Protein 1WAA (pdb70)

B-factor: mean 29.38, std 6.08, range [0.66, 71.95]

Nearest PDB structures (foldseek):
  1waa-assembly1_B  TM=1.011E+00  e=1.386E-19  Homo sapiens
  1waa-assembly1_F  TM=1.004E+00  e=1.021E-18  Homo sapiens
  1waa-assembly1_E  TM=1.006E+00  e=5.388E-18  Homo sapiens
  5jdj-assembly3_M  TM=9.518E-01  e=4.404E-11  Homo sapiens
  2yz8-assembly1_A  TM=9.497E-01  e=3.068E-10  Homo sapiens

Organism: Homo sapiens (NCBI:txid9606)

InterPro domains:
  IPR000719 Protein kinase domain [PF00069] (32179-32432)
  IPR000719 Protein kinase domain [PS50011] (32178-32432)
  IPR003598 Immunoglobulin subtype 2 [SM00408] (18-87)
  IPR003598 Immunoglobulin subtype 2 [SM00408] (116-183)
  IPR003598 Immunoglobulin subtype 2 [SM00408] (955-1022)
  IPR003598 Immunoglobulin subtype 2 [SM00408] (1094-1163)
  IPR003598 Immunoglobulin subtype 2 [SM00408] (1303-1371)
  IPR003598 Immunoglobulin subtype 2 [SM00408] (1469-1537)
  IPR003598 Immunoglobulin subtype 2 [SM00408] (1568-1637)
  IPR003598 Immunoglobulin subtype 2 [SM00408] (1853-1919)
  IPR003598 Immunoglobulin subtype 2 [SM00408] (2187-2253)
  IPR003598 Immunoglobulin subtype 2 [SM00408] (2279-2345)
  IPR003598 Immunoglobulin subtype 2 [SM00408] (2457-2523)
  IPR003598 Immunoglobulin subtype 2 [SM00408] (2632-2698)
  IPR003598 Immunoglobulin subtype 2 [SM00408] (3070-3136)
  IPR003598 Immunoglobulin subtype 2 [SM00408] (3251-3318)
  IPR003598 Immunoglobulin subtype 2 [SM00408] (3357-3423)
  IPR003598 Immunoglobulin subtype 2 [SM00408] (3515-3582)
  IPR003598 Immunoglobulin subtype 2 [SM00408] (3633-3701)
  IPR003598 Immunoglobulin subtype 2 [SM00408] (4301-4367)

Secondary structure (DSSP, 8-state):
--PPP-EEE----EEEETTS-EEEEEEESSSS---EEEETTEEPPPBTTEEEEEETTEEEEEE-S--GGG-EEEEEEETTEEEEEEEEEE--/---EEE----EEEETTS-EEEEEEESSSS--EEEEETTEEPPPBTTEEEEEETTEEEEEE-S--GGG-EEEEEEETTEEEEEEEEEE--/---PPP-EEEPPPPEEEETTS-EEEEEEESSTT---EEEETTEEPPPBTTEEEEEETTEEEEEE-S--GGG-EEEEEEETTEEEEEEEEEE--/---PPP-EEE----EEEETTS-EEEEEEESSSS---EEEETTEE---BTTEEEEEETTEEEEEE-S--GGG-EEEEEEETTEEEEEEEEEE--/---PPP-EEE----EEEETTS-EEEEEEESSSS---EEEETTEEPPP-SSEEEEEETTEEEEEE-S--GGG-EEEEEEETTEEEEEEEEEE-/---PPP-EEE----EEEETTS-EEEEEEESSSS---EEEETTEEPP--TTEEEEEETTEEEEEE-S--GGG-EEEEEEETTEEEEEEEEEE--

Radius of gyration: 24.32 Å; Cα contacts (8 Å, |Δi|>4): 1489; chains: 6; bounding box: 48×74×71 Å

CATH classification: 2.60.40.10

Sequence (552 aa):
AMALIEVEKPLYGVEVFVGETAHFEIELSEPDVHGQWKLKGQPLAASPDCEIIEDGKKHILILHNCQLGMTGEVSFQAANTKSAANLKVKELLIEVEKPLYGVEVFVGETAHFEIELSEPDVHGQWKLKGQPLAASPDCEIIEDGKKHILILHNCQLGMTGEVSFQAANTKSAANLKVKELGAMALIEVEKPLYGVEVFVGETAHFEIELSEPDVHGQWKLKGQPLAASPDCEIIEDGKKHILILHNCQLGMTGEVSFQAANTKSAANLKVKELGAMALIEVEKPLYGVEVFVGETAHFEIELSEPDVHGQWKLKGQPLAASPDCEIIEDGKKHILILHNCQLGMTGEVSFQAANTKSAANLKVKELGAMALIEVEKPLYGVEVFVGETAHFEIELSEPDVHGQWKLKGQPLAASPDCEIIEEGKKHILILHNCQLGMTGEVSFQAANTKSAANLKVKEGAMALIEVEKPLYGVEVFVGETAHFEIELSEPDVHGQWKLKGQPLAASPDCEIIEDGKKHILILHNCQLGMTGEVSFQAAQTKSAANLKVKEL

Structure (mmCIF, N/CA/C/O backbone):
data_1WAA
#
_entry.id   1WAA
#
_cell.length_a   62.240
_cell.length_b   75.990
_cell.length_c   134.220
_cell.angle_alpha   90.00
_cell.angle_beta   90.00
_cell.angle_gamma   90.00
#
_symmetry.space_group_name_H-M   'P 21 21 21'
#
loop_
_entity.id
_entity.type
_entity.pdbx_description
1 polymer TITIN
2 polymer TITIN
3 polymer TITIN
4 non-polymer 'ZINC ION'
5 water water
#
loop_
_atom_site.group_PDB
_atom_site.id
_atom_site.type_symbol
_atom_site.label_atom_id
_atom_site.label_alt_id
_atom_site.label_comp_id
_atom_site.label_asym_id
_atom_site.label_entity_id
_atom_site.label_seq_id
_atom_site.pdbx_PDB_ins_code
_atom_site.Cartn_x
_atom_site.Cartn_y
_atom_site.Cartn_z
_atom_site.occupancy
_atom_site.B_iso_or_equiv
_atom_site.auth_seq_id
_atom_site.auth_comp_id
_atom_site.auth_asym_id
_atom_site.auth_atom_id
_atom_site.pdbx_PDB_model_num
ATOM 1 N N . ALA A 1 2 ? 70.476 57.613 78.202 1.00 34.79 -2 ALA A N 1
ATOM 2 C CA . ALA A 1 2 ? 70.930 56.401 78.948 1.00 34.43 -2 ALA A CA 1
ATOM 3 C C . ALA A 1 2 ? 70.247 56.358 80.297 1.00 33.65 -2 ALA A C 1
ATOM 4 O O . ALA A 1 2 ? 70.606 57.084 81.214 1.00 32.94 -2 ALA A O 1
ATOM 6 N N . MET A 1 3 ? 69.250 55.502 80.400 1.00 33.58 -1 MET A N 1
ATOM 7 C CA . MET A 1 3 ? 68.486 55.389 81.628 1.00 36.42 -1 MET A CA 1
ATOM 8 C C . MET A 1 3 ? 68.560 54.007 82.255 1.00 34.20 -1 MET A C 1
ATOM 9 O O . MET A 1 3 ? 68.698 52.997 81.553 1.00 33.31 -1 MET A O 1
ATOM 14 N N . ALA A 1 4 ? 68.475 53.966 83.582 1.00 33.18 0 ALA A N 1
ATOM 15 C CA . ALA A 1 4 ? 68.590 52.702 84.314 1.00 32.67 0 ALA A CA 1
ATOM 16 C C . ALA A 1 4 ? 67.444 51.781 83.941 1.00 31.54 0 ALA A C 1
ATOM 17 O O . ALA A 1 4 ? 66.301 52.236 83.783 1.00 32.45 0 ALA A O 1
ATOM 19 N N . LEU A 1 5 ? 67.732 50.492 83.798 1.00 30.09 1 LEU A N 1
ATOM 20 C CA . LEU A 1 5 ? 66.649 49.497 83.732 1.00 27.53 1 LEU A CA 1
ATOM 21 C C . LEU A 1 5 ? 65.888 49.442 85.056 1.00 28.60 1 LEU A C 1
ATOM 22 O O . LEU A 1 5 ? 66.431 49.797 86.102 1.00 29.64 1 LEU A O 1
ATOM 27 N N . ILE A 1 6 ? 64.627 49.010 85.007 1.00 25.23 2 ILE A N 1
ATOM 28 C CA . ILE A 1 6 ? 63.829 48.843 86.201 1.00 25.13 2 ILE A CA 1
ATOM 29 C C . ILE A 1 6 ? 64.325 47.607 86.919 1.00 25.95 2 ILE A C 1
ATOM 30 O O . ILE A 1 6 ? 64.665 46.592 86.279 1.00 25.15 2 ILE A O 1
ATOM 35 N N . GLU A 1 7 ? 64.346 47.690 88.252 1.00 25.05 3 GLU A N 1
ATOM 36 C CA . GLU A 1 7 ? 64.841 46.595 89.107 1.00 24.94 3 GLU A CA 1
ATOM 37 C C . GLU A 1 7 ? 63.811 46.245 90.176 1.00 23.73 3 GLU A C 1
ATOM 38 O O . GLU A 1 7 ? 62.933 47.038 90.480 1.00 24.03 3 GLU A O 1
ATOM 44 N N . VAL A 1 8 ? 63.908 45.034 90.720 1.00 24.01 4 VAL A N 1
ATOM 45 C CA . VAL A 1 8 ? 63.077 44.561 91.836 1.00 25.57 4 VAL A CA 1
ATOM 46 C C . VAL A 1 8 ? 63.798 44.963 93.115 1.00 24.84 4 VAL A C 1
ATOM 47 O O . VAL A 1 8 ? 64.919 44.524 93.363 1.00 25.54 4 VAL A O 1
ATOM 51 N N . GLU A 1 9 ? 63.163 45.807 93.926 1.00 25.33 5 GLU A N 1
ATOM 52 C CA . GLU A 1 9 ? 63.729 46.209 95.215 1.00 24.77 5 GLU A CA 1
ATOM 53 C C . GLU A 1 9 ? 63.303 45.238 96.344 1.00 25.47 5 GLU A C 1
ATOM 54 O O . GLU A 1 9 ? 64.097 44.913 97.236 1.00 26.64 5 GLU A O 1
ATOM 60 N N . LYS A 1 10 ? 62.048 44.822 96.320 1.00 26.02 6 LYS A N 1
ATOM 61 C CA . LYS A 1 10 ? 61.563 43.838 97.270 1.00 28.74 6 LYS A CA 1
ATOM 62 C C . LYS A 1 10 ? 60.857 42.790 96.456 1.00 27.92 6 LYS A C 1
ATOM 63 O O . LYS A 1 10 ? 59.823 43.092 95.858 1.00 28.33 6 LYS A O 1
ATOM 69 N N . PRO A 1 11 ? 61.398 41.565 96.429 1.00 26.66 7 PRO A N 1
ATOM 70 C CA . PRO A 1 11 ? 60.787 40.530 95.611 1.00 25.72 7 PRO A CA 1
ATOM 71 C C . PRO A 1 11 ? 59.521 39.976 96.234 1.00 26.57 7 PRO A C 1
ATOM 72 O O . PRO A 1 11 ? 59.213 40.274 97.384 1.00 27.04 7 PRO A O 1
ATOM 76 N N . LEU A 1 12 ? 58.787 39.198 95.452 1.00 25.42 8 LEU A N 1
ATOM 77 C CA . LEU A 1 12 ? 57.672 38.407 95.946 1.00 24.92 8 LEU A CA 1
ATOM 78 C C . LEU A 1 12 ? 58.062 37.402 97.018 1.00 24.96 8 LEU A C 1
ATOM 79 O O . LEU A 1 12 ? 59.071 36.746 96.890 1.00 25.20 8 LEU A O 1
ATOM 84 N N . TYR A 1 13 ? 57.235 37.258 98.047 1.00 25.17 9 TYR A N 1
ATOM 85 C CA . TYR A 1 13 ? 57.438 36.255 99.078 1.00 24.85 9 TYR A CA 1
ATOM 86 C C . TYR A 1 13 ? 56.367 35.188 98.818 1.00 25.57 9 TYR A C 1
ATOM 87 O O . TYR A 1 13 ? 55.308 35.506 98.278 1.00 29.00 9 TYR A O 1
ATOM 96 N N . GLY A 1 14 ? 56.630 33.948 99.212 1.00 26.37 10 GLY A N 1
ATOM 97 C CA . GLY A 1 14 ? 55.687 32.839 99.097 1.00 26.85 10 GLY A CA 1
ATOM 98 C C . GLY A 1 14 ? 54.476 33.059 99.988 1.00 29.58 10 GLY A C 1
ATOM 99 O O . GLY A 1 14 ? 54.580 33.708 101.042 1.00 30.17 10 GLY A O 1
ATOM 100 N N . VAL A 1 15 ? 53.314 32.554 99.567 1.00 29.62 11 VAL A N 1
ATOM 101 C CA . VAL A 1 15 ? 52.079 32.678 100.364 1.00 29.67 11 VAL A CA 1
ATOM 102 C C . VAL A 1 15 ? 51.472 31.291 100.572 1.00 29.89 11 VAL A C 1
ATOM 103 O O . VAL A 1 15 ? 51.488 30.447 99.663 1.00 28.62 11 VAL A O 1
ATOM 107 N N . GLU A 1 16 ? 50.962 31.066 101.775 1.00 29.62 12 GLU A N 1
ATOM 108 C CA . GLU A 1 16 ? 50.148 29.890 102.103 1.00 30.78 12 GLU A CA 1
ATOM 109 C C . GLU A 1 16 ? 48.715 30.382 102.407 1.00 29.22 12 GLU A C 1
ATOM 110 O O . GLU A 1 16 ? 48.540 31.453 102.984 1.00 30.56 12 GLU A O 1
ATOM 116 N N . VAL A 1 17 ? 47.694 29.623 102.034 1.00 27.42 13 VAL A N 1
ATOM 117 C CA . VAL A 1 17 ? 46.300 30.076 102.167 1.00 27.43 13 VAL A CA 1
ATOM 118 C C . VAL A 1 17 ? 45.428 28.823 102.228 1.00 26.29 13 VAL A C 1
ATOM 119 O O . VAL A 1 17 ? 45.708 27.854 101.528 1.00 26.30 13 VAL A O 1
ATOM 123 N N . PHE A 1 18 ? 44.416 28.808 103.089 1.00 24.37 14 PHE A N 1
ATOM 124 C CA . PHE A 1 18 ? 43.448 27.710 103.061 1.00 23.92 14 PHE A CA 1
ATOM 125 C C . PHE A 1 18 ? 42.400 27.946 101.987 1.00 22.98 14 PHE A C 1
ATOM 126 O O . PHE A 1 18 ? 42.084 29.079 101.662 1.00 25.44 14 PHE A O 1
ATOM 134 N N . VAL A 1 19 ? 41.830 26.865 101.465 1.00 23.67 15 VAL A N 1
ATOM 135 C CA . VAL A 1 19 ? 40.742 26.967 100.492 1.00 22.35 15 VAL A CA 1
ATOM 136 C C . VAL A 1 19 ? 39.695 28.025 100.896 1.00 23.16 15 VAL A C 1
ATOM 137 O O . VAL A 1 19 ? 39.292 28.087 102.061 1.00 24.13 15 VAL A O 1
ATOM 141 N N . GLY A 1 20 ? 39.277 28.848 99.939 1.00 22.58 16 GLY A N 1
ATOM 142 C CA . GLY A 1 20 ? 38.232 29.823 100.180 1.00 21.44 16 GLY A CA 1
ATOM 143 C C . GLY A 1 20 ? 38.741 31.104 100.807 1.00 24.79 16 GLY A C 1
ATOM 144 O O . GLY A 1 20 ? 38.024 32.103 100.853 1.00 26.04 16 GLY A O 1
ATOM 145 N N . GLU A 1 21 ? 39.980 31.090 101.297 1.00 23.73 17 GLU A N 1
ATOM 146 C CA . GLU A 1 21 ? 40.539 32.314 101.875 1.00 25.44 17 GLU A CA 1
ATOM 147 C C . GLU A 1 21 ? 41.270 33.137 100.801 1.00 25.50 17 GLU A C 1
ATOM 148 O O . GLU A 1 21 ? 41.337 32.750 99.621 1.00 26.49 17 GLU A O 1
ATOM 154 N N . THR A 1 22 ? 41.779 34.293 101.195 1.00 26.75 18 THR A N 1
ATOM 155 C CA . THR A 1 22 ? 42.481 35.139 100.240 1.00 27.26 18 THR A CA 1
ATOM 156 C C . THR A 1 22 ? 43.999 35.218 100.433 1.00 27.63 18 THR A C 1
ATOM 157 O O . THR A 1 22 ? 44.509 35.241 101.563 1.00 27.00 18 THR A O 1
ATOM 161 N N . ALA A 1 23 ? 44.695 35.217 99.296 1.00 27.94 19 ALA A N 1
ATOM 162 C CA . ALA A 1 23 ? 46.138 35.366 99.213 1.00 27.75 19 ALA A CA 1
ATOM 163 C C . ALA A 1 23 ? 46.504 36.764 98.694 1.00 29.11 19 ALA A C 1
ATOM 164 O O . ALA A 1 23 ? 45.876 37.257 97.753 1.00 28.81 19 ALA A O 1
ATOM 166 N N . HIS A 1 24 ? 47.521 37.394 99.293 1.00 30.19 20 HIS A N 1
ATOM 167 C CA . HIS A 1 24 ? 48.000 38.698 98.809 1.00 30.18 20 HIS A CA 1
ATOM 168 C C . HIS A 1 24 ? 49.494 38.603 98.499 1.00 30.12 20 HIS A C 1
ATOM 169 O O . HIS A 1 24 ? 50.251 38.062 99.303 1.00 28.63 20 HIS A O 1
ATOM 176 N N . PHE A 1 25 ? 49.890 39.118 97.337 1.00 28.41 21 PHE A N 1
ATOM 177 C CA . PHE A 1 25 ? 51.288 39.205 96.929 1.00 28.86 21 PHE A CA 1
ATOM 178 C C . PHE A 1 25 ? 51.640 40.642 96.699 1.00 29.27 21 PHE A C 1
ATOM 179 O O . PHE A 1 25 ? 50.774 41.420 96.275 1.00 28.82 21 PHE A O 1
ATOM 187 N N . GLU A 1 26 ? 52.920 40.974 96.926 1.00 28.95 22 GLU A N 1
ATOM 188 C CA . GLU A 1 26 ? 53.407 42.327 96.763 1.00 29.32 22 GLU A CA 1
ATOM 189 C C . GLU A 1 26 ? 54.849 42.326 96.298 1.00 27.26 22 GLU A C 1
ATOM 190 O O . GLU A 1 26 ? 55.675 41.504 96.703 1.00 26.21 22 GLU A O 1
ATOM 196 N N . ILE A 1 27 ? 55.151 43.291 95.465 1.00 28.40 23 ILE A N 1
ATOM 197 C CA . ILE A 1 27 ? 56.499 43.472 94.975 1.00 26.46 23 ILE A CA 1
ATOM 198 C C . ILE A 1 27 ? 56.726 44.988 94.936 1.00 27.53 23 ILE A C 1
ATOM 199 O O . ILE A 1 27 ? 55.785 45.754 94.736 1.00 26.35 23 ILE A O 1
ATOM 204 N N . GLU A 1 28 ? 57.965 45.411 95.142 1.00 25.60 24 GLU A N 1
ATOM 205 C CA . GLU A 1 28 ? 58.305 46.794 95.036 1.00 27.67 24 GLU A CA 1
ATOM 206 C C . GLU A 1 28 ? 59.377 46.895 93.986 1.00 26.23 24 GLU A C 1
ATOM 207 O O . GLU A 1 28 ? 60.351 46.176 94.047 1.00 26.13 24 GLU A O 1
ATOM 213 N N . LEU A 1 29 ? 59.161 47.795 93.030 1.00 27.27 25 LEU A N 1
ATOM 214 C CA . LEU A 1 29 ? 60.113 48.125 91.963 1.00 25.12 25 LEU A CA 1
ATOM 215 C C . LEU A 1 29 ? 60.973 49.335 92.317 1.00 25.28 25 LEU A C 1
ATOM 216 O O . LEU A 1 29 ? 60.711 50.051 93.295 1.00 23.92 25 LEU A O 1
ATOM 221 N N . SER A 1 30 ? 62.005 49.545 91.516 1.00 23.40 26 SER A N 1
ATOM 222 C CA . SER A 1 30 ? 62.909 50.661 91.673 1.00 22.38 26 SER A CA 1
ATOM 223 C C . SER A 1 30 ? 62.357 52.008 91.264 1.00 21.99 26 SER A C 1
ATOM 224 O O . SER A 1 30 ? 62.953 53.022 91.591 1.00 22.33 26 SER A O 1
ATOM 227 N N . GLU A 1 31 ? 61.222 51.995 90.529 1.00 23.12 27 GLU A N 1
ATOM 228 C CA . GLU A 1 31 ? 60.681 53.310 90.172 1.00 23.17 27 GLU A CA 1
ATOM 229 C C . GLU A 1 31 ? 59.157 53.200 89.976 1.00 23.85 27 GLU A C 1
ATOM 230 O O . GLU A 1 31 ? 58.581 52.097 89.992 1.00 23.01 27 GLU A O 1
ATOM 236 N N . PRO A 1 32 ? 58.403 54.326 90.324 1.00 25.28 28 PRO A N 1
ATOM 237 C CA . PRO A 1 32 ? 56.927 54.337 90.369 1.00 22.46 28 PRO A CA 1
ATOM 238 C C . PRO A 1 32 ? 56.313 54.340 88.971 1.00 24.02 28 PRO A C 1
ATOM 239 O O . PRO A 1 32 ? 56.966 54.741 87.996 1.00 22.50 28 PRO A O 1
ATOM 243 N N . ASP A 1 33 ? 55.064 53.899 88.879 1.00 24.05 29 ASP A N 1
ATOM 244 C CA . ASP A 1 33 ? 54.263 54.029 87.655 1.00 25.84 29 ASP A CA 1
ATOM 245 C C . ASP A 1 33 ? 54.728 53.143 86.503 1.00 26.36 29 ASP A C 1
ATOM 246 O O . ASP A 1 33 ? 54.509 53.490 85.347 1.00 24.97 29 ASP A O 1
ATOM 251 N N . VAL A 1 34 ? 55.351 52.013 86.833 1.00 25.37 30 VAL A N 1
ATOM 252 C CA . VAL A 1 34 ? 55.865 51.112 85.812 1.00 27.17 30 VAL A CA 1
ATOM 253 C C . VAL A 1 34 ? 54.790 50.085 85.502 1.00 26.64 30 VAL A C 1
ATOM 254 O O . VAL A 1 34 ? 54.197 49.538 86.414 1.00 28.28 30 VAL A O 1
ATOM 258 N N . HIS A 1 35 ? 54.542 49.801 84.230 1.00 24.49 31 HIS A N 1
ATOM 259 C CA . HIS A 1 35 ? 53.502 48.813 83.890 1.00 26.61 31 HIS A CA 1
ATOM 260 C C . HIS A 1 35 ? 54.041 47.399 83.866 1.00 26.85 31 HIS A C 1
ATOM 261 O O . HIS A 1 35 ? 55.134 47.145 83.353 1.00 27.68 31 HIS A O 1
ATOM 268 N N . GLY A 1 36 ? 53.266 46.483 84.416 1.00 28.60 32 GLY A N 1
ATOM 269 C CA . GLY A 1 36 ? 53.695 45.108 84.553 1.00 28.70 32 GLY A CA 1
ATOM 270 C C . GLY A 1 36 ? 52.534 44.153 84.379 1.00 27.92 32 GLY A C 1
ATOM 271 O O . GLY A 1 36 ? 51.422 44.580 84.070 1.00 27.70 32 GLY A O 1
ATOM 272 N N . GLN A 1 37 ? 52.788 42.862 84.545 1.00 25.71 33 GLN A N 1
ATOM 273 C CA . GLN A 1 37 ? 51.759 41.828 84.316 1.00 25.27 33 GLN A CA 1
ATOM 274 C C . GLN A 1 37 ? 52.030 40.678 85.258 1.00 26.26 33 GLN A C 1
ATOM 275 O O . GLN A 1 37 ? 53.184 40.294 85.469 1.00 26.68 33 GLN A O 1
ATOM 281 N N . TRP A 1 38 ? 50.967 40.166 85.835 1.00 24.57 34 TRP A N 1
ATOM 282 C CA . TRP A 1 38 ? 51.022 39.082 86.798 1.00 24.18 34 TRP A CA 1
ATOM 283 C C . TRP A 1 38 ? 50.607 37.783 86.093 1.00 23.46 34 TRP A C 1
ATOM 284 O O . TRP A 1 38 ? 49.736 37.817 85.229 1.00 25.53 34 TRP A O 1
ATOM 295 N N . LYS A 1 39 ? 51.230 36.667 86.464 1.00 22.61 35 LYS A N 1
ATOM 296 C CA . LYS A 1 39 ? 50.875 35.337 85.984 1.00 24.62 35 LYS A CA 1
ATOM 297 C C . LYS A 1 39 ? 50.710 34.370 87.164 1.00 25.78 35 LYS A C 1
ATOM 298 O O . LYS A 1 39 ? 51.291 34.574 88.230 1.00 25.79 35 LYS A O 1
ATOM 304 N N . LEU A 1 40 ? 49.886 33.335 86.954 1.00 29.07 36 LEU A N 1
ATOM 305 C CA . LEU A 1 40 ? 49.656 32.245 87.922 1.00 29.17 36 LEU A CA 1
ATOM 306 C C . LEU A 1 40 ? 49.886 30.983 87.136 1.00 29.04 36 LEU A C 1
ATOM 307 O O . LEU A 1 40 ? 49.223 30.757 86.123 1.00 27.06 36 LEU A O 1
ATOM 312 N N . LYS A 1 41 ? 50.823 30.169 87.609 1.00 29.31 37 LYS A N 1
ATOM 313 C CA . LYS A 1 41 ? 51.216 28.952 86.921 1.00 30.27 37 LYS A CA 1
ATOM 314 C C . LYS A 1 41 ? 51.532 29.277 85.466 1.00 30.46 37 LYS A C 1
ATOM 315 O O . LYS A 1 41 ? 51.079 28.582 84.548 1.00 30.94 37 LYS A O 1
ATOM 321 N N . GLY A 1 42 ? 52.270 30.365 85.270 1.00 32.13 38 GLY A N 1
ATOM 322 C CA . GLY A 1 42 ? 52.667 30.850 83.935 1.00 33.71 38 GLY A CA 1
ATOM 323 C C . GLY A 1 42 ? 51.589 31.392 82.989 1.00 34.74 38 GLY A C 1
ATOM 324 O O . GLY A 1 42 ? 51.898 31.733 81.849 1.00 35.24 38 GLY A O 1
ATOM 325 N N . GLN A 1 43 ? 50.334 31.462 83.442 1.00 34.78 39 GLN A N 1
ATOM 326 C CA . GLN A 1 43 ? 49.244 32.013 82.624 1.00 33.77 39 GLN A CA 1
ATOM 327 C C . GLN A 1 43 ? 48.880 33.412 83.118 1.00 32.72 39 GLN A C 1
ATOM 328 O O . GLN A 1 43 ? 48.743 33.617 84.318 1.00 30.72 39 GLN A O 1
ATOM 334 N N . PRO A 1 44 ? 48.767 34.381 82.199 1.00 33.06 40 PRO A N 1
ATOM 335 C CA . PRO A 1 44 ? 48.439 35.767 82.589 1.00 33.30 40 PRO A CA 1
ATOM 336 C C . PRO A 1 44 ? 47.070 35.824 83.269 1.00 33.58 40 PRO A C 1
ATOM 337 O O . PRO A 1 44 ? 46.159 35.100 82.880 1.00 33.12 40 PRO A O 1
ATOM 341 N N . LEU A 1 45 ? 46.943 36.658 84.299 1.00 33.97 41 LEU A N 1
ATOM 342 C CA . LEU A 1 45 ? 45.731 36.688 85.132 1.00 33.66 41 LEU A CA 1
ATOM 343 C C . LEU A 1 45 ? 44.718 37.694 84.588 1.00 35.32 41 LEU A C 1
ATOM 344 O O . LEU A 1 45 ? 45.077 38.859 84.330 1.00 36.43 41 LEU A O 1
ATOM 349 N N . ALA A 1 46 ? 43.476 37.256 84.401 1.00 33.79 42 ALA A N 1
ATOM 350 C CA . ALA A 1 46 ? 42.397 38.193 84.095 1.00 35.48 42 ALA A CA 1
ATOM 351 C C . ALA A 1 46 ? 41.865 38.794 85.398 1.00 36.33 42 ALA A C 1
ATOM 352 O O . ALA A 1 46 ? 41.543 38.047 86.336 1.00 36.32 42 ALA A O 1
ATOM 354 N N . ALA A 1 47 ? 41.805 40.128 85.460 1.00 35.02 43 ALA A N 1
ATOM 355 C CA . ALA A 1 47 ? 41.258 40.846 86.617 1.00 34.63 43 ALA A CA 1
ATOM 356 C C . ALA A 1 47 ? 39.777 40.557 86.801 1.00 35.02 43 ALA A C 1
ATOM 357 O O . ALA A 1 47 ? 39.008 40.565 85.840 1.00 33.84 43 ALA A O 1
ATOM 359 N N . SER A 1 48 ? 39.378 40.299 88.046 1.00 35.10 44 SER A N 1
ATOM 360 C CA . SER A 1 48 ? 37.989 39.894 88.353 1.00 34.28 44 SER A CA 1
ATOM 361 C C . SER A 1 48 ? 37.666 40.286 89.787 1.00 33.20 44 SER A C 1
ATOM 362 O O . SER A 1 48 ? 38.551 40.719 90.500 1.00 35.38 44 SER A O 1
ATOM 365 N N . PRO A 1 49 ? 36.405 40.133 90.213 1.00 33.71 45 PRO A N 1
ATOM 366 C CA . PRO A 1 49 ? 36.135 40.378 91.630 1.00 33.90 45 PRO A CA 1
ATOM 367 C C . PRO A 1 49 ? 37.067 39.526 92.517 1.00 33.19 45 PRO A C 1
ATOM 368 O O . PRO A 1 49 ? 37.497 39.989 93.590 1.00 32.15 45 PRO A O 1
ATOM 372 N N . ASP A 1 50 ? 37.424 38.333 92.037 1.00 31.48 46 ASP A N 1
ATOM 373 C CA . ASP A 1 50 ? 38.284 37.448 92.806 1.00 31.91 46 ASP A CA 1
ATOM 374 C C . ASP A 1 50 ? 39.787 37.517 92.508 1.00 30.96 46 ASP A C 1
ATOM 375 O O . ASP A 1 50 ? 40.595 36.797 93.129 1.00 30.43 46 ASP A O 1
ATOM 380 N N . CYS A 1 51 ? 40.164 38.385 91.579 1.00 30.05 47 CYS A N 1
ATOM 381 C CA . CYS A 1 51 ? 41.574 38.507 91.180 1.00 28.88 47 CYS A CA 1
ATOM 382 C C . CYS A 1 51 ? 41.863 39.977 90.921 1.00 28.40 47 CYS A C 1
ATOM 383 O O . CYS A 1 51 ? 41.510 40.518 89.856 1.00 28.99 47 CYS A O 1
ATOM 386 N N . GLU A 1 52 ? 42.459 40.654 91.900 1.00 26.51 48 GLU A N 1
ATOM 387 C CA . GLU A 1 52 ? 42.539 42.118 91.835 1.00 26.92 48 GLU A CA 1
ATOM 388 C C . GLU A 1 52 ? 43.984 42.550 91.684 1.00 25.56 48 GLU A C 1
ATOM 389 O O . GLU A 1 52 ? 44.841 42.134 92.438 1.00 27.28 48 GLU A O 1
ATOM 395 N N . ILE A 1 53 ? 44.238 43.376 90.686 1.00 25.69 49 ILE A N 1
ATOM 396 C CA . ILE A 1 53 ? 45.576 43.777 90.325 1.00 25.99 49 ILE A CA 1
ATOM 397 C C . ILE A 1 53 ? 45.634 45.240 90.687 1.00 25.70 49 ILE A C 1
ATOM 398 O O . ILE A 1 53 ? 44.803 45.999 90.227 1.00 23.52 49 ILE A O 1
ATOM 403 N N . ILE A 1 54 ? 46.607 45.604 91.521 1.00 26.71 50 ILE A N 1
ATOM 404 C CA . ILE A 1 54 ? 46.705 46.923 92.171 1.00 26.46 50 ILE A CA 1
ATOM 405 C C . ILE A 1 54 ? 48.084 47.516 91.912 1.00 27.07 50 ILE A C 1
ATOM 406 O O . ILE A 1 54 ? 49.098 46.788 91.942 1.00 27.12 50 ILE A O 1
ATOM 411 N N . GLU A 1 55 ? 48.130 48.811 91.622 1.00 25.17 51 GLU A N 1
ATOM 412 C CA . GLU A 1 55 ? 49.405 49.515 91.535 1.00 25.85 51 GLU A CA 1
ATOM 413 C C . GLU A 1 55 ? 49.333 50.775 92.387 1.00 25.12 51 GLU A C 1
ATOM 414 O O . GLU A 1 55 ? 48.323 51.480 92.357 1.00 22.50 51 GLU A O 1
ATOM 420 N N . ASP A 1 56 ? 50.424 51.091 93.103 1.00 23.52 52 ASP A N 1
ATOM 421 C CA . ASP A 1 56 ? 50.507 52.334 93.877 1.00 23.35 52 ASP A CA 1
ATOM 422 C C . ASP A 1 56 ? 51.978 52.709 93.985 1.00 24.36 52 ASP A C 1
ATOM 423 O O . ASP A 1 56 ? 52.706 52.065 94.751 1.00 24.77 52 ASP A O 1
ATOM 428 N N . GLY A 1 57 ? 52.406 53.697 93.179 1.00 22.71 53 GLY A N 1
ATOM 429 C CA . GLY A 1 57 ? 53.811 54.126 93.115 1.00 22.29 53 GLY A CA 1
ATOM 430 C C . GLY A 1 57 ? 54.706 52.973 92.706 1.00 22.34 53 GLY A C 1
ATOM 431 O O . GLY A 1 57 ? 54.466 52.323 91.698 1.00 24.11 53 GLY A O 1
ATOM 432 N N . LYS A 1 58 ? 55.696 52.658 93.533 1.00 23.72 54 LYS A N 1
ATOM 433 C CA . LYS A 1 58 ? 56.633 51.559 93.285 1.00 24.59 54 LYS A CA 1
ATOM 434 C C . LYS A 1 58 ? 56.067 50.190 93.606 1.00 26.10 54 LYS A C 1
ATOM 435 O O . LYS A 1 58 ? 56.725 49.183 93.309 1.00 25.66 54 LYS A O 1
ATOM 441 N N . LYS A 1 59 ? 54.892 50.145 94.247 1.00 26.44 55 LYS A N 1
ATOM 442 C CA . LYS A 1 59 ? 54.273 48.883 94.680 1.00 26.65 55 LYS A CA 1
ATOM 443 C C . LYS A 1 59 ? 53.289 48.280 93.686 1.00 27.95 55 LYS A C 1
ATOM 444 O O . LYS A 1 59 ? 52.456 48.973 93.120 1.00 27.30 55 LYS A O 1
ATOM 450 N N . HIS A 1 60 ? 53.394 46.971 93.512 1.00 26.08 56 HIS A N 1
ATOM 451 C CA . HIS A 1 60 ? 52.412 46.226 92.741 1.00 25.40 56 HIS A CA 1
ATOM 452 C C . HIS A 1 60 ? 51.811 45.161 93.666 1.00 25.23 56 HIS A C 1
ATOM 453 O O . HIS A 1 60 ? 52.542 44.448 94.358 1.00 25.42 56 HIS A O 1
ATOM 460 N N . ILE A 1 61 ? 50.491 45.063 93.700 1.00 25.54 57 ILE A N 1
ATOM 461 C CA . ILE A 1 61 ? 49.849 44.102 94.562 1.00 26.40 57 ILE A CA 1
ATOM 462 C C . ILE A 1 61 ? 48.877 43.217 93.775 1.00 26.67 57 ILE A C 1
ATOM 463 O O . ILE A 1 61 ? 48.174 43.700 92.899 1.00 26.41 57 ILE A O 1
ATOM 468 N N . LEU A 1 62 ? 48.845 41.936 94.125 1.00 27.04 58 LEU A N 1
ATOM 469 C CA . LEU A 1 62 ? 47.877 40.977 93.597 1.00 26.95 58 LEU A CA 1
ATOM 470 C C . LEU A 1 62 ? 47.104 40.327 94.760 1.00 28.28 58 LEU A C 1
ATOM 471 O O . LEU A 1 62 ? 47.701 39.829 95.719 1.00 27.70 58 LEU A O 1
ATOM 476 N N . ILE A 1 63 ? 45.770 40.368 94.667 1.00 26.94 59 ILE A N 1
ATOM 477 C CA . ILE A 1 63 ? 44.874 39.865 95.688 1.00 26.89 59 ILE A CA 1
ATOM 478 C C . ILE A 1 63 ? 44.042 38.768 95.028 1.00 25.83 59 ILE A C 1
ATOM 479 O O . ILE A 1 63 ? 43.361 39.033 94.044 1.00 24.23 59 ILE A O 1
ATOM 484 N N . LEU A 1 64 ? 44.144 37.547 95.566 1.00 25.89 60 LEU A N 1
ATOM 485 C CA . LEU A 1 64 ? 43.422 36.398 95.054 1.00 24.95 60 LEU A CA 1
ATOM 486 C C . LEU A 1 64 ? 42.424 35.917 96.105 1.00 26.27 60 LEU A C 1
ATOM 487 O O . LEU A 1 64 ? 42.819 35.341 97.130 1.00 26.76 60 LEU A O 1
ATOM 492 N N . HIS A 1 65 ? 41.135 36.162 95.865 1.00 25.10 61 HIS A N 1
ATOM 493 C CA . HIS A 1 65 ? 40.072 35.762 96.769 1.00 24.47 61 HIS A CA 1
ATOM 494 C C . HIS A 1 65 ? 39.589 34.360 96.446 1.00 26.20 61 HIS A C 1
ATOM 495 O O . HIS A 1 65 ? 39.776 33.886 95.323 1.00 25.37 61 HIS A O 1
ATOM 502 N N . ASN A 1 66 ? 38.971 33.713 97.438 1.00 24.94 62 ASN A N 1
ATOM 503 C CA . ASN A 1 66 ? 38.394 32.369 97.298 1.00 26.01 62 ASN A CA 1
ATOM 504 C C . ASN A 1 66 ? 39.349 31.359 96.658 1.00 24.71 62 ASN A C 1
ATOM 505 O O . ASN A 1 66 ? 38.994 30.665 95.705 1.00 24.91 62 ASN A O 1
ATOM 510 N N . CYS A 1 67 ? 40.569 31.286 97.176 1.00 23.86 63 CYS A N 1
ATOM 511 C CA . CYS A 1 67 ? 41.593 30.442 96.571 1.00 25.39 63 CYS A CA 1
ATOM 512 C C . CYS A 1 67 ? 41.163 28.996 96.534 1.00 25.59 63 CYS A C 1
ATOM 513 O O . CYS A 1 67 ? 40.537 28.520 97.461 1.00 25.63 63 CYS A O 1
ATOM 516 N N . GLN A 1 68 ? 41.511 28.302 95.450 1.00 26.20 64 GLN A N 1
ATOM 517 C CA . GLN A 1 68 ? 41.144 26.901 95.289 1.00 25.45 64 GLN A CA 1
ATOM 518 C C . GLN A 1 68 ? 42.382 26.031 95.085 1.00 25.89 64 GLN A C 1
ATOM 519 O O . GLN A 1 68 ? 43.429 26.500 94.650 1.00 23.42 64 GLN A O 1
ATOM 525 N N . LEU A 1 69 ? 42.267 24.752 95.414 1.00 26.99 65 LEU A N 1
ATOM 526 C CA . LEU A 1 69 ? 43.394 23.812 95.328 1.00 28.58 65 LEU A CA 1
ATOM 527 C C . LEU A 1 69 ? 44.157 23.821 93.984 1.00 29.22 65 LEU A C 1
ATOM 528 O O . LEU A 1 69 ? 45.383 23.688 93.933 1.00 30.14 65 LEU A O 1
ATOM 533 N N . GLY A 1 70 ? 43.408 23.947 92.899 1.00 27.84 66 GLY A N 1
ATOM 534 C CA . GLY A 1 70 ? 43.981 23.986 91.565 1.00 28.11 66 GLY A CA 1
ATOM 535 C C . GLY A 1 70 ? 44.868 25.188 91.356 1.00 27.89 66 GLY A C 1
ATOM 536 O O . GLY A 1 70 ? 45.586 25.235 90.378 1.00 27.70 66 GLY A O 1
ATOM 537 N N . MET A 1 71 ? 44.824 26.151 92.276 1.00 27.19 67 MET A N 1
ATOM 538 C CA . MET A 1 71 ? 45.620 27.370 92.141 1.00 27.66 67 MET A CA 1
ATOM 539 C C . MET A 1 71 ? 47.057 27.239 92.620 1.00 27.45 67 MET A C 1
ATOM 540 O O . MET A 1 71 ? 47.874 28.164 92.405 1.00 27.79 67 MET A O 1
ATOM 545 N N . THR A 1 72 ? 47.385 26.107 93.247 1.00 25.75 68 THR A N 1
ATOM 546 C CA . THR A 1 72 ? 48.737 25.924 93.837 1.00 26.17 68 THR A CA 1
ATOM 547 C C . THR A 1 72 ? 49.807 25.972 92.736 1.00 27.25 68 THR A C 1
ATOM 548 O O . THR A 1 72 ? 49.718 25.251 91.743 1.00 27.16 68 THR A O 1
ATOM 552 N N . GLY A 1 73 ? 50.808 26.829 92.901 1.00 27.09 69 GLY A N 1
ATOM 553 C CA . GLY A 1 73 ? 51.861 26.951 91.904 1.00 27.24 69 GLY A CA 1
ATOM 554 C C . GLY A 1 73 ? 52.499 28.323 91.936 1.00 26.04 69 GLY A C 1
ATOM 555 O O . GLY A 1 73 ? 52.329 29.047 92.915 1.00 26.36 69 GLY A O 1
ATOM 556 N N . GLU A 1 74 ? 53.217 28.684 90.870 1.00 24.43 70 GLU A N 1
ATOM 557 C CA . GLU A 1 74 ? 54.029 29.881 90.870 1.00 25.25 70 GLU A CA 1
ATOM 558 C C . GLU A 1 74 ? 53.239 31.120 90.491 1.00 25.92 70 GLU A C 1
ATOM 559 O O . GLU A 1 74 ? 52.569 31.137 89.452 1.00 25.86 70 GLU A O 1
ATOM 565 N N . VAL A 1 75 ? 53.344 32.151 91.327 1.00 25.29 71 VAL A N 1
ATOM 566 C CA . VAL A 1 75 ? 52.863 33.486 90.994 1.00 25.76 71 VAL A CA 1
ATOM 567 C C . VAL A 1 75 ? 54.095 34.271 90.570 1.00 26.99 71 VAL A C 1
ATOM 568 O O . VAL A 1 75 ? 55.143 34.217 91.231 1.00 27.07 71 VAL A O 1
ATOM 572 N N . SER A 1 76 ? 53.988 34.952 89.438 1.00 26.91 72 SER A N 1
ATOM 573 C CA . SER A 1 76 ? 55.104 35.738 88.920 1.00 26.76 72 SER A CA 1
ATOM 574 C C . SER A 1 76 ? 54.636 37.097 88.481 1.00 27.32 72 SER A C 1
ATOM 575 O O . SER A 1 76 ? 53.453 37.302 88.204 1.00 26.46 72 SER A O 1
ATOM 578 N N . PHE A 1 77 ? 55.586 38.014 88.423 1.00 27.04 73 PHE A N 1
ATOM 579 C CA . PHE A 1 77 ? 55.342 39.385 87.979 1.00 26.48 73 PHE A CA 1
ATOM 580 C C . PHE A 1 77 ? 56.477 39.803 87.072 1.00 26.87 73 PHE A C 1
ATOM 581 O O . PHE A 1 77 ? 57.635 39.419 87.304 1.00 27.07 73 PHE A O 1
ATOM 589 N N . GLN A 1 78 ? 56.165 40.565 86.030 1.00 24.94 74 GLN A N 1
ATOM 590 C CA . GLN A 1 78 ? 57.193 41.079 85.142 1.00 27.53 74 GLN A CA 1
ATOM 591 C C . GLN A 1 78 ? 56.821 42.493 84.752 1.00 28.77 74 GLN A C 1
ATOM 592 O O . GLN A 1 78 ? 55.677 42.743 84.416 1.00 28.81 74 GLN A O 1
ATOM 598 N N . ALA A 1 79 ? 57.781 43.409 84.820 1.00 29.18 75 ALA A N 1
ATOM 599 C CA . ALA A 1 79 ? 57.596 44.759 84.337 1.00 31.40 75 ALA A CA 1
ATOM 600 C C . ALA A 1 79 ? 58.885 45.094 83.644 1.00 35.32 75 ALA A C 1
ATOM 601 O O . ALA A 1 79 ? 59.889 45.425 84.293 1.00 36.44 75 ALA A O 1
ATOM 603 N N . ALA A 1 80 ? 58.865 44.946 82.323 1.00 37.30 76 ALA A N 1
ATOM 604 C CA . ALA A 1 80 ? 60.023 45.156 81.469 1.00 38.64 76 ALA A CA 1
ATOM 605 C C . ALA A 1 80 ? 61.141 44.181 81.817 1.00 39.17 76 ALA A C 1
ATOM 606 O O . ALA A 1 80 ? 60.947 42.962 81.735 1.00 40.30 76 ALA A O 1
ATOM 608 N N . ASN A 1 81 ? 62.289 44.709 82.233 1.00 38.99 77 ASN A N 1
ATOM 609 C CA . ASN A 1 81 ? 63.472 43.949 82.687 1.00 38.89 77 ASN A CA 1
ATOM 610 C C . ASN A 1 81 ? 63.207 43.195 84.008 1.00 37.87 77 ASN A C 1
ATOM 611 O O . ASN A 1 81 ? 63.689 42.076 84.205 1.00 40.45 77 ASN A O 1
ATOM 616 N N . THR A 1 82 ? 62.410 43.768 84.905 1.00 34.73 78 THR A N 1
ATOM 617 C CA . THR A 1 82 ? 62.209 43.320 86.275 1.00 33.08 78 THR A CA 1
ATOM 618 C C . THR A 1 82 ? 61.314 42.070 86.355 1.00 32.11 78 THR A C 1
ATOM 619 O O . THR A 1 82 ? 60.241 42.051 85.764 1.00 30.60 78 THR A O 1
ATOM 623 N N . LYS A 1 83 ? 61.728 41.048 87.095 1.00 30.10 79 LYS A N 1
ATOM 624 C CA . LYS A 1 83 ? 60.947 39.825 87.135 1.00 29.97 79 LYS A CA 1
ATOM 625 C C . LYS A 1 83 ? 61.072 39.191 88.508 1.00 29.25 79 LYS A C 1
ATOM 626 O O . LYS A 1 83 ? 62.169 39.150 89.086 1.00 29.10 79 LYS A O 1
ATOM 632 N N . SER A 1 84 ? 59.962 38.705 89.040 1.00 25.96 80 SER A N 1
ATOM 633 C CA . SER A 1 84 ? 59.993 38.041 90.340 1.00 26.84 80 SER A CA 1
ATOM 634 C C . SER A 1 84 ? 58.988 36.912 90.353 1.00 26.74 80 SER A C 1
ATOM 635 O O . SER A 1 84 ? 57.970 36.981 89.673 1.00 26.96 80 SER A O 1
ATOM 638 N N . ALA A 1 85 ? 59.247 35.903 91.175 1.00 25.36 81 ALA A N 1
ATOM 639 C CA . ALA A 1 85 ? 58.342 34.775 91.240 1.00 24.51 81 ALA A CA 1
ATOM 640 C C . ALA A 1 85 ? 58.308 34.161 92.646 1.00 26.05 81 ALA A C 1
ATOM 641 O O . ALA A 1 85 ? 59.349 34.089 93.313 1.00 26.91 81 ALA A O 1
ATOM 643 N N . ALA A 1 86 ? 57.137 33.689 93.085 1.00 26.55 82 ALA A N 1
ATOM 644 C CA . ALA A 1 86 ? 57.051 32.964 94.354 1.00 25.72 82 ALA A CA 1
ATOM 645 C C . ALA A 1 86 ? 55.918 31.951 94.368 1.00 27.03 82 ALA A C 1
ATOM 646 O O . ALA A 1 86 ? 55.025 32.011 93.521 1.00 28.98 82 ALA A O 1
ATOM 648 N N . ASN A 1 87 ? 55.969 31.024 95.326 1.00 25.53 83 ASN A N 1
ATOM 649 C CA . ASN A 1 87 ? 55.004 29.916 95.396 1.00 25.89 83 ASN A CA 1
ATOM 650 C C . ASN A 1 87 ? 53.695 30.354 96.088 1.00 25.60 83 ASN A C 1
ATOM 651 O O . ASN A 1 87 ? 53.706 31.146 97.043 1.00 24.88 83 ASN A O 1
ATOM 656 N N . LEU A 1 88 ? 52.574 29.869 95.565 1.00 24.73 84 LEU A N 1
ATOM 657 C CA . LEU A 1 88 ? 51.266 29.967 96.241 1.00 24.09 84 LEU A CA 1
ATOM 658 C C . LEU A 1 88 ? 50.899 28.525 96.604 1.00 23.84 84 LEU A C 1
ATOM 659 O O . LEU A 1 88 ? 50.857 27.669 95.721 1.00 21.86 84 LEU A O 1
ATOM 664 N N . LYS A 1 89 ? 50.756 28.253 97.900 1.00 24.69 85 LYS A N 1
ATOM 665 C CA . LYS A 1 89 ? 50.300 26.963 98.394 1.00 24.83 85 LYS A CA 1
ATOM 666 C C . LYS A 1 89 ? 48.902 27.109 98.994 1.00 25.73 85 LYS A C 1
ATOM 667 O O . LYS A 1 89 ? 48.711 27.860 99.966 1.00 24.17 85 LYS A O 1
ATOM 673 N N . VAL A 1 90 ? 47.952 26.402 98.382 1.00 25.31 86 VAL A N 1
ATOM 674 C CA . VAL A 1 90 ? 46.570 26.311 98.873 1.00 24.28 86 VAL A CA 1
ATOM 675 C C . VAL A 1 90 ? 46.430 25.023 99.673 1.00 26.11 86 VAL A C 1
ATOM 676 O O . VAL A 1 90 ? 46.744 23.928 99.177 1.00 26.80 86 VAL A O 1
ATOM 680 N N . LYS A 1 91 ? 45.979 25.163 100.919 1.00 25.63 87 LYS A N 1
ATOM 681 C CA . LYS A 1 91 ? 45.845 24.043 101.858 1.00 26.11 87 LYS A CA 1
ATOM 682 C C . LYS A 1 91 ? 44.374 23.750 102.094 1.00 27.64 87 LYS A C 1
ATOM 683 O O . LYS A 1 91 ? 43.552 24.646 102.032 1.00 27.29 87 LYS A O 1
ATOM 689 N N . GLU A 1 92 ? 44.030 22.508 102.372 1.00 30.66 88 GLU A N 1
ATOM 690 C CA . GLU A 1 92 ? 42.703 22.287 102.927 1.00 35.02 88 GLU A CA 1
ATOM 691 C C . GLU A 1 92 ? 42.776 21.937 104.383 1.00 37.32 88 GLU A C 1
ATOM 692 O O . GLU A 1 92 ? 43.567 21.084 104.790 1.00 36.28 88 GLU A O 1
ATOM 698 N N . LEU A 1 93 ? 41.908 22.613 105.141 1.00 40.98 89 LEU A N 1
ATOM 699 C CA . LEU A 1 93 ? 41.928 22.657 106.607 1.00 43.94 89 LEU A CA 1
ATOM 700 C C . LEU A 1 93 ? 43.247 22.214 107.275 1.00 46.28 89 LEU A C 1
ATOM 701 O O . LEU A 1 93 ? 43.269 21.363 108.181 1.00 49.51 89 LEU A O 1
ATOM 706 N N . LEU B 1 5 ? 67.414 68.393 86.173 1.00 37.57 1 LEU B N 1
ATOM 707 C CA . LEU B 1 5 ? 66.886 68.620 84.823 1.00 37.50 1 LEU B CA 1
ATOM 708 C C . LEU B 1 5 ? 66.078 67.425 84.318 1.00 37.04 1 LEU B C 1
ATOM 709 O O . LEU B 1 5 ? 66.626 66.330 84.110 1.00 39.84 1 LEU B O 1
ATOM 714 N N . ILE B 1 6 ? 64.780 67.661 84.139 1.00 34.57 2 ILE B N 1
ATOM 715 C CA . ILE B 1 6 ? 63.891 66.645 83.563 1.00 32.98 2 ILE B CA 1
ATOM 716 C C . ILE B 1 6 ? 64.251 66.640 82.074 1.00 31.66 2 ILE B C 1
ATOM 717 O O . ILE B 1 6 ? 64.349 67.702 81.441 1.00 32.73 2 ILE B O 1
ATOM 722 N N . GLU B 1 7 ? 64.459 65.466 81.523 1.00 28.62 3 GLU B N 1
ATOM 723 C CA . GLU B 1 7 ? 64.850 65.342 80.104 1.00 26.12 3 GLU B CA 1
ATOM 724 C C . GLU B 1 7 ? 63.768 64.646 79.291 1.00 26.48 3 GLU B C 1
ATOM 725 O O . GLU B 1 7 ? 62.887 63.984 79.841 1.00 26.08 3 GLU B O 1
ATOM 731 N N . VAL B 1 8 ? 63.906 64.887 77.970 1.00 25.35 4 VAL B N 1
ATOM 732 C CA . VAL B 1 8 ? 63.067 64.178 77.028 1.00 24.58 4 VAL B CA 1
ATOM 733 C C . VAL B 1 8 ? 63.839 62.899 76.708 1.00 25.99 4 VAL B C 1
ATOM 734 O O . VAL B 1 8 ? 65.018 62.945 76.301 1.00 23.74 4 VAL B O 1
ATOM 738 N N . GLU B 1 9 ? 63.174 61.758 76.898 1.00 24.18 5 GLU B N 1
ATOM 739 C CA . GLU B 1 9 ? 63.769 60.492 76.519 1.00 25.74 5 GLU B CA 1
ATOM 740 C C . GLU B 1 9 ? 63.429 60.048 75.094 1.00 24.63 5 GLU B C 1
ATOM 741 O O . GLU B 1 9 ? 64.304 59.560 74.374 1.00 23.90 5 GLU B O 1
ATOM 747 N N . LYS B 1 10 ? 62.168 60.159 74.713 1.00 24.29 6 LYS B N 1
ATOM 748 C CA . LYS B 1 10 ? 61.724 59.867 73.345 1.00 26.13 6 LYS B CA 1
ATOM 749 C C . LYS B 1 10 ? 60.922 61.069 72.864 1.00 25.29 6 LYS B C 1
ATOM 750 O O . LYS B 1 10 ? 59.868 61.378 73.426 1.00 26.05 6 LYS B O 1
ATOM 756 N N . PRO B 1 11 ? 61.498 61.825 71.919 1.00 26.09 7 PRO B N 1
ATOM 757 C CA . PRO B 1 11 ? 60.911 63.099 71.464 1.00 25.66 7 PRO B CA 1
ATOM 758 C C . PRO B 1 11 ? 59.628 62.935 70.655 1.00 26.30 7 PRO B C 1
ATOM 759 O O . PRO B 1 11 ? 59.315 61.853 70.183 1.00 26.28 7 PRO B O 1
ATOM 763 N N . LEU B 1 12 ? 58.882 64.017 70.525 1.00 27.17 8 LEU B N 1
ATOM 764 C CA . LEU B 1 12 ? 57.773 64.081 69.607 1.00 28.19 8 LEU B CA 1
ATOM 765 C C . LEU B 1 12 ? 58.279 63.727 68.222 1.00 29.77 8 LEU B C 1
ATOM 766 O O . LEU B 1 12 ? 59.414 64.108 67.832 1.00 28.93 8 LEU B O 1
ATOM 771 N N . TYR B 1 13 ? 57.453 62.992 67.470 1.00 29.36 9 TYR B N 1
ATOM 772 C CA . TYR B 1 13 ? 57.769 62.741 66.067 1.00 31.23 9 TYR B CA 1
ATOM 773 C C . TYR B 1 13 ? 56.628 63.288 65.184 1.00 28.79 9 TYR B C 1
ATOM 774 O O . TYR B 1 13 ? 55.482 63.329 65.614 1.00 28.74 9 TYR B O 1
ATOM 783 N N . GLY B 1 14 ? 56.964 63.715 63.971 1.00 29.44 10 GLY B N 1
ATOM 784 C CA . GLY B 1 14 ? 55.993 64.287 63.025 1.00 27.05 10 GLY B CA 1
ATOM 785 C C . GLY B 1 14 ? 54.934 63.282 62.592 1.00 27.16 10 GLY B C 1
ATOM 786 O O . GLY B 1 14 ? 55.159 62.078 62.566 1.00 27.59 10 GLY B O 1
ATOM 787 N N . VAL B 1 15 ? 53.749 63.778 62.278 1.00 28.87 11 VAL B N 1
ATOM 788 C CA . VAL B 1 15 ? 52.656 62.917 61.798 1.00 30.05 11 VAL B CA 1
ATOM 789 C C . VAL B 1 15 ? 51.890 63.514 60.625 1.00 29.10 11 VAL B C 1
ATOM 790 O O . VAL B 1 15 ? 51.638 64.732 60.561 1.00 28.51 11 VAL B O 1
ATOM 794 N N . GLU B 1 16 ? 51.541 62.655 59.675 1.00 29.67 12 GLU B N 1
ATOM 795 C CA . GLU B 1 16 ? 50.670 62.987 58.527 1.00 28.68 12 GLU B CA 1
ATOM 796 C C . GLU B 1 16 ? 49.314 62.341 58.679 1.00 30.35 12 GLU B C 1
ATOM 797 O O . GLU B 1 16 ? 49.227 61.137 58.916 1.00 31.70 12 GLU B O 1
ATOM 803 N N . VAL B 1 17 ? 48.272 63.112 58.454 1.00 29.61 13 VAL B N 1
ATOM 804 C CA . VAL B 1 17 ? 46.903 62.565 58.482 1.00 29.67 13 VAL B CA 1
ATOM 805 C C . VAL B 1 17 ? 46.039 63.153 57.389 1.00 26.72 13 VAL B C 1
ATOM 806 O O . VAL B 1 17 ? 46.269 64.279 56.941 1.00 26.21 13 VAL B O 1
ATOM 810 N N . PHE B 1 18 ? 45.046 62.373 56.990 1.00 25.96 14 PHE B N 1
ATOM 811 C CA . PHE B 1 18 ? 44.062 62.812 56.002 1.00 24.12 14 PHE B CA 1
ATOM 812 C C . PHE B 1 18 ? 42.985 63.559 56.737 1.00 23.53 14 PHE B C 1
ATOM 813 O O . PHE B 1 18 ? 42.783 63.336 57.934 1.00 24.41 14 PHE B O 1
ATOM 821 N N . VAL B 1 19 ? 42.309 64.436 56.026 1.00 22.74 15 VAL B N 1
ATOM 822 C CA . VAL B 1 19 ? 41.209 65.209 56.610 1.00 21.97 15 VAL B CA 1
ATOM 823 C C . VAL B 1 19 ? 40.147 64.255 57.150 1.00 22.32 15 VAL B C 1
ATOM 824 O O . VAL B 1 19 ? 39.759 63.302 56.465 1.00 21.54 15 VAL B O 1
ATOM 828 N N . GLY B 1 20 ? 39.701 64.491 58.376 1.00 22.36 16 GLY B N 1
ATOM 829 C CA . GLY B 1 20 ? 38.701 63.649 58.979 1.00 21.78 16 GLY B CA 1
ATOM 830 C C . GLY B 1 20 ? 39.288 62.560 59.852 1.00 24.06 16 GLY B C 1
ATOM 831 O O . GLY B 1 20 ? 38.572 61.963 60.632 1.00 25.43 16 GLY B O 1
ATOM 832 N N . GLU B 1 21 ? 40.575 62.286 59.713 1.00 22.64 17 GLU B N 1
ATOM 833 C CA . GLU B 1 21 ? 41.177 61.187 60.465 1.00 24.23 17 GLU B CA 1
ATOM 834 C C . GLU B 1 21 ? 41.717 61.714 61.792 1.00 23.90 17 GLU B C 1
ATOM 835 O O . GLU B 1 21 ? 41.709 62.924 62.040 1.00 25.45 17 GLU B O 1
ATOM 841 N N . THR B 1 22 ? 42.227 60.830 62.625 1.00 25.11 18 THR B N 1
ATOM 842 C CA . THR B 1 22 ? 42.874 61.253 63.856 1.00 25.99 18 THR B CA 1
ATOM 843 C C . THR B 1 22 ? 44.393 61.067 63.864 1.00 27.34 18 THR B C 1
ATOM 844 O O . THR B 1 22 ? 44.928 60.117 63.264 1.00 26.04 18 THR B O 1
ATOM 848 N N . ALA B 1 23 ? 45.053 62.012 64.538 1.00 26.12 19 ALA B N 1
ATOM 849 C CA . ALA B 1 23 ? 46.488 62.100 64.671 1.00 28.04 19 ALA B CA 1
ATOM 850 C C . ALA B 1 23 ? 46.788 61.949 66.152 1.00 27.71 19 ALA B C 1
ATOM 851 O O . ALA B 1 23 ? 46.007 62.378 66.987 1.00 28.40 19 ALA B O 1
ATOM 853 N N . HIS B 1 24 ? 47.901 61.305 66.457 1.00 29.59 20 HIS B N 1
ATOM 854 C CA . HIS B 1 24 ? 48.343 61.122 67.818 1.00 29.70 20 HIS B CA 1
ATOM 855 C C . HIS B 1 24 ? 49.835 61.439 67.914 1.00 27.94 20 HIS B C 1
ATOM 856 O O . HIS B 1 24 ? 50.642 61.040 67.066 1.00 26.26 20 HIS B O 1
ATOM 863 N N . PHE B 1 25 ? 50.174 62.210 68.948 1.00 26.99 21 PHE B N 1
ATOM 864 C CA . PHE B 1 25 ? 51.548 62.556 69.281 1.00 27.52 21 PHE B CA 1
ATOM 865 C C . PHE B 1 25 ? 51.877 61.983 70.625 1.00 28.24 21 PHE B C 1
ATOM 866 O O . PHE B 1 25 ? 50.992 61.835 71.478 1.00 28.23 21 PHE B O 1
ATOM 874 N N . GLU B 1 26 ? 53.153 61.675 70.830 1.00 27.86 22 GLU B N 1
ATOM 875 C CA . GLU B 1 26 ? 53.578 61.121 72.099 1.00 28.23 22 GLU B CA 1
ATOM 876 C C . GLU B 1 26 ? 55.015 61.471 72.404 1.00 27.36 22 GLU B C 1
ATOM 877 O O . GLU B 1 26 ? 55.850 61.536 71.502 1.00 26.66 22 GLU B O 1
ATOM 883 N N . ILE B 1 27 ? 55.275 61.677 73.692 1.00 26.62 23 ILE B N 1
ATOM 884 C CA . ILE B 1 27 ? 56.591 62.002 74.172 1.00 28.09 23 ILE B CA 1
ATOM 885 C C . ILE B 1 27 ? 56.823 61.270 75.519 1.00 28.46 23 ILE B C 1
ATOM 886 O O . ILE B 1 27 ? 55.882 61.096 76.325 1.00 28.57 23 ILE B O 1
ATOM 891 N N . GLU B 1 28 ? 58.048 60.795 75.723 1.00 26.69 24 GLU B N 1
ATOM 892 C CA . GLU B 1 28 ? 58.403 60.132 76.963 1.00 26.89 24 GLU B CA 1
ATOM 893 C C . GLU B 1 28 ? 59.439 60.974 77.701 1.00 26.49 24 GLU B C 1
ATOM 894 O O . GLU B 1 28 ? 60.480 61.350 77.132 1.00 26.60 24 GLU B O 1
ATOM 900 N N . LEU B 1 29 ? 59.142 61.303 78.944 1.00 25.80 25 LEU B N 1
ATOM 901 C CA . LEU B 1 29 ? 60.067 62.099 79.758 1.00 26.22 25 LEU B CA 1
ATOM 902 C C . LEU B 1 29 ? 60.922 61.187 80.621 1.00 25.70 25 LEU B C 1
ATOM 903 O O . LEU B 1 29 ? 60.690 59.978 80.660 1.00 27.74 25 LEU B O 1
ATOM 908 N N . SER B 1 30 ? 61.929 61.758 81.288 1.00 23.29 26 SER B N 1
ATOM 909 C CA . SER B 1 30 ? 62.791 61.009 82.177 1.00 24.08 26 SER B CA 1
ATOM 910 C C . SER B 1 30 ? 62.167 60.711 83.524 1.00 23.30 26 SER B C 1
ATOM 911 O O . SER B 1 30 ? 62.717 59.911 84.260 1.00 23.04 26 SER B O 1
ATOM 914 N N . GLU B 1 31 ? 61.065 61.392 83.864 1.00 23.97 27 GLU B N 1
ATOM 915 C CA . GLU B 1 31 ? 60.418 61.238 85.157 1.00 25.13 27 GLU B CA 1
ATOM 916 C C . GLU B 1 31 ? 58.896 61.186 84.999 1.00 24.01 27 GLU B C 1
ATOM 917 O O . GLU B 1 31 ? 58.348 61.835 84.118 1.00 23.41 27 GLU B O 1
ATOM 923 N N . PRO B 1 32 ? 58.213 60.392 85.838 1.00 24.30 28 PRO B N 1
ATOM 924 C CA . PRO B 1 32 ? 56.766 60.326 85.753 1.00 24.59 28 PRO B CA 1
ATOM 925 C C . PRO B 1 32 ? 56.114 61.462 86.527 1.00 24.68 28 PRO B C 1
ATOM 926 O O . PRO B 1 32 ? 56.748 62.059 87.385 1.00 23.56 28 PRO B O 1
ATOM 930 N N . ASP B 1 33 ? 54.839 61.705 86.243 1.00 24.67 29 ASP B N 1
ATOM 931 C CA . ASP B 1 33 ? 53.998 62.631 87.042 1.00 26.52 29 ASP B CA 1
ATOM 932 C C . ASP B 1 33 ? 54.446 64.079 86.935 1.00 26.75 29 ASP B C 1
ATOM 933 O O . ASP B 1 33 ? 54.308 64.850 87.896 1.00 26.39 29 ASP B O 1
ATOM 938 N N . VAL B 1 34 ? 54.999 64.436 85.782 1.00 23.26 30 VAL B N 1
ATOM 939 C CA . VAL B 1 34 ? 55.436 65.800 85.577 1.00 25.24 30 VAL B CA 1
ATOM 940 C C . VAL B 1 34 ? 54.322 66.449 84.796 1.00 25.73 30 VAL B C 1
ATOM 941 O O . VAL B 1 34 ? 53.830 65.846 83.818 1.00 26.25 30 VAL B O 1
ATOM 945 N N . HIS B 1 35 ? 53.900 67.645 85.234 1.00 24.56 31 HIS B N 1
ATOM 946 C CA . HIS B 1 35 ? 52.794 68.334 84.556 1.00 26.79 31 HIS B CA 1
ATOM 947 C C . HIS B 1 35 ? 53.218 68.809 83.165 1.00 28.01 31 HIS B C 1
ATOM 948 O O . HIS B 1 35 ? 54.201 69.543 83.031 1.00 28.44 31 HIS B O 1
ATOM 955 N N . GLY B 1 36 ? 52.451 68.409 82.155 1.00 28.04 32 GLY B N 1
ATOM 956 C CA . GLY B 1 36 ? 52.766 68.761 80.776 1.00 28.97 32 GLY B CA 1
ATOM 957 C C . GLY B 1 36 ? 51.774 69.708 80.147 1.00 29.10 32 GLY B C 1
ATOM 958 O O . GLY B 1 36 ? 50.582 69.673 80.466 1.00 29.41 32 GLY B O 1
ATOM 959 N N . GLN B 1 37 ? 52.262 70.515 79.207 1.00 28.75 33 GLN B N 1
ATOM 960 C CA . GLN B 1 37 ? 51.375 71.392 78.430 1.00 29.90 33 GLN B CA 1
ATOM 961 C C . GLN B 1 37 ? 51.674 71.268 76.934 1.00 29.02 33 GLN B C 1
ATOM 962 O O . GLN B 1 37 ? 52.837 71.207 76.519 1.00 29.00 33 GLN B O 1
ATOM 968 N N . TRP B 1 38 ? 50.613 71.284 76.125 1.00 27.95 34 TRP B N 1
ATOM 969 C CA . TRP B 1 38 ? 50.746 71.084 74.675 1.00 26.82 34 TRP B CA 1
ATOM 970 C C . TRP B 1 38 ? 50.314 72.337 73.976 1.00 24.68 34 TRP B C 1
ATOM 971 O O . TRP B 1 38 ? 49.436 73.034 74.467 1.00 25.03 34 TRP B O 1
ATOM 982 N N . LYS B 1 39 ? 50.918 72.609 72.819 1.00 25.05 35 LYS B N 1
ATOM 983 C CA . LYS B 1 39 ? 50.487 73.688 71.913 1.00 25.78 35 LYS B CA 1
ATOM 984 C C . LYS B 1 39 ? 50.401 73.192 70.474 1.00 26.32 35 LYS B C 1
ATOM 985 O O . LYS B 1 39 ? 51.117 72.269 70.093 1.00 28.56 35 LYS B O 1
ATOM 991 N N . LEU B 1 40 ? 49.542 73.827 69.684 1.00 28.79 36 LEU B N 1
ATOM 992 C CA . LEU B 1 40 ? 49.444 73.620 68.247 1.00 29.67 36 LEU B CA 1
ATOM 993 C C . LEU B 1 40 ? 49.590 75.013 67.635 1.00 30.68 36 LEU B C 1
ATOM 994 O O . LEU B 1 40 ? 48.872 75.936 68.004 1.00 29.60 36 LEU B O 1
ATOM 999 N N . LYS B 1 41 ? 50.528 75.155 66.700 1.00 31.91 37 LYS B N 1
ATOM 1000 C CA . LYS B 1 41 ? 50.834 76.444 66.077 1.00 33.59 37 LYS B CA 1
ATOM 1001 C C . LYS B 1 41 ? 51.023 77.535 67.131 1.00 34.14 37 LYS B C 1
ATOM 1002 O O . LYS B 1 41 ? 50.673 78.690 66.910 1.00 35.38 37 LYS B O 1
ATOM 1008 N N . GLY B 1 42 ? 51.576 77.168 68.281 1.00 32.85 38 GLY B N 1
ATOM 1009 C CA . GLY B 1 42 ? 51.863 78.147 69.328 1.00 33.76 38 GLY B CA 1
ATOM 1010 C C . GLY B 1 42 ? 50.704 78.515 70.252 1.00 33.58 38 GLY B C 1
ATOM 1011 O O . GLY B 1 42 ? 50.874 79.348 71.162 1.00 32.11 38 GLY B O 1
ATOM 1012 N N . GLN B 1 43 ? 49.543 77.879 70.034 1.00 32.96 39 GLN B N 1
ATOM 1013 C CA . GLN B 1 43 ? 48.327 78.128 70.826 1.00 32.93 39 GLN B CA 1
ATOM 1014 C C . GLN B 1 43 ? 48.083 77.043 71.864 1.00 31.18 39 GLN B C 1
ATOM 1015 O O . GLN B 1 43 ? 48.074 75.851 71.538 1.00 28.82 39 GLN B O 1
ATOM 1021 N N . PRO B 1 44 ? 47.909 77.446 73.130 1.00 31.23 40 PRO B N 1
ATOM 1022 C CA . PRO B 1 44 ? 47.715 76.427 74.172 1.00 31.69 40 PRO B CA 1
ATOM 1023 C C . PRO B 1 44 ? 46.470 75.567 73.899 1.00 31.67 40 PRO B C 1
ATOM 1024 O O . PRO B 1 44 ? 45.460 76.091 73.412 1.00 32.61 40 PRO B O 1
ATOM 1028 N N . LEU B 1 45 ? 46.556 74.265 74.180 1.00 31.43 41 LEU B N 1
ATOM 1029 C CA . LEU B 1 45 ? 45.431 73.353 73.927 1.00 31.41 41 LEU B CA 1
ATOM 1030 C C . LEU B 1 45 ? 44.620 73.010 75.179 1.00 33.15 41 LEU B C 1
ATOM 1031 O O . LEU B 1 45 ? 45.172 72.600 76.203 1.00 34.54 41 LEU B O 1
ATOM 1036 N N . ALA B 1 46 ? 43.308 73.206 75.087 1.00 33.92 42 ALA B N 1
ATOM 1037 C CA . ALA B 1 46 ? 42.377 72.761 76.133 1.00 33.97 42 ALA B CA 1
ATOM 1038 C C . ALA B 1 46 ? 41.848 71.371 75.751 1.00 32.74 42 ALA B C 1
ATOM 1039 O O . ALA B 1 46 ? 41.603 71.110 74.572 1.00 33.06 42 ALA B O 1
ATOM 1041 N N . ALA B 1 47 ? 41.646 70.508 76.740 1.00 31.46 43 ALA B N 1
ATOM 1042 C CA . ALA B 1 47 ? 41.008 69.225 76.510 1.00 30.62 43 ALA B CA 1
ATOM 1043 C C . ALA B 1 47 ? 39.584 69.424 76.000 1.00 29.59 43 ALA B C 1
ATOM 1044 O O . ALA B 1 47 ? 38.854 70.280 76.490 1.00 29.45 43 ALA B O 1
ATOM 1046 N N . SER B 1 48 ? 39.211 68.634 75.000 1.00 28.83 44 SER B N 1
ATOM 1047 C CA . SER B 1 48 ? 37.836 68.581 74.485 1.00 29.01 44 SER B CA 1
ATOM 1048 C C . SER B 1 48 ? 37.639 67.196 73.829 1.00 29.70 44 SER B C 1
ATOM 1049 O O . SER B 1 48 ? 38.603 66.423 73.758 1.00 29.65 44 SER B O 1
ATOM 1052 N N . PRO B 1 49 ? 36.400 66.845 73.411 1.00 30.36 45 PRO B N 1
ATOM 1053 C CA . PRO B 1 49 ? 36.184 65.562 72.707 1.00 30.94 45 PRO B CA 1
ATOM 1054 C C . PRO B 1 49 ? 37.112 65.280 71.509 1.00 31.43 45 PRO B C 1
ATOM 1055 O O . PRO B 1 49 ? 37.499 64.122 71.316 1.00 32.15 45 PRO B O 1
ATOM 1059 N N . ASP B 1 50 ? 37.479 66.308 70.745 1.00 30.68 46 ASP B N 1
ATOM 1060 C CA . ASP B 1 50 ? 38.369 66.157 69.598 1.00 29.93 46 ASP B CA 1
ATOM 1061 C C . ASP B 1 50 ? 39.839 66.422 69.911 1.00 29.75 46 ASP B C 1
ATOM 1062 O O . ASP B 1 50 ? 40.705 66.258 69.064 1.00 28.96 46 ASP B O 1
ATOM 1067 N N . CYS B 1 51 ? 40.117 66.830 71.137 1.00 30.63 47 CYS B N 1
ATOM 1068 C CA . CYS B 1 51 ? 41.464 67.170 71.564 1.00 30.00 47 CYS B CA 1
ATOM 1069 C C . CYS B 1 51 ? 41.722 66.565 72.950 1.00 28.79 47 CYS B C 1
ATOM 1070 O O . CYS B 1 51 ? 41.366 67.141 73.950 1.00 27.82 47 CYS B O 1
ATOM 1073 N N . GLU B 1 52 ? 42.336 65.390 72.984 1.00 26.75 48 GLU B N 1
ATOM 1074 C CA . GLU B 1 52 ? 42.452 64.643 74.217 1.00 25.28 48 GLU B CA 1
ATOM 1075 C C . GLU B 1 52 ? 43.908 64.676 74.674 1.00 26.77 48 GLU B C 1
ATOM 1076 O O . GLU B 1 52 ? 44.809 64.358 73.883 1.00 25.46 48 GLU B O 1
ATOM 1082 N N . ILE B 1 53 ? 44.115 65.112 75.928 1.00 25.83 49 ILE B N 1
ATOM 1083 C CA . ILE B 1 53 ? 45.450 65.363 76.482 1.00 26.17 49 ILE B CA 1
ATOM 1084 C C . ILE B 1 53 ? 45.631 64.364 77.635 1.00 26.45 49 ILE B C 1
ATOM 1085 O O . ILE B 1 53 ? 44.947 64.442 78.643 1.00 26.51 49 ILE B O 1
ATOM 1090 N N . ILE B 1 54 ? 46.581 63.457 77.456 1.00 26.46 50 ILE B N 1
ATOM 1091 C CA . ILE B 1 54 ? 46.740 62.253 78.249 1.00 26.04 50 ILE B CA 1
ATOM 1092 C C . ILE B 1 54 ? 48.106 62.253 78.956 1.00 25.68 50 ILE B C 1
ATOM 1093 O O . ILE B 1 54 ? 49.114 62.596 78.359 1.00 26.17 50 ILE B O 1
ATOM 1098 N N . GLU B 1 55 ? 48.117 61.887 80.231 1.00 24.78 51 GLU B N 1
ATOM 1099 C CA . GLU B 1 55 ? 49.370 61.635 80.984 1.00 27.06 51 GLU B CA 1
ATOM 1100 C C . GLU B 1 55 ? 49.283 60.246 81.635 1.00 27.07 51 GLU B C 1
ATOM 1101 O O . GLU B 1 55 ? 48.254 59.907 82.234 1.00 24.50 51 GLU B O 1
ATOM 1107 N N . ASP B 1 56 ? 50.359 59.462 81.553 1.00 24.42 52 ASP B N 1
ATOM 1108 C CA . ASP B 1 56 ? 50.436 58.205 82.292 1.00 23.52 52 ASP B CA 1
ATOM 1109 C C . ASP B 1 56 ? 51.908 57.900 82.580 1.00 24.37 52 ASP B C 1
ATOM 1110 O O . ASP B 1 56 ? 52.648 57.526 81.671 1.00 24.07 52 ASP B O 1
ATOM 1115 N N . GLY B 1 57 ? 52.330 58.078 83.834 1.00 24.71 53 GLY B N 1
ATOM 1116 C CA . GLY B 1 57 ? 53.736 57.935 84.185 1.00 25.06 53 GLY B CA 1
ATOM 1117 C C . GLY B 1 57 ? 54.596 58.924 83.392 1.00 24.62 53 GLY B C 1
ATOM 1118 O O . GLY B 1 57 ? 54.357 60.131 83.418 1.00 23.33 53 GLY B O 1
ATOM 1119 N N . LYS B 1 58 ? 55.591 58.393 82.689 1.00 24.79 54 LYS B N 1
ATOM 1120 C CA . LYS B 1 58 ? 56.574 59.181 81.915 1.00 24.80 54 LYS B CA 1
ATOM 1121 C C . LYS B 1 58 ? 56.039 59.600 80.543 1.00 26.45 54 LYS B C 1
ATOM 1122 O O . LYS B 1 58 ? 56.635 60.450 79.879 1.00 26.30 54 LYS B O 1
ATOM 1128 N N . LYS B 1 59 ? 54.903 59.009 80.145 1.00 27.19 55 LYS B N 1
ATOM 1129 C CA . LYS B 1 59 ? 54.316 59.206 78.823 1.00 27.86 55 LYS B CA 1
ATOM 1130 C C . LYS B 1 59 ? 53.292 60.325 78.802 1.00 27.60 55 LYS B C 1
ATOM 1131 O O . LYS B 1 59 ? 52.412 60.384 79.651 1.00 26.86 55 LYS B O 1
ATOM 1137 N N . HIS B 1 60 ? 53.425 61.207 77.827 1.00 26.49 56 HIS B N 1
ATOM 1138 C CA . HIS B 1 60 ? 52.430 62.241 77.531 1.00 25.63 56 HIS B CA 1
ATOM 1139 C C . HIS B 1 60 ? 51.895 62.032 76.107 1.00 27.21 56 HIS B C 1
ATOM 1140 O O . HIS B 1 60 ? 52.674 61.889 75.175 1.00 28.70 56 HIS B O 1
ATOM 1147 N N . ILE B 1 61 ? 50.572 62.059 75.950 1.00 27.79 57 ILE B N 1
ATOM 1148 C CA . ILE B 1 61 ? 49.934 61.806 74.662 1.00 26.47 57 ILE B CA 1
ATOM 1149 C C . ILE B 1 61 ? 48.918 62.887 74.314 1.00 25.73 57 ILE B C 1
ATOM 1150 O O . ILE B 1 61 ? 48.221 63.405 75.193 1.00 26.60 57 ILE B O 1
ATOM 1155 N N . LEU B 1 62 ? 48.915 63.275 73.047 1.00 26.07 58 LEU B N 1
ATOM 1156 C CA . LEU B 1 62 ? 47.905 64.152 72.483 1.00 26.67 58 LEU B CA 1
ATOM 1157 C C . LEU B 1 62 ? 47.196 63.442 71.329 1.00 27.11 58 LEU B C 1
ATOM 1158 O O . LEU B 1 62 ? 47.841 63.022 70.378 1.00 26.38 58 LEU B O 1
ATOM 1163 N N . ILE B 1 63 ? 45.874 63.339 71.420 1.00 25.90 59 ILE B N 1
ATOM 1164 C CA . ILE B 1 63 ? 45.063 62.725 70.381 1.00 26.13 59 ILE B CA 1
ATOM 1165 C C . ILE B 1 63 ? 44.212 63.840 69.784 1.00 27.47 59 ILE B C 1
ATOM 1166 O O . ILE B 1 63 ? 43.481 64.541 70.517 1.00 26.13 59 ILE B O 1
ATOM 1171 N N . LEU B 1 64 ? 44.333 64.023 68.467 1.00 26.61 60 LEU B N 1
ATOM 1172 C CA . LEU B 1 64 ? 43.523 65.019 67.711 1.00 27.09 60 LEU B CA 1
ATOM 1173 C C . LEU B 1 64 ? 42.536 64.314 66.788 1.00 27.56 60 LEU B C 1
ATOM 1174 O O . LEU B 1 64 ? 42.961 63.711 65.829 1.00 28.30 60 LEU B O 1
ATOM 1179 N N . HIS B 1 65 ? 41.241 64.361 67.082 1.00 26.75 61 HIS B N 1
ATOM 1180 C CA . HIS B 1 65 ? 40.256 63.698 66.228 1.00 26.90 61 HIS B CA 1
ATOM 1181 C C . HIS B 1 65 ? 39.748 64.667 65.170 1.00 27.05 61 HIS B C 1
ATOM 1182 O O . HIS B 1 65 ? 39.778 65.891 65.388 1.00 26.61 61 HIS B O 1
ATOM 1189 N N . ASN B 1 66 ? 39.273 64.113 64.041 1.00 26.83 62 ASN B N 1
ATOM 1190 C CA . ASN B 1 66 ? 38.604 64.882 62.971 1.00 26.64 62 ASN B CA 1
ATOM 1191 C C . ASN B 1 66 ? 39.467 66.015 62.483 1.00 25.28 62 ASN B C 1
ATOM 1192 O O . ASN B 1 66 ? 39.030 67.148 62.392 1.00 24.66 62 ASN B O 1
ATOM 1197 N N . CYS B 1 67 ? 40.713 65.690 62.175 1.00 25.69 63 CYS B N 1
ATOM 1198 C CA . CYS B 1 67 ? 41.684 66.683 61.735 1.00 26.20 63 CYS B CA 1
ATOM 1199 C C . CYS B 1 67 ? 41.288 67.436 60.469 1.00 23.99 63 CYS B C 1
ATOM 1200 O O . CYS B 1 67 ? 40.698 66.875 59.565 1.00 24.40 63 CYS B O 1
ATOM 1203 N N . GLN B 1 68 ? 41.623 68.718 60.427 1.00 24.16 64 GLN B N 1
ATOM 1204 C CA . GLN B 1 68 ? 41.209 69.595 59.324 1.00 24.27 64 GLN B CA 1
ATOM 1205 C C . GLN B 1 68 ? 42.429 70.297 58.750 1.00 23.91 64 GLN B C 1
ATOM 1206 O O . GLN B 1 68 ? 43.446 70.441 59.445 1.00 24.66 64 GLN B O 1
ATOM 1212 N N . LEU B 1 69 ? 42.342 70.703 57.482 1.00 24.41 65 LEU B N 1
ATOM 1213 C CA . LEU B 1 69 ? 43.457 71.383 56.817 1.00 26.48 65 LEU B CA 1
ATOM 1214 C C . LEU B 1 69 ? 44.157 72.504 57.614 1.00 27.44 65 LEU B C 1
ATOM 1215 O O . LEU B 1 69 ? 45.412 72.610 57.594 1.00 28.09 65 LEU B O 1
ATOM 1220 N N . GLY B 1 70 ? 43.363 73.327 58.300 1.00 26.61 66 GLY B N 1
ATOM 1221 C CA . GLY B 1 70 ? 43.895 74.475 59.035 1.00 27.51 66 GLY B CA 1
ATOM 1222 C C . GLY B 1 70 ? 44.749 74.1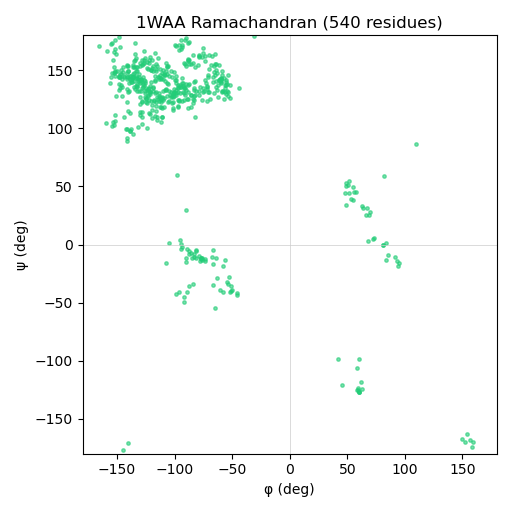17 60.238 1.00 29.24 66 GLY B C 1
ATOM 1223 O O . GLY B 1 70 ? 45.404 74.989 60.808 1.00 30.56 66 GLY B O 1
ATOM 1224 N N . MET B 1 71 ? 44.746 72.843 60.631 1.00 27.96 67 MET B N 1
ATOM 1225 C CA . MET B 1 71 ? 45.504 72.408 61.778 1.00 28.51 67 MET B CA 1
ATOM 1226 C C . MET B 1 71 ? 46.960 72.102 61.418 1.00 28.85 67 MET B C 1
ATOM 1227 O O . MET B 1 71 ? 47.781 71.930 62.318 1.00 30.64 67 MET B O 1
ATOM 1232 N N . THR B 1 72 ? 47.295 72.036 60.125 1.00 27.35 68 THR B N 1
ATOM 1233 C CA . THR B 1 72 ? 48.684 71.827 59.740 1.00 27.40 68 THR B CA 1
ATOM 1234 C C . THR B 1 72 ? 49.619 72.838 60.432 1.00 27.52 68 THR B C 1
ATOM 1235 O O . THR B 1 72 ? 49.402 74.059 60.363 1.00 26.09 68 THR B O 1
ATOM 1239 N N . GLY B 1 73 ? 50.650 72.327 61.112 1.00 25.78 69 GLY B N 1
ATOM 1240 C CA . GLY B 1 73 ? 51.596 73.209 61.795 1.00 24.42 69 GLY B CA 1
ATOM 1241 C C . GLY B 1 73 ? 52.353 72.476 62.873 1.00 24.78 69 GLY B C 1
ATOM 1242 O O . GLY B 1 73 ? 52.250 71.252 63.008 1.00 24.62 69 GLY B O 1
ATOM 1243 N N . GLU B 1 74 ? 53.083 73.233 63.679 1.00 25.12 70 GLU B N 1
ATOM 1244 C CA . GLU B 1 74 ? 53.944 72.661 64.705 1.00 25.23 70 GLU B CA 1
ATOM 1245 C C . GLU B 1 74 ? 53.193 72.327 66.002 1.00 26.33 70 GLU B C 1
ATOM 1246 O O . GLU B 1 74 ? 52.512 73.188 66.576 1.00 26.86 70 GLU B O 1
ATOM 1252 N N . VAL B 1 75 ? 53.284 71.062 66.423 1.00 25.47 71 VAL B N 1
ATOM 1253 C CA . VAL B 1 75 ? 52.787 70.619 67.717 1.00 24.76 71 VAL B CA 1
ATOM 1254 C C . VAL B 1 75 ? 53.982 70.653 68.699 1.00 27.02 71 VAL B C 1
ATOM 1255 O O . VAL B 1 75 ? 55.094 70.177 68.367 1.00 27.88 71 VAL B O 1
ATOM 1259 N N . SER B 1 76 ? 53.770 71.290 69.869 1.00 24.19 72 SER B N 1
ATOM 1260 C CA . SER B 1 76 ? 54.907 71.389 70.789 1.00 25.61 72 SER B CA 1
ATOM 1261 C C . SER B 1 76 ? 54.445 71.065 72.214 1.00 25.94 72 SER B C 1
ATOM 1262 O O . SER B 1 76 ? 53.265 71.214 72.574 1.00 26.86 72 SER B O 1
ATOM 1265 N N . PHE B 1 77 ? 55.399 70.620 72.989 1.00 26.57 73 PHE B N 1
ATOM 1266 C CA . PHE B 1 77 ? 55.156 70.191 74.354 1.00 25.02 73 PHE B CA 1
ATOM 1267 C C . PHE B 1 77 ? 56.227 70.728 75.283 1.00 25.85 73 PHE B C 1
ATOM 1268 O O . PHE B 1 77 ? 57.387 70.877 74.880 1.00 24.81 73 PHE B O 1
ATOM 1276 N N . GLN B 1 78 ? 55.798 71.018 76.512 1.00 25.74 74 GLN B N 1
ATOM 1277 C CA . GLN B 1 78 ? 56.714 71.469 77.586 1.00 27.74 74 GLN B CA 1
ATOM 1278 C C . GLN B 1 78 ? 56.221 70.919 78.944 1.00 29.04 74 GLN B C 1
ATOM 1279 O O . GLN B 1 78 ? 55.022 70.944 79.255 1.00 29.27 74 GLN B O 1
ATOM 1285 N N . ALA B 1 79 ? 57.185 70.425 79.693 1.00 28.56 75 ALA B N 1
ATOM 1286 C CA . ALA B 1 79 ? 56.996 69.882 81.056 1.00 28.72 75 ALA B CA 1
ATOM 1287 C C . ALA B 1 79 ? 58.205 70.338 81.824 1.00 30.96 75 ALA B C 1
ATOM 1288 O O . ALA B 1 79 ? 59.338 70.049 81.437 1.00 31.30 75 ALA B O 1
ATOM 1290 N N . ALA B 1 80 ? 57.966 71.044 82.898 1.00 31.69 76 ALA B N 1
ATOM 1291 C CA . ALA B 1 80 ? 59.065 71.632 83.657 1.00 33.10 76 ALA B CA 1
ATOM 1292 C C . ALA B 1 80 ? 60.013 72.280 82.605 1.00 33.41 76 ALA B C 1
ATOM 1293 O O . ALA B 1 80 ? 59.596 73.142 81.832 1.00 35.36 76 ALA B O 1
ATOM 1295 N N . ASN B 1 81 ? 61.268 71.845 82.564 1.00 34.40 77 ASN B N 1
ATOM 1296 C CA . ASN B 1 81 ? 62.299 72.435 81.646 1.00 34.09 77 ASN B CA 1
ATOM 1297 C C . ASN B 1 81 ? 62.379 71.760 80.263 1.00 33.57 77 ASN B C 1
ATOM 1298 O O . ASN B 1 81 ? 63.073 72.272 79.352 1.00 32.96 77 ASN B O 1
ATOM 1303 N N . THR B 1 82 ? 61.811 70.595 80.063 1.00 32.27 78 THR B N 1
ATOM 1304 C CA . THR B 1 82 ? 61.931 69.829 78.824 1.00 30.50 78 THR B CA 1
ATOM 1305 C C . THR B 1 82 ? 60.937 70.276 77.741 1.00 29.02 78 THR B C 1
ATOM 1306 O O . THR B 1 82 ? 59.748 70.486 78.025 1.00 29.78 78 THR B O 1
ATOM 1310 N N . LYS B 1 83 ? 61.448 70.413 76.516 1.00 27.53 79 LYS B N 1
ATOM 1311 C CA . LYS B 1 83 ? 60.678 70.895 75.354 1.00 28.12 79 LYS B CA 1
ATOM 1312 C C . LYS B 1 83 ? 60.858 69.968 74.149 1.00 27.41 79 LYS B C 1
ATOM 1313 O O . LYS B 1 83 ? 61.939 69.394 73.921 1.00 27.04 79 LYS B O 1
ATOM 1319 N N . SER B 1 84 ? 59.809 69.848 73.360 1.00 25.49 80 SER B N 1
ATOM 1320 C CA . SER B 1 84 ? 59.910 69.061 72.159 1.00 25.59 80 SER B CA 1
ATOM 1321 C C . SER B 1 84 ? 58.881 69.576 71.178 1.00 24.78 80 SER B C 1
ATOM 1322 O O . SER B 1 84 ? 57.812 70.063 71.577 1.00 24.75 80 SER B O 1
ATOM 1325 N N . ALA B 1 85 ? 59.207 69.496 69.903 1.00 23.13 81 ALA B N 1
ATOM 1326 C CA . ALA B 1 85 ? 58.250 69.892 68.865 1.00 23.66 81 ALA B CA 1
ATOM 1327 C C . ALA B 1 85 ? 58.310 68.952 67.651 1.00 24.42 81 ALA B C 1
ATOM 1328 O O . ALA B 1 85 ? 59.318 68.295 67.410 1.00 23.79 81 ALA B O 1
ATOM 1330 N N . ALA B 1 86 ? 57.208 68.870 66.919 1.00 23.83 82 ALA B N 1
ATOM 1331 C CA . ALA B 1 86 ? 57.173 68.110 65.680 1.00 25.55 82 ALA B CA 1
ATOM 1332 C C . ALA B 1 86 ? 56.014 68.615 64.831 1.00 27.28 82 ALA B C 1
ATOM 1333 O O . ALA B 1 86 ? 55.122 69.330 65.323 1.00 27.34 82 ALA B O 1
ATOM 1335 N N . ASN B 1 87 ? 56.004 68.219 63.569 1.00 26.53 83 ASN B N 1
ATOM 1336 C CA . ASN B 1 87 ? 54.968 68.689 62.672 1.00 28.54 83 ASN B CA 1
ATOM 1337 C C . ASN B 1 87 ? 53.752 67.812 62.462 1.00 27.20 83 ASN B C 1
ATOM 1338 O O . ASN B 1 87 ? 53.858 66.587 62.283 1.00 28.12 83 ASN B O 1
ATOM 1343 N N . LEU B 1 88 ? 52.593 68.463 62.485 1.00 27.15 84 LEU B N 1
ATOM 1344 C CA . LEU B 1 88 ? 51.331 67.867 62.051 1.00 27.04 84 LEU B CA 1
ATOM 1345 C C . LEU B 1 88 ? 51.111 68.289 60.616 1.00 27.93 84 LEU B C 1
ATOM 1346 O O . LEU B 1 88 ? 51.129 69.504 60.298 1.00 27.31 84 LEU B O 1
ATOM 1351 N N . LYS B 1 89 ? 50.939 67.269 59.697 1.00 27.16 85 LYS B N 1
ATOM 1352 C CA . LYS B 1 89 ? 50.547 67.623 58.316 1.00 27.11 85 LYS B CA 1
ATOM 1353 C C . LYS B 1 89 ? 49.196 66.978 57.975 1.00 26.38 85 LYS B C 1
ATOM 1354 O O . LYS B 1 89 ? 49.045 65.746 58.005 1.00 27.08 85 LYS B O 1
ATOM 1360 N N . VAL B 1 90 ? 48.194 67.804 57.739 1.00 25.01 86 VAL B N 1
ATOM 1361 C CA . VAL B 1 90 ? 46.888 67.300 57.340 1.00 24.95 86 VAL B CA 1
ATOM 1362 C C . VAL B 1 90 ? 46.736 67.455 55.833 1.00 25.11 86 VAL B C 1
ATOM 1363 O O . VAL B 1 90 ? 47.052 68.498 55.285 1.00 26.20 86 VAL B O 1
ATOM 1367 N N . LYS B 1 91 ? 46.268 66.416 55.151 1.00 24.36 87 LYS B N 1
ATOM 1368 C CA . LYS B 1 91 ? 46.177 66.468 53.709 1.00 25.64 87 LYS B CA 1
ATOM 1369 C C . LYS B 1 91 ? 44.849 65.927 53.196 1.00 27.10 87 LYS B C 1
ATOM 1370 O O . LYS B 1 91 ? 44.222 65.114 53.866 1.00 24.38 87 LYS B O 1
ATOM 1376 N N . GLU B 1 92 ? 44.397 66.408 52.004 1.00 28.41 88 GLU B N 1
ATOM 1377 C CA . GLU B 1 92 ? 43.146 65.875 51.432 1.00 30.95 88 GLU B CA 1
ATOM 1378 C C . GLU B 1 92 ? 43.446 64.572 50.667 1.00 31.38 88 GLU B C 1
ATOM 1379 O O . GLU B 1 92 ? 44.480 64.460 49.989 1.00 31.05 88 GLU B O 1
ATOM 1385 N N . LEU B 1 93 ? 42.537 63.601 50.827 1.00 32.78 89 LEU B N 1
ATOM 1386 C CA . LEU B 1 93 ? 42.725 62.207 50.322 1.00 34.28 89 LEU B CA 1
ATOM 1387 C C . LEU B 1 93 ? 42.490 62.019 48.822 1.00 35.90 89 LEU B C 1
ATOM 1388 O O . LEU B 1 93 ? 43.060 60.926 48.310 0.0000 20.00 89 LEU B O 1
ATOM 1390 N N . GLY C 1 1 ? 26.531 57.731 75.515 1.00 39.44 -3 GLY C N 1
ATOM 1391 C CA . GLY C 1 1 ? 26.511 56.408 76.179 1.00 37.82 -3 GLY C CA 1
ATOM 1392 C C . GLY C 1 1 ? 25.688 56.523 77.469 1.00 41.73 -3 GLY C C 1
ATOM 1393 O O . GLY C 1 1 ? 25.687 55.531 78.230 1.00 44.31 -3 GLY C O 1
ATOM 1394 N N . ALA C 1 2 ? 25.101 57.775 77.553 1.00 40.38 -2 ALA C N 1
ATOM 1395 C CA . ALA C 1 2 ? 24.149 58.435 78.586 1.00 38.90 -2 ALA C CA 1
ATOM 1396 C C . ALA C 1 2 ? 24.791 59.044 79.876 1.00 38.84 -2 ALA C C 1
ATOM 1397 O O . ALA C 1 2 ? 24.425 58.682 81.002 1.00 37.99 -2 ALA C O 1
ATOM 1399 N N . MET C 1 3 ? 25.699 60.000 79.678 1.00 37.12 -1 MET C N 1
ATOM 1400 C CA . MET C 1 3 ? 26.536 60.556 80.764 1.00 37.29 -1 MET C CA 1
ATOM 1401 C C . MET C 1 3 ? 26.252 62.015 81.150 1.00 34.92 -1 MET C C 1
ATOM 1402 O O . MET C 1 3 ? 25.987 62.864 80.285 1.00 34.43 -1 MET C O 1
ATOM 1407 N N . ALA C 1 4 ? 26.353 62.243 82.466 1.00 32.45 0 ALA C N 1
ATOM 1408 C CA . ALA C 1 4 ? 26.152 63.565 83.084 1.00 31.31 0 ALA C CA 1
ATOM 1409 C C . ALA C 1 4 ? 27.314 64.488 82.732 1.00 29.04 0 ALA C C 1
ATOM 1410 O O . ALA C 1 4 ? 28.470 64.047 82.644 1.00 29.21 0 ALA C O 1
ATOM 1412 N N . LEU C 1 5 ? 26.994 65.746 82.553 1.00 27.00 1 LEU C N 1
ATOM 1413 C CA . LEU C 1 5 ? 27.993 66.761 82.282 1.00 26.48 1 LEU C CA 1
ATOM 1414 C C . LEU C 1 5 ? 28.807 66.985 83.560 1.00 26.49 1 LEU C C 1
ATOM 1415 O O . LEU C 1 5 ? 28.297 66.763 84.665 1.00 25.27 1 LEU C O 1
ATOM 1420 N N . ILE C 1 6 ? 30.070 67.380 83.430 1.00 26.29 2 ILE C N 1
ATOM 1421 C CA . ILE C 1 6 ? 30.894 67.736 84.579 1.00 24.45 2 ILE C CA 1
ATOM 1422 C C . ILE C 1 6 ? 30.358 69.055 85.075 1.00 26.66 2 ILE C C 1
ATOM 1423 O O . ILE C 1 6 ? 30.064 69.951 84.263 1.00 27.51 2 ILE C O 1
ATOM 1428 N N . GLU C 1 7 ? 30.221 69.177 86.400 1.00 25.95 3 GLU C N 1
ATOM 1429 C CA . GLU C 1 7 ? 29.743 70.418 87.018 1.00 24.20 3 GLU C CA 1
ATOM 1430 C C . GLU C 1 7 ? 30.712 70.906 88.093 1.00 24.05 3 GLU C C 1
ATOM 1431 O O . GLU C 1 7 ? 31.536 70.151 88.604 1.00 24.58 3 GLU C O 1
ATOM 1437 N N . VAL C 1 8 ? 30.644 72.181 88.401 1.00 24.43 4 VAL C N 1
ATOM 1438 C CA . VAL C 1 8 ? 31.462 72.749 89.472 1.00 26.31 4 VAL C CA 1
ATOM 1439 C C . VAL C 1 8 ? 30.715 72.485 90.754 1.00 26.92 4 VAL C C 1
ATOM 1440 O O . VAL C 1 8 ? 29.537 72.837 90.864 1.00 26.93 4 VAL C O 1
ATOM 1444 N N . GLU C 1 9 ? 31.384 71.847 91.721 1.00 26.22 5 GLU C N 1
ATOM 1445 C CA . GLU C 1 9 ? 30.740 71.564 93.008 1.00 26.28 5 GLU C CA 1
ATOM 1446 C C . GLU C 1 9 ? 31.083 72.625 94.062 1.00 26.78 5 GLU C C 1
ATOM 1447 O O . GLU C 1 9 ? 30.228 73.024 94.868 1.00 23.01 5 GLU C O 1
ATOM 1453 N N . LYS C 1 10 ? 32.328 73.033 94.061 1.00 26.99 6 LYS C N 1
ATOM 1454 C CA . LYS C 1 10 ? 32.875 74.069 94.936 1.00 28.04 6 LYS C CA 1
ATOM 1455 C C . LYS C 1 10 ? 33.591 75.069 94.064 1.00 25.65 6 LYS C C 1
ATOM 1456 O O . LYS C 1 10 ? 34.654 74.758 93.528 1.00 26.89 6 LYS C O 1
ATOM 1462 N N . PRO C 1 11 ? 32.973 76.226 93.831 1.00 25.42 7 PRO C N 1
ATOM 1463 C CA . PRO C 1 11 ? 33.540 77.223 92.938 1.00 24.65 7 PRO C CA 1
ATOM 1464 C C . PRO C 1 11 ? 34.815 77.827 93.484 1.00 26.58 7 PRO C C 1
ATOM 1465 O O . PRO C 1 11 ? 35.111 77.712 94.660 1.00 26.93 7 PRO C O 1
ATOM 1469 N N . LEU C 1 12 ? 35.573 78.447 92.595 1.00 27.16 8 LEU C N 1
ATOM 1470 C CA . LEU C 1 12 ? 36.690 79.267 92.963 1.00 28.42 8 LEU C CA 1
ATOM 1471 C C . LEU C 1 12 ? 36.254 80.354 93.955 1.00 28.54 8 LEU C C 1
ATOM 1472 O O . LEU C 1 12 ? 35.164 80.918 93.836 1.00 28.92 8 LEU C O 1
ATOM 1477 N N . TYR C 1 13 ? 37.074 80.586 94.978 1.00 31.71 9 TYR C N 1
ATOM 1478 C CA . TYR C 1 13 ? 36.942 81.779 95.801 1.00 34.51 9 TYR C CA 1
ATOM 1479 C C . TYR C 1 13 ? 38.023 82.783 95.424 1.00 31.29 9 TYR C C 1
ATOM 1480 O O . TYR C 1 13 ? 39.126 82.404 95.025 1.00 30.91 9 TYR C O 1
ATOM 1489 N N . GLY C 1 14 ? 37.686 84.054 95.584 1.00 30.37 10 GLY C N 1
ATOM 1490 C CA . GLY C 1 14 ? 38.624 85.143 95.464 1.00 29.69 10 GLY C CA 1
ATOM 1491 C C . GLY C 1 14 ? 39.718 85.013 96.507 1.00 29.48 10 GLY C C 1
ATOM 1492 O O . GLY C 1 14 ? 39.551 84.363 97.553 1.00 29.14 10 GLY C O 1
ATOM 1493 N N . VAL C 1 15 ? 40.866 85.595 96.185 1.00 27.40 11 VAL C N 1
ATOM 1494 C CA . VAL C 1 15 ? 42.048 85.525 97.014 1.00 25.94 11 VAL C CA 1
ATOM 1495 C C . VAL C 1 15 ? 42.561 86.965 97.023 1.00 26.31 11 VAL C C 1
ATOM 1496 O O . VAL C 1 15 ? 42.575 87.596 95.967 1.00 26.49 11 VAL C O 1
ATOM 1500 N N . GLU C 1 16 ? 42.951 87.466 98.194 1.00 23.83 12 GLU C N 1
ATOM 1501 C CA . GLU C 1 16 ? 43.746 88.679 98.271 1.00 25.25 12 GLU C CA 1
ATOM 1502 C C . GLU C 1 16 ? 45.111 88.267 98.779 1.00 26.76 12 GLU C C 1
ATOM 1503 O O . GLU C 1 16 ? 45.218 87.377 99.631 1.00 26.28 12 GLU C O 1
ATOM 1509 N N . VAL C 1 17 ? 46.145 88.919 98.252 1.00 25.98 13 VAL C N 1
ATOM 1510 C CA . VAL C 1 17 ? 47.518 88.539 98.538 1.00 27.45 13 VAL C CA 1
ATOM 1511 C C . VAL C 1 17 ? 48.356 89.815 98.489 1.00 26.33 13 VAL C C 1
ATOM 1512 O O . VAL C 1 17 ? 48.060 90.682 97.694 1.00 25.51 13 VAL C O 1
ATOM 1516 N N . PHE C 1 18 ? 49.373 89.911 99.349 1.00 25.45 14 PHE C N 1
ATOM 1517 C CA . PHE C 1 18 ? 50.307 91.043 99.320 1.00 24.39 14 PHE C CA 1
ATOM 1518 C C . PHE C 1 18 ? 51.440 90.727 98.339 1.00 24.25 14 PHE C C 1
ATOM 1519 O O . PHE C 1 18 ? 51.721 89.557 98.041 1.00 23.40 14 PHE C O 1
ATOM 1527 N N . VAL C 1 19 ? 52.097 91.774 97.875 1.00 22.83 15 VAL C N 1
ATOM 1528 C CA . VAL C 1 19 ? 53.123 91.607 96.863 1.00 21.62 15 VAL C CA 1
ATOM 1529 C C . VAL C 1 19 ? 54.205 90.681 97.394 1.00 22.93 15 VAL C C 1
ATOM 1530 O O . VAL C 1 19 ? 54.691 90.847 98.518 1.00 24.20 15 VAL C O 1
ATOM 1534 N N . GLY C 1 20 ? 54.562 89.706 96.581 1.00 22.57 16 GLY C N 1
ATOM 1535 C CA . GLY C 1 20 ? 55.642 88.783 96.910 1.00 23.46 16 GLY C CA 1
ATOM 1536 C C . GLY C 1 20 ? 55.162 87.515 97.607 1.00 24.12 16 GLY C C 1
ATOM 1537 O O . GLY C 1 20 ? 55.912 86.546 97.729 1.00 26.87 16 GLY C O 1
ATOM 1538 N N . GLU C 1 21 ? 53.936 87.513 98.081 1.00 22.46 17 GLU C N 1
ATOM 1539 C CA . GLU C 1 21 ? 53.399 86.317 98.741 1.00 23.76 17 GLU C CA 1
ATOM 1540 C C . GLU C 1 21 ? 52.776 85.392 97.698 1.00 25.54 17 GLU C C 1
ATOM 1541 O O . GLU C 1 21 ? 52.686 85.728 96.509 1.00 25.63 17 GLU C O 1
ATOM 1547 N N . THR C 1 22 ? 52.350 84.203 98.124 1.00 26.48 18 THR C N 1
ATOM 1548 C CA . THR C 1 22 ? 51.740 83.281 97.158 1.00 27.56 18 THR C CA 1
ATOM 1549 C C . THR C 1 22 ? 50.219 83.160 97.372 1.00 27.45 18 THR C C 1
ATOM 1550 O O . THR C 1 22 ? 49.694 83.238 98.492 1.00 27.27 18 THR C O 1
ATOM 1554 N N . ALA C 1 23 ? 49.546 82.998 96.247 1.00 26.68 19 ALA C N 1
ATOM 1555 C CA . ALA C 1 23 ? 48.086 82.867 96.193 1.00 26.95 19 ALA C CA 1
ATOM 1556 C C . ALA C 1 23 ? 47.769 81.443 95.799 1.00 27.84 19 ALA C C 1
ATOM 1557 O O . ALA C 1 23 ? 48.478 80.853 94.974 1.00 27.35 19 ALA C O 1
ATOM 1559 N N . HIS C 1 24 ? 46.724 80.895 96.387 1.00 27.39 20 HIS C N 1
ATOM 1560 C CA . HIS C 1 24 ? 46.344 79.508 96.119 1.00 25.84 20 HIS C CA 1
ATOM 1561 C C . HIS C 1 24 ? 44.879 79.474 95.788 1.00 27.50 20 HIS C C 1
ATOM 1562 O O . HIS C 1 24 ? 44.056 79.879 96.603 1.00 28.61 20 HIS C O 1
ATOM 1569 N N . PHE C 1 25 ? 44.551 78.990 94.599 1.00 27.37 21 PHE C N 1
ATOM 1570 C CA . PHE C 1 25 ? 43.144 78.838 94.194 1.00 26.90 21 PHE C CA 1
ATOM 1571 C C . PHE C 1 25 ? 42.756 77.353 94.188 1.00 28.22 21 PHE C C 1
ATOM 1572 O O . PHE C 1 25 ? 43.593 76.468 93.942 1.00 28.09 21 PHE C O 1
ATOM 1580 N N . GLU C 1 26 ? 41.494 77.068 94.474 1.00 28.56 22 GLU C N 1
ATOM 1581 C CA . GLU C 1 26 ? 41.022 75.681 94.410 1.00 30.70 22 GLU C CA 1
ATOM 1582 C C . GLU C 1 26 ? 39.566 75.647 93.993 1.00 28.57 22 GLU C C 1
ATOM 1583 O O . GLU C 1 26 ? 38.780 76.536 94.326 1.00 26.46 22 GLU C O 1
ATOM 1589 N N . ILE C 1 27 ? 39.273 74.623 93.233 1.00 26.33 23 ILE C N 1
ATOM 1590 C CA . ILE C 1 27 ? 37.929 74.362 92.739 1.00 25.91 23 ILE C CA 1
ATOM 1591 C C . ILE C 1 27 ? 37.706 72.848 92.805 1.00 26.66 23 ILE C C 1
ATOM 1592 O O . ILE C 1 27 ? 38.643 72.047 92.591 1.00 24.94 23 ILE C O 1
ATOM 1597 N N . GLU C 1 28 ? 36.481 72.462 93.125 1.00 23.94 24 GLU C N 1
ATOM 1598 C CA . GLU C 1 28 ? 36.126 71.049 93.168 1.00 24.33 24 GLU C CA 1
ATOM 1599 C C . GLU C 1 28 ? 35.073 70.763 92.107 1.00 24.57 24 GLU C C 1
ATOM 1600 O O . GLU C 1 28 ? 34.075 71.473 91.992 1.00 24.15 24 GLU C O 1
ATOM 1606 N N . LEU C 1 29 ? 35.312 69.725 91.330 1.00 25.47 25 LEU C N 1
ATOM 1607 C CA . LEU C 1 29 ? 34.390 69.329 90.259 1.00 22.74 25 LEU C CA 1
ATOM 1608 C C . LEU C 1 29 ? 33.525 68.158 90.737 1.00 23.96 25 LEU C C 1
ATOM 1609 O O . LEU C 1 29 ? 33.769 67.588 91.808 1.00 23.26 25 LEU C O 1
ATOM 1614 N N . SER C 1 30 ? 32.529 67.804 89.934 1.00 22.20 26 SER C N 1
ATOM 1615 C CA . SER C 1 30 ? 31.622 66.707 90.275 1.00 22.21 26 SER C CA 1
ATOM 1616 C C . SER C 1 30 ? 32.259 65.324 90.029 1.00 22.97 26 SER C C 1
ATOM 1617 O O . SER C 1 30 ? 31.722 64.307 90.457 1.00 21.72 26 SER C O 1
ATOM 1620 N N . GLU C 1 31 ? 33.389 65.294 89.333 1.00 22.49 27 GLU C N 1
ATOM 1621 C CA . GLU C 1 31 ? 34.051 64.027 89.004 1.00 23.95 27 GLU C CA 1
ATOM 1622 C C . GLU C 1 31 ? 35.557 64.156 89.096 1.00 22.89 27 GLU C C 1
ATOM 1623 O O . GLU C 1 31 ? 36.111 65.226 88.802 1.00 22.58 27 GLU C O 1
ATOM 1629 N N . PRO C 1 32 ? 36.259 63.098 89.545 1.00 23.00 28 PRO C N 1
ATOM 1630 C CA . PRO C 1 32 ? 37.706 63.110 89.571 1.00 23.97 28 PRO C CA 1
ATOM 1631 C C . PRO C 1 32 ? 38.317 62.899 88.164 1.00 23.50 28 PRO C C 1
ATOM 1632 O O . PRO C 1 32 ? 37.650 62.387 87.243 1.00 22.74 28 PRO C O 1
ATOM 1636 N N . ASP C 1 33 ? 39.570 63.269 88.038 1.00 23.01 29 ASP C N 1
ATOM 1637 C CA . ASP C 1 33 ? 40.357 62.971 86.849 1.00 24.93 29 ASP C CA 1
ATOM 1638 C C . ASP C 1 33 ? 39.908 63.663 85.565 1.00 25.77 29 ASP C C 1
ATOM 1639 O O . ASP C 1 33 ? 40.158 63.148 84.477 1.00 27.01 29 ASP C O 1
ATOM 1644 N N . VAL C 1 34 ? 39.255 64.801 85.711 1.00 24.70 30 VAL C N 1
ATOM 1645 C CA . VAL C 1 34 ? 38.777 65.609 84.579 1.00 27.32 30 VAL C CA 1
ATOM 1646 C C . VAL C 1 34 ? 39.891 66.559 84.190 1.00 27.10 30 VAL C C 1
ATOM 1647 O O . VAL C 1 34 ? 40.536 67.142 85.063 1.00 26.66 30 VAL C O 1
ATOM 1651 N N . HIS C 1 35 ? 40.133 66.726 82.897 1.00 26.73 31 HIS C N 1
ATOM 1652 C CA . HIS C 1 35 ? 41.208 67.636 82.460 1.00 27.69 31 HIS C CA 1
ATOM 1653 C C . HIS C 1 35 ? 40.628 69.025 82.222 1.00 27.41 31 HIS C C 1
ATOM 1654 O O . HIS C 1 35 ? 39.562 69.173 81.623 1.00 28.77 31 HIS C O 1
ATOM 1661 N N . GLY C 1 36 ? 41.338 70.035 82.703 1.00 29.94 32 GLY C N 1
ATOM 1662 C CA . GLY C 1 36 ? 40.873 71.426 82.579 1.00 30.38 32 GLY C CA 1
ATOM 1663 C C . GLY C 1 36 ? 41.996 72.399 82.256 1.00 31.27 32 GLY C C 1
ATOM 1664 O O . GLY C 1 36 ? 43.126 72.014 81.950 1.00 31.40 32 GLY C O 1
ATOM 1665 N N . GLN C 1 37 ? 41.663 73.672 82.318 1.00 29.83 33 GLN C N 1
ATOM 1666 C CA . GLN C 1 37 ? 42.609 74.714 81.964 1.00 28.27 33 GLN C CA 1
ATOM 1667 C C . GLN C 1 37 ? 42.358 75.958 82.806 1.00 27.62 33 GLN C C 1
ATOM 1668 O O . GLN C 1 37 ? 41.214 76.400 82.969 1.00 25.93 33 GLN C O 1
ATOM 1674 N N . TRP C 1 38 ? 43.455 76.495 83.310 1.00 25.90 34 TRP C N 1
ATOM 1675 C CA . TRP C 1 38 ? 43.457 77.701 84.121 1.00 24.66 34 TRP C CA 1
ATOM 1676 C C . TRP C 1 38 ? 43.821 78.920 83.263 1.00 25.50 34 TRP C C 1
ATOM 1677 O O . TRP C 1 38 ? 44.655 78.829 82.352 1.00 25.65 34 TRP C O 1
ATOM 1688 N N . LYS C 1 39 ? 43.207 80.054 83.575 1.00 25.06 35 LYS C N 1
ATOM 1689 C CA . LYS C 1 39 ? 43.498 81.316 82.878 1.00 25.46 35 LYS C CA 1
ATOM 1690 C C . LYS C 1 39 ? 43.611 82.433 83.897 1.00 27.55 35 LYS C C 1
ATOM 1691 O O . LYS C 1 39 ? 43.025 82.350 84.981 1.00 26.53 35 LYS C O 1
ATOM 1697 N N . LEU C 1 40 ? 44.383 83.446 83.534 1.00 27.67 36 LEU C N 1
ATOM 1698 C CA . LEU C 1 40 ? 44.554 84.657 84.349 1.00 30.49 36 LEU C CA 1
ATOM 1699 C C . LEU C 1 40 ? 44.277 85.809 83.382 1.00 31.79 36 LEU C C 1
ATOM 1700 O O . LEU C 1 40 ? 44.911 85.913 82.311 1.00 32.74 36 LEU C O 1
ATOM 1705 N N . LYS C 1 41 ? 43.326 86.639 83.753 1.00 32.38 37 LYS C N 1
ATOM 1706 C CA . LYS C 1 41 ? 42.861 87.726 82.894 1.00 32.91 37 LYS C CA 1
ATOM 1707 C C . LYS C 1 41 ? 42.598 87.189 81.465 1.00 33.60 37 LYS C C 1
ATOM 1708 O O . LYS C 1 41 ? 42.975 87.799 80.465 1.00 34.56 37 LYS C O 1
ATOM 1714 N N . GLY C 1 42 ? 41.950 86.031 81.407 1.00 33.30 38 GLY C N 1
ATOM 1715 C CA . GLY C 1 42 ? 41.528 85.411 80.141 1.00 34.48 38 GLY C CA 1
ATOM 1716 C C . GLY C 1 42 ? 42.673 84.834 79.308 1.00 35.30 38 GLY C C 1
ATOM 1717 O O . GLY C 1 42 ? 42.444 84.357 78.188 1.00 36.49 38 GLY C O 1
ATOM 1718 N N . GLN C 1 43 ? 43.878 84.875 79.857 1.00 34.70 39 GLN C N 1
ATOM 1719 C CA . GLN C 1 43 ? 45.072 84.342 79.192 1.00 34.77 39 GLN C CA 1
ATOM 1720 C C . GLN C 1 43 ? 45.455 82.988 79.784 1.00 34.21 39 GLN C C 1
ATOM 1721 O O . GLN C 1 43 ? 45.627 82.874 80.999 1.00 33.62 39 GLN C O 1
ATOM 1727 N N . PRO C 1 44 ? 45.632 81.936 78.954 1.00 34.13 40 PRO C N 1
ATOM 1728 C CA . PRO C 1 44 ? 46.023 80.628 79.482 1.00 33.33 40 PRO C CA 1
ATOM 1729 C C . PRO C 1 44 ? 47.328 80.728 80.286 1.00 34.10 40 PRO C C 1
ATOM 1730 O O . PRO C 1 44 ? 48.276 81.414 79.829 1.00 32.33 40 PRO C O 1
ATOM 1734 N N . LEU C 1 45 ? 47.355 80.086 81.476 1.00 34.61 41 LEU C N 1
ATOM 1735 C CA . LEU C 1 45 ? 48.567 80.044 82.309 1.00 36.07 41 LEU C CA 1
ATOM 1736 C C . LEU C 1 45 ? 49.582 79.051 81.713 1.00 37.01 41 LEU C C 1
ATOM 1737 O O . LEU C 1 45 ? 49.217 77.935 81.328 1.00 36.20 41 LEU C O 1
ATOM 1742 N N . ALA C 1 46 ? 50.843 79.458 81.646 1.00 37.89 42 ALA C N 1
ATOM 1743 C CA . ALA C 1 46 ? 51.959 78.556 81.303 1.00 39.68 42 ALA C CA 1
ATOM 1744 C C . ALA C 1 46 ? 52.556 78.100 82.648 1.00 40.62 42 ALA C C 1
ATOM 1745 O O . ALA C 1 46 ? 52.930 78.944 83.485 1.00 41.99 42 ALA C O 1
ATOM 1747 N N . ALA C 1 47 ? 52.624 76.786 82.870 1.00 40.16 43 ALA C N 1
ATOM 1748 C CA . ALA C 1 47 ? 53.190 76.254 84.131 1.00 39.05 43 ALA C CA 1
ATOM 1749 C C . ALA C 1 47 ? 54.664 76.650 84.207 1.00 38.13 43 ALA C C 1
ATOM 1750 O O . ALA C 1 47 ? 55.401 76.515 83.236 1.00 38.89 43 ALA C O 1
ATOM 1752 N N . SER C 1 48 ? 55.069 77.156 85.358 1.00 36.55 44 SER C N 1
ATOM 1753 C CA . SER C 1 48 ? 56.450 77.627 85.573 1.00 35.15 44 SER C CA 1
ATOM 1754 C C . SER C 1 48 ? 56.779 77.475 87.045 1.00 33.73 44 SER C C 1
ATOM 1755 O O . SER C 1 48 ? 55.922 77.055 87.816 1.00 33.77 44 SER C O 1
ATOM 1758 N N . PRO C 1 49 ? 58.020 77.761 87.498 1.00 32.80 45 PRO C N 1
ATOM 1759 C CA . PRO C 1 49 ? 58.301 77.687 88.923 1.00 31.80 45 PRO C CA 1
ATOM 1760 C C . PRO C 1 49 ? 57.353 78.515 89.788 1.00 30.15 45 PRO C C 1
ATOM 1761 O O . PRO C 1 49 ? 57.009 78.085 90.916 1.00 30.12 45 PRO C O 1
ATOM 1765 N N . ASP C 1 50 ? 56.908 79.645 89.284 1.00 28.67 46 ASP C N 1
ATOM 1766 C CA . ASP C 1 50 ? 56.004 80.514 90.043 1.00 28.80 46 ASP C CA 1
ATOM 1767 C C . ASP C 1 50 ? 54.535 80.278 89.703 1.00 27.40 46 ASP C C 1
ATOM 1768 O O . ASP C 1 50 ? 53.651 80.977 90.206 1.00 25.78 46 ASP C O 1
ATOM 1773 N N . CYS C 1 51 ? 54.284 79.291 88.861 1.00 29.33 47 CYS C N 1
ATOM 1774 C CA . CYS C 1 51 ? 52.928 79.000 88.415 1.00 28.24 47 CYS C CA 1
ATOM 1775 C C . CYS C 1 51 ? 52.763 77.499 88.333 1.00 29.62 47 CYS C C 1
ATOM 1776 O O . CYS C 1 51 ? 53.199 76.860 87.366 1.00 29.64 47 CYS C O 1
ATOM 1779 N N . GLU C 1 52 ? 52.146 76.953 89.364 1.00 27.21 48 GLU C N 1
ATOM 1780 C CA . GLU C 1 52 ? 52.003 75.513 89.494 1.00 27.51 48 GLU C CA 1
ATOM 1781 C C . GLU C 1 52 ? 50.526 75.113 89.393 1.00 27.68 48 GLU C C 1
ATOM 1782 O O . GLU C 1 52 ? 49.660 75.685 90.051 1.00 27.43 48 GLU C O 1
ATOM 1788 N N . ILE C 1 53 ? 50.289 74.127 88.536 1.00 27.60 49 ILE C N 1
ATOM 1789 C CA . ILE C 1 53 ? 48.957 73.595 88.243 1.00 26.61 49 ILE C CA 1
ATOM 1790 C C . ILE C 1 53 ? 48.905 72.184 88.801 1.00 27.56 49 ILE C C 1
ATOM 1791 O O . ILE C 1 53 ? 49.731 71.328 88.433 1.00 26.56 49 ILE C O 1
ATOM 1796 N N . ILE C 1 54 ? 47.931 71.975 89.682 1.00 27.41 50 ILE C N 1
ATOM 1797 C CA . ILE C 1 54 ? 47.795 70.732 90.465 1.00 25.43 50 ILE C CA 1
ATOM 1798 C C . ILE C 1 54 ? 46.434 70.088 90.316 1.00 25.00 50 ILE C C 1
ATOM 1799 O O . ILE C 1 54 ? 45.433 70.782 90.310 1.00 24.07 50 ILE C O 1
ATOM 1804 N N . GLU C 1 55 ? 46.439 68.756 90.210 1.00 23.71 51 GLU C N 1
ATOM 1805 C CA . GLU C 1 55 ? 45.196 67.946 90.183 1.00 23.21 51 GLU C CA 1
ATOM 1806 C C . GLU C 1 55 ? 45.276 66.805 91.211 1.00 23.62 51 GLU C C 1
ATOM 1807 O O . GLU C 1 55 ? 46.340 66.174 91.395 1.00 21.90 51 GLU C O 1
ATOM 1813 N N . ASP C 1 56 ? 44.149 66.542 91.864 1.00 23.47 52 ASP C N 1
ATOM 1814 C CA . ASP C 1 56 ? 44.049 65.416 92.807 1.00 24.17 52 ASP C CA 1
ATOM 1815 C C . ASP C 1 56 ? 42.573 65.082 92.977 1.00 23.96 52 ASP C C 1
ATOM 1816 O O . ASP C 1 56 ? 41.849 65.813 93.650 1.00 23.35 52 ASP C O 1
ATOM 1821 N N . GLY C 1 57 ? 42.158 63.982 92.344 1.00 24.00 53 GLY C N 1
ATOM 1822 C CA . GLY C 1 57 ? 40.759 63.532 92.365 1.00 24.46 53 GLY C CA 1
ATOM 1823 C C . GLY C 1 57 ? 39.896 64.655 91.801 1.00 25.49 53 GLY C C 1
ATOM 1824 O O . GLY C 1 57 ? 40.163 65.171 90.706 1.00 26.71 53 GLY C O 1
ATOM 1825 N N . LYS C 1 58 ? 38.909 65.060 92.576 1.00 23.43 54 LYS C N 1
ATOM 1826 C CA . LYS C 1 58 ? 37.949 66.080 92.136 1.00 25.06 54 LYS C CA 1
ATOM 1827 C C . LYS C 1 58 ? 38.464 67.503 92.288 1.00 24.70 54 LYS C C 1
ATOM 1828 O O . LYS C 1 58 ? 37.805 68.459 91.852 1.00 23.84 54 LYS C O 1
ATOM 1834 N N . LYS C 1 59 ? 39.631 67.632 92.890 1.00 26.30 55 LYS C N 1
ATOM 1835 C CA . LYS C 1 59 ? 40.208 68.933 93.185 1.00 28.24 55 LYS C CA 1
ATOM 1836 C C . LYS C 1 59 ? 41.159 69.419 92.111 1.00 28.17 55 LYS C C 1
ATOM 1837 O O . LYS C 1 59 ? 41.950 68.648 91.567 1.00 26.49 55 LYS C O 1
ATOM 1843 N N . HIS C 1 60 ? 41.053 70.702 91.813 1.00 26.52 56 HIS C N 1
ATOM 1844 C CA . HIS C 1 60 ? 42.030 71.361 90.945 1.00 26.30 56 HIS C CA 1
ATOM 1845 C C . HIS C 1 60 ? 42.567 72.573 91.703 1.00 26.91 56 HIS C C 1
ATOM 1846 O O . HIS C 1 60 ? 41.794 73.353 92.268 1.00 23.97 56 HIS C O 1
ATOM 1853 N N . ILE C 1 61 ? 43.885 72.712 91.708 1.00 26.17 57 ILE C N 1
ATOM 1854 C CA . ILE C 1 61 ? 44.534 73.811 92.430 1.00 27.21 57 ILE C CA 1
ATOM 1855 C C . ILE C 1 61 ? 45.581 74.506 91.554 1.00 27.08 57 ILE C C 1
ATOM 1856 O O . ILE C 1 61 ? 46.266 73.866 90.741 1.00 25.49 57 ILE C O 1
ATOM 1861 N N . LEU C 1 62 ? 45.634 75.815 91.745 1.00 24.58 58 LEU C N 1
ATOM 1862 C CA . LEU C 1 62 ? 46.571 76.709 91.093 1.00 26.41 58 LEU C CA 1
ATOM 1863 C C . LEU C 1 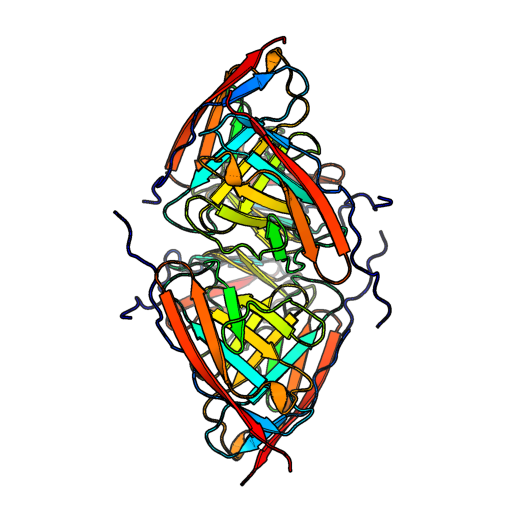62 ? 47.336 77.435 92.199 1.00 26.34 58 LEU C C 1
ATOM 1864 O O . LEU C 1 62 ? 46.723 77.989 93.121 1.00 26.79 58 LEU C O 1
ATOM 1869 N N . ILE C 1 63 ? 48.651 77.408 92.108 1.00 24.93 59 ILE C N 1
ATOM 1870 C CA . ILE C 1 63 ? 49.516 78.113 93.051 1.00 23.73 59 ILE C CA 1
ATOM 1871 C C . ILE C 1 63 ? 50.305 79.152 92.269 1.00 25.45 59 ILE C C 1
ATOM 1872 O O . ILE C 1 63 ? 51.007 78.823 91.295 1.00 23.56 59 ILE C O 1
ATOM 1877 N N . LEU C 1 64 ? 50.196 80.390 92.700 1.00 24.52 60 LEU C N 1
ATOM 1878 C CA . LEU C 1 64 ? 50.926 81.483 92.064 1.00 25.04 60 LEU C CA 1
ATOM 1879 C C . LEU C 1 64 ? 51.911 82.084 93.086 1.00 26.09 60 LEU C C 1
ATOM 1880 O O . LEU C 1 64 ? 51.520 82.726 94.059 1.00 25.64 60 LEU C O 1
ATOM 1885 N N . HIS C 1 65 ? 53.191 81.880 92.865 1.00 24.04 61 HIS C N 1
ATOM 1886 C CA . HIS C 1 65 ? 54.199 82.400 93.785 1.00 23.94 61 HIS C CA 1
ATOM 1887 C C . HIS C 1 65 ? 54.603 83.789 93.394 1.00 25.31 61 HIS C C 1
ATOM 1888 O O . HIS C 1 65 ? 54.418 84.173 92.250 1.00 26.42 61 HIS C O 1
ATOM 1895 N N . ASN C 1 66 ? 55.160 84.507 94.368 1.00 25.60 62 ASN C N 1
ATOM 1896 C CA . ASN C 1 66 ? 55.752 85.821 94.152 1.00 25.60 62 ASN C CA 1
ATOM 1897 C C . ASN C 1 66 ? 54.796 86.751 93.397 1.00 24.40 62 ASN C C 1
ATOM 1898 O O . ASN C 1 66 ? 55.151 87.348 92.384 1.00 25.73 62 ASN C O 1
ATOM 1903 N N . CYS C 1 67 ? 53.578 86.848 93.906 1.00 25.21 63 CYS C N 1
ATOM 1904 C CA . CYS C 1 67 ? 52.527 87.667 93.281 1.00 25.50 63 CYS C CA 1
ATOM 1905 C C . CYS C 1 67 ? 52.914 89.134 93.193 1.00 25.34 63 CYS C C 1
ATOM 1906 O O . CYS C 1 67 ? 53.526 89.689 94.109 1.00 26.14 63 CYS C O 1
ATOM 1909 N N . GLN C 1 68 ? 52.543 89.733 92.060 1.00 26.35 64 GLN C N 1
ATOM 1910 C CA . GLN C 1 68 ? 52.861 91.137 91.754 1.00 24.68 64 GLN C CA 1
ATOM 1911 C C . GLN C 1 68 ? 51.558 91.906 91.446 1.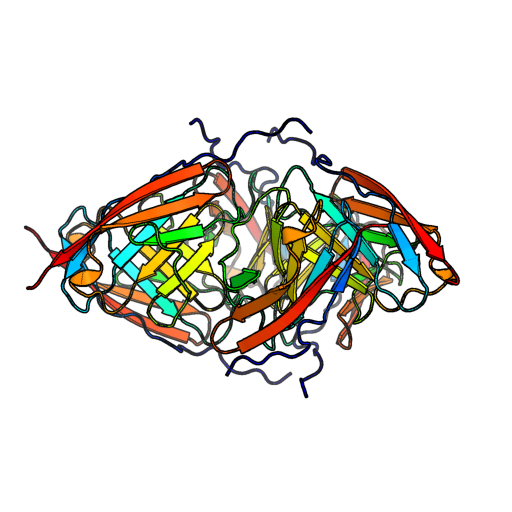00 24.63 64 GLN C C 1
ATOM 1912 O O . GLN C 1 68 ? 50.533 91.317 91.097 1.00 23.83 64 GLN C O 1
ATOM 1918 N N . LEU C 1 69 ? 51.623 93.213 91.613 1.00 24.60 65 LEU C N 1
ATOM 1919 C CA . LEU C 1 69 ? 50.472 94.105 91.431 1.00 25.17 65 LEU C CA 1
ATOM 1920 C C . LEU C 1 69 ? 49.755 93.931 90.080 1.00 26.01 65 LEU C C 1
ATOM 1921 O O . LEU C 1 69 ? 48.517 93.965 90.008 1.00 28.29 65 LEU C O 1
ATOM 1926 N N . GLY C 1 70 ? 50.531 93.758 89.024 1.00 25.24 66 GLY C N 1
ATOM 1927 C CA . GLY C 1 70 ? 49.979 93.631 87.671 1.00 24.99 66 GLY C CA 1
ATOM 1928 C C . GLY C 1 70 ? 49.161 92.351 87.486 1.00 24.78 66 GLY C C 1
ATOM 1929 O O . GLY C 1 70 ? 48.376 92.229 86.547 1.00 26.66 66 GLY C O 1
ATOM 1930 N N . MET C 1 71 ? 49.328 91.393 88.379 1.00 25.78 67 MET C N 1
ATOM 1931 C CA . MET C 1 71 ? 48.580 90.124 88.288 1.00 27.40 67 MET C CA 1
ATOM 1932 C C . MET C 1 71 ? 47.107 90.225 88.749 1.00 26.98 67 MET C C 1
ATOM 1933 O O . MET C 1 71 ? 46.324 89.299 88.524 1.00 28.33 67 MET C O 1
ATOM 1938 N N . THR C 1 72 ? 46.738 91.332 89.391 1.00 26.68 68 THR C N 1
ATOM 1939 C CA . THR C 1 72 ? 45.350 91.543 89.860 1.00 27.53 68 THR C CA 1
ATOM 1940 C C . THR C 1 72 ? 44.356 91.383 88.677 1.00 28.57 68 THR C C 1
ATOM 1941 O O . THR C 1 72 ? 44.562 91.938 87.587 1.00 27.80 68 THR C O 1
ATOM 1945 N N . GLY C 1 73 ? 43.300 90.597 88.914 1.00 27.94 69 GLY C N 1
ATOM 1946 C CA . GLY C 1 73 ? 42.247 90.362 87.914 1.00 26.80 69 GLY C CA 1
ATOM 1947 C C . GLY C 1 73 ? 41.623 88.970 88.059 1.00 27.28 69 GLY C C 1
ATOM 1948 O O . GLY C 1 73 ? 41.836 88.245 89.035 1.00 26.46 69 GLY C O 1
ATOM 1949 N N . GLU C 1 74 ? 40.872 88.584 87.057 1.00 27.09 70 GLU C N 1
ATOM 1950 C CA . GLU C 1 74 ? 40.148 87.331 87.100 1.00 26.78 70 GLU C CA 1
ATOM 1951 C C . GLU C 1 74 ? 41.001 86.090 86.813 1.00 27.41 70 GLU C C 1
ATOM 1952 O O . GLU C 1 74 ? 41.760 86.037 85.838 1.00 28.59 70 GLU C O 1
ATOM 1958 N N . VAL C 1 75 ? 40.828 85.107 87.684 1.00 26.38 71 VAL C N 1
ATOM 1959 C CA . VAL C 1 75 ? 41.430 83.783 87.535 1.00 24.78 71 VAL C CA 1
ATOM 1960 C C . VAL C 1 75 ? 40.248 82.926 87.176 1.00 27.56 71 VAL C C 1
ATOM 1961 O O . VAL C 1 75 ? 39.184 83.044 87.799 1.00 29.01 71 VAL C O 1
ATOM 1965 N N . SER C 1 76 ? 40.395 82.094 86.163 1.00 26.52 72 SER C N 1
ATOM 1966 C CA . SER C 1 76 ? 39.303 81.193 85.797 1.00 25.84 72 SER C CA 1
ATOM 1967 C C . SER C 1 76 ? 39.827 79.779 85.528 1.00 26.75 72 SER C C 1
ATOM 1968 O O . SER C 1 76 ? 41.014 79.572 85.244 1.00 24.76 72 SER C O 1
ATOM 1971 N N . PHE C 1 77 ? 38.925 78.859 85.654 1.00 25.83 73 PHE C N 1
ATOM 1972 C CA . PHE C 1 77 ? 39.131 77.443 85.374 1.00 24.67 73 PHE C CA 1
ATOM 1973 C C . PHE C 1 77 ? 37.977 76.930 84.535 1.00 25.12 73 PHE C C 1
ATOM 1974 O O . PHE C 1 77 ? 36.823 77.279 84.780 1.00 24.78 73 PHE C O 1
ATOM 1982 N N . GLN C 1 78 ? 38.294 76.141 83.518 1.00 24.01 74 GLN C N 1
ATOM 1983 C CA . GLN C 1 78 ? 37.241 75.475 82.735 1.00 26.59 74 GLN C CA 1
ATOM 1984 C C . GLN C 1 78 ? 37.671 74.036 82.415 1.00 28.17 74 GLN C C 1
ATOM 1985 O O . GLN C 1 78 ? 38.836 73.768 82.098 1.00 27.48 74 GLN C O 1
ATOM 1991 N N . ALA C 1 79 ? 36.696 73.179 82.536 1.00 29.23 75 ALA C N 1
ATOM 1992 C CA . ALA C 1 79 ? 36.795 71.750 82.243 1.00 30.30 75 ALA C CA 1
ATOM 1993 C C . ALA C 1 79 ? 35.584 71.476 81.390 1.00 33.61 75 ALA C C 1
ATOM 1994 O O . ALA C 1 79 ? 34.469 71.366 81.915 1.00 35.72 75 ALA C O 1
ATOM 1996 N N . ALA C 1 80 ? 35.864 71.401 80.106 1.00 35.19 76 ALA C N 1
ATOM 1997 C CA . ALA C 1 80 ? 34.848 71.218 79.064 1.00 35.56 76 ALA C CA 1
ATOM 1998 C C . ALA C 1 80 ? 33.633 72.092 79.371 1.00 36.26 76 ALA C C 1
ATOM 1999 O O . ALA C 1 80 ? 33.618 73.287 79.081 1.00 36.30 76 ALA C O 1
ATOM 2001 N N . ASN C 1 81 ? 32.700 71.431 79.947 1.00 36.42 77 ASN C N 1
ATOM 2002 C CA . ASN C 1 81 ? 31.400 71.946 80.343 1.00 37.02 77 ASN C CA 1
ATOM 2003 C C . ASN C 1 81 ? 31.482 73.033 81.446 1.00 36.64 77 ASN C C 1
ATOM 2004 O O . ASN C 1 81 ? 30.958 74.151 81.284 1.00 37.34 77 ASN C O 1
ATOM 2009 N N . THR C 1 82 ? 32.141 72.629 82.501 1.00 35.37 78 THR C N 1
ATOM 2010 C CA . THR C 1 82 ? 32.309 73.389 83.758 1.00 33.11 78 THR C CA 1
ATOM 2011 C C . THR C 1 82 ? 33.250 74.588 83.670 1.00 30.58 78 THR C C 1
ATOM 2012 O O . THR C 1 82 ? 34.391 74.485 83.232 1.00 30.21 78 THR C O 1
ATOM 2016 N N . LYS C 1 83 ? 32.777 75.675 84.266 1.00 27.66 79 LYS C N 1
ATOM 2017 C CA . LYS C 1 83 ? 33.569 76.890 84.325 1.00 27.45 79 LYS C CA 1
ATOM 2018 C C . LYS C 1 83 ? 33.295 77.629 85.651 1.00 26.81 79 LYS C C 1
ATOM 2019 O O . LYS C 1 83 ? 32.169 77.653 86.164 1.00 27.04 79 LYS C O 1
ATOM 2025 N N . SER C 1 84 ? 34.351 78.209 86.185 1.00 25.92 80 SER C N 1
ATOM 2026 C CA . SER C 1 84 ? 34.281 78.991 87.428 1.00 25.44 80 SER C CA 1
ATOM 2027 C C . SER C 1 84 ? 35.292 80.134 87.355 1.00 24.20 80 SER C C 1
ATOM 2028 O O . SER C 1 84 ? 36.351 80.007 86.728 1.00 26.58 80 SER C O 1
ATOM 2031 N N . ALA C 1 85 ? 34.964 81.257 87.952 1.00 23.55 81 ALA C N 1
ATOM 2032 C CA . ALA C 1 85 ? 35.884 82.402 87.968 1.00 23.30 81 ALA C CA 1
ATOM 2033 C C . ALA C 1 85 ? 35.857 83.114 89.314 1.00 23.22 81 ALA C C 1
ATOM 2034 O O . ALA C 1 85 ? 34.839 83.143 90.002 1.00 23.90 81 ALA C O 1
ATOM 2036 N N . ALA C 1 86 ? 36.986 83.693 89.682 1.00 25.86 82 ALA C N 1
ATOM 2037 C CA . ALA C 1 86 ? 37.075 84.472 90.925 1.00 26.92 82 ALA C CA 1
ATOM 2038 C C . ALA C 1 86 ? 38.156 85.546 90.758 1.00 28.69 82 ALA C C 1
ATOM 2039 O O . ALA C 1 86 ? 38.947 85.513 89.816 1.00 28.45 82 ALA C O 1
ATOM 2041 N N . ASN C 1 87 ? 38.190 86.481 91.681 1.00 28.90 83 ASN C N 1
ATOM 2042 C CA . ASN C 1 87 ? 39.125 87.593 91.608 1.00 30.23 83 ASN C CA 1
ATOM 2043 C C . ASN C 1 87 ? 40.429 87.310 92.355 1.00 29.28 83 ASN C C 1
ATOM 2044 O O . ASN C 1 87 ? 40.415 86.730 93.433 1.00 28.15 83 ASN C O 1
ATOM 2049 N N . LEU C 1 88 ? 41.540 87.720 91.740 1.00 28.31 84 LEU C N 1
ATOM 2050 C CA . LEU C 1 88 ? 42.861 87.741 92.400 1.00 29.04 84 LEU C CA 1
ATOM 2051 C C . LEU C 1 88 ? 43.129 89.202 92.706 1.00 27.09 84 LEU C C 1
ATOM 2052 O O . LEU C 1 88 ? 43.112 90.039 91.806 1.00 28.61 84 LEU C O 1
ATOM 2057 N N . LYS C 1 89 ? 43.362 89.514 93.953 1.00 26.91 85 LYS C N 1
ATOM 2058 C CA . LYS C 1 89 ? 43.625 90.897 94.337 1.00 25.73 85 LYS C CA 1
ATOM 2059 C C . LYS C 1 89 ? 44.993 90.968 95.004 1.00 25.86 85 LYS C C 1
ATOM 2060 O O . LYS C 1 89 ? 45.189 90.415 96.081 1.00 26.26 85 LYS C O 1
ATOM 2066 N N . VAL C 1 90 ? 45.940 91.630 94.341 1.00 25.37 86 VAL C N 1
ATOM 2067 C CA . VAL C 1 90 ? 47.298 91.792 94.883 1.00 24.85 86 VAL C CA 1
ATOM 2068 C C . VAL C 1 90 ? 47.416 93.210 95.415 1.00 25.97 86 VAL C C 1
ATOM 2069 O O . VAL C 1 90 ? 47.049 94.169 94.743 1.00 26.09 86 VAL C O 1
ATOM 2073 N N . LYS C 1 91 ? 47.913 93.331 96.643 1.00 25.90 87 LYS C N 1
ATOM 2074 C CA . LYS C 1 91 ? 48.026 94.652 97.266 1.00 26.51 87 LYS C CA 1
ATOM 2075 C C . LYS C 1 91 ? 49.392 94.835 97.942 1.00 25.11 87 LYS C C 1
ATOM 2076 O O . LYS C 1 91 ? 50.116 93.863 98.186 1.00 22.54 87 LYS C O 1
ATOM 2082 N N . GLU C 1 92 ? 49.729 96.093 98.247 1.00 26.40 88 GLU C N 1
ATOM 2083 C CA . GLU C 1 92 ? 50.984 96.426 98.960 1.00 28.53 88 GLU C CA 1
ATOM 2084 C C . GLU C 1 92 ? 50.739 96.592 100.457 1.00 28.69 88 GLU C C 1
ATOM 2085 O O . GLU C 1 92 ? 49.780 97.238 100.874 1.00 28.57 88 GLU C O 1
ATOM 2091 N N . LEU C 1 93 ? 51.623 95.995 101.249 1.00 30.02 89 LEU C N 1
ATOM 2092 C CA . LEU C 1 93 ? 51.589 96.132 102.710 1.00 30.88 89 LEU C CA 1
ATOM 2093 C C . LEU C 1 93 ? 52.411 97.359 103.160 1.00 30.51 89 LEU C C 1
ATOM 2094 O O . LEU C 1 93 ? 53.321 97.813 102.522 0.0000 20.00 89 LEU C O 1
ATOM 2099 N N . GLY D 1 1 ? 25.944 50.633 99.065 1.00 33.90 -3 GLY D N 1
ATOM 2100 C CA . GLY D 1 1 ? 26.148 49.393 98.298 1.00 35.15 -3 GLY D CA 1
ATOM 2101 C C . GLY D 1 1 ? 25.556 49.399 96.836 1.00 37.02 -3 GLY D C 1
ATOM 2102 O O . GLY D 1 1 ? 25.920 48.557 96.026 1.00 38.91 -3 GLY D O 1
ATOM 2103 N N . ALA D 1 2 ? 24.617 50.313 96.426 1.00 36.43 -2 ALA D N 1
ATOM 2104 C CA . ALA D 1 2 ? 24.098 50.290 94.964 1.00 35.26 -2 ALA D CA 1
ATOM 2105 C C . ALA D 1 2 ? 25.036 51.022 93.979 1.00 34.77 -2 ALA D C 1
ATOM 2106 O O . ALA D 1 2 ? 25.133 52.259 93.992 1.00 34.61 -2 ALA D O 1
ATOM 2108 N N . MET D 1 3 ? 25.685 50.230 93.124 1.00 33.22 -1 MET D N 1
ATOM 2109 C CA . MET D 1 3 ? 26.710 50.729 92.190 1.00 33.68 -1 MET D CA 1
ATOM 2110 C C . MET D 1 3 ? 26.480 50.315 90.730 1.00 34.06 -1 MET D C 1
ATOM 2111 O O . MET D 1 3 ? 26.197 49.151 90.425 1.00 34.09 -1 MET D O 1
ATOM 2116 N N . ALA D 1 4 ? 26.639 51.290 89.854 1.00 33.75 0 ALA D N 1
ATOM 2117 C CA . ALA D 1 4 ? 26.483 51.092 88.424 1.00 31.95 0 ALA D CA 1
ATOM 2118 C C . ALA D 1 4 ? 27.580 50.178 87.898 1.00 30.92 0 ALA D C 1
ATOM 2119 O O . ALA D 1 4 ? 28.733 50.279 88.325 1.00 29.85 0 ALA D O 1
ATOM 2121 N N . LEU D 1 5 ? 27.190 49.289 87.000 1.00 29.64 1 LEU D N 1
ATOM 2122 C CA . LEU D 1 5 ? 28.138 48.483 86.245 1.00 28.68 1 LEU D CA 1
ATOM 2123 C C . LEU D 1 5 ? 29.031 49.475 85.483 1.00 27.10 1 LEU D C 1
ATOM 2124 O O . LEU D 1 5 ? 28.572 50.579 85.114 1.00 24.60 1 LEU D O 1
ATOM 2129 N N . ILE D 1 6 ? 30.265 49.154 85.237 1.00 26.22 2 ILE D N 1
ATOM 2130 C CA . ILE D 1 6 ? 31.127 49.905 84.319 1.00 26.79 2 ILE D CA 1
ATOM 2131 C C . ILE D 1 6 ? 30.607 49.655 82.910 1.00 26.82 2 ILE D C 1
ATOM 2132 O O . ILE D 1 6 ? 30.333 48.510 82.507 1.00 27.05 2 ILE D O 1
ATOM 2137 N N . GLU D 1 7 ? 30.444 50.730 82.158 1.00 26.28 3 GLU D N 1
ATOM 2138 C CA . GLU D 1 7 ? 29.952 50.597 80.793 1.00 24.98 3 GLU D CA 1
ATOM 2139 C C . GLU D 1 7 ? 30.959 51.206 79.857 1.00 25.34 3 GLU D C 1
ATOM 2140 O O . GLU D 1 7 ? 31.809 52.003 80.262 1.00 22.14 3 GLU D O 1
ATOM 2146 N N . VAL D 1 8 ? 30.879 50.795 78.601 1.00 26.20 4 VAL D N 1
ATOM 2147 C CA . VAL D 1 8 ? 31.696 51.406 77.565 1.00 26.53 4 VAL D CA 1
ATOM 2148 C C . VAL D 1 8 ? 30.901 52.620 77.097 1.00 25.69 4 VAL D C 1
ATOM 2149 O O . VAL D 1 8 ? 29.714 52.520 76.785 1.00 26.73 4 VAL D O 1
ATOM 2153 N N . GLU D 1 9 ? 31.572 53.768 77.072 1.00 26.70 5 GLU D N 1
ATOM 2154 C CA . GLU D 1 9 ? 30.948 55.018 76.632 1.00 26.48 5 GLU D CA 1
ATOM 2155 C C . GLU D 1 9 ? 31.326 55.313 75.184 1.00 26.59 5 GLU D C 1
ATOM 2156 O O . GLU D 1 9 ? 30.501 55.758 74.401 1.00 25.10 5 GLU D O 1
ATOM 2162 N N . LYS D 1 10 ? 32.557 55.111 74.838 1.00 27.31 6 LYS D N 1
ATOM 2163 C CA . LYS D 1 10 ? 33.054 55.190 73.460 1.00 29.31 6 LYS D CA 1
ATOM 2164 C C . LYS D 1 10 ? 33.865 53.931 73.156 1.00 27.27 6 LYS D C 1
ATOM 2165 O O . LYS D 1 10 ? 34.915 53.709 73.749 1.00 27.14 6 LYS D O 1
ATOM 2171 N N . PRO D 1 11 ? 33.365 53.082 72.280 1.00 28.18 7 PRO D N 1
ATOM 2172 C CA . PRO D 1 11 ? 33.958 51.772 72.043 1.00 27.31 7 PRO D CA 1
ATOM 2173 C C . PRO D 1 11 ? 35.240 51.800 71.226 1.00 28.76 7 PRO D C 1
ATOM 2174 O O . PRO D 1 11 ? 35.556 52.809 70.585 1.00 28.63 7 PRO D O 1
ATOM 2178 N N . LEU D 1 12 ? 35.968 50.681 71.253 1.00 27.42 8 LEU D N 1
ATOM 2179 C CA . LEU D 1 12 ? 37.074 50.476 70.338 1.00 27.23 8 LEU D CA 1
ATOM 2180 C C . LEU D 1 12 ? 36.568 50.690 68.908 1.00 27.54 8 LEU D C 1
ATOM 2181 O O . LEU D 1 12 ? 35.393 50.397 68.608 1.00 25.89 8 LEU D O 1
ATOM 2186 N N . TYR D 1 13 ? 37.422 51.221 68.048 1.00 27.31 9 TYR D N 1
ATOM 2187 C CA . TYR D 1 13 ? 37.113 51.287 66.613 1.00 29.20 9 TYR D CA 1
ATOM 2188 C C . TYR D 1 13 ? 38.266 50.695 65.817 1.00 29.02 9 TYR D C 1
ATOM 2189 O O . TYR D 1 13 ? 39.408 50.676 66.273 1.00 28.94 9 TYR D O 1
ATOM 2198 N N . GLY D 1 14 ? 37.938 50.206 64.622 1.00 29.41 10 GLY D N 1
ATOM 2199 C CA . GLY D 1 14 ? 38.900 49.527 63.752 1.00 29.95 10 GLY D CA 1
ATOM 2200 C C . GLY D 1 14 ? 40.003 50.462 63.290 1.00 29.31 10 GLY D C 1
ATOM 2201 O O . GLY D 1 14 ? 39.767 51.647 63.116 1.00 28.73 10 GLY D O 1
ATOM 2202 N N . VAL D 1 15 ? 41.212 49.944 63.128 1.00 27.93 11 VAL D N 1
ATOM 2203 C CA . VAL D 1 15 ? 42.254 50.729 62.478 1.00 28.89 11 VAL D CA 1
ATOM 2204 C C . VAL D 1 15 ? 42.982 49.975 61.367 1.00 27.95 11 VAL D C 1
ATOM 2205 O O . VAL D 1 15 ? 43.179 48.757 61.448 1.00 27.75 11 VAL D O 1
ATOM 2209 N N . GLU D 1 16 ? 43.335 50.733 60.325 1.00 26.06 12 GLU D N 1
ATOM 2210 C CA . GLU D 1 16 ? 44.146 50.256 59.209 1.00 27.27 12 GLU D CA 1
ATOM 2211 C C . GLU D 1 16 ? 45.508 50.934 59.264 1.00 27.73 12 GLU D C 1
ATOM 2212 O O . GLU D 1 16 ? 45.577 52.158 59.310 1.00 30.32 12 GLU D O 1
ATOM 2218 N N . VAL D 1 17 ? 46.561 50.134 59.241 1.00 25.64 13 VAL D N 1
ATOM 2219 C CA . VAL D 1 17 ? 47.922 50.648 59.362 1.00 25.22 13 VAL D CA 1
ATOM 2220 C C . VAL D 1 17 ? 48.819 49.947 58.334 1.00 23.58 13 VAL D C 1
ATOM 2221 O O . VAL D 1 17 ? 48.647 48.771 58.034 1.00 23.94 13 VAL D O 1
ATOM 2225 N N . PHE D 1 18 ? 49.765 50.685 57.778 1.00 23.86 14 PHE D N 1
ATOM 2226 C CA . PHE D 1 18 ? 50.739 50.084 56.850 1.00 23.96 14 PHE D CA 1
ATOM 2227 C C . PHE D 1 18 ? 51.860 49.465 57.708 1.00 24.72 14 PHE D C 1
ATOM 2228 O O . PHE D 1 18 ? 52.082 49.867 58.857 1.00 24.04 14 PHE D O 1
ATOM 2236 N N . VAL D 1 19 ? 52.558 48.482 57.163 1.00 23.76 15 VAL D N 1
ATOM 2237 C CA . VAL D 1 19 ? 53.647 47.828 57.911 1.00 24.07 15 VAL D CA 1
ATOM 2238 C C . VAL D 1 19 ? 54.698 48.862 58.275 1.00 22.91 15 VAL D C 1
ATOM 2239 O O . VAL D 1 19 ? 55.023 49.749 57.473 1.00 20.50 15 VAL D O 1
ATOM 2243 N N . GLY D 1 20 ? 55.203 48.720 59.483 1.00 23.78 16 GLY D N 1
ATOM 2244 C CA . GLY D 1 20 ? 56.221 49.619 60.025 1.00 24.33 16 GLY D CA 1
ATOM 2245 C C . GLY D 1 20 ? 55.611 50.879 60.658 1.00 25.05 16 GLY D C 1
ATOM 2246 O O . GLY D 1 20 ? 56.300 51.655 61.307 1.00 25.92 16 GLY D O 1
ATOM 2247 N N . GLU D 1 21 ? 54.323 51.097 60.480 1.00 23.88 17 GLU D N 1
ATOM 2248 C CA . GLU D 1 21 ? 53.696 52.297 61.052 1.00 25.08 17 GLU D CA 1
ATOM 2249 C C . GLU D 1 21 ? 53.110 51.945 62.424 1.00 26.74 17 GLU D C 1
ATOM 2250 O O . GLU D 1 21 ? 53.089 50.776 62.835 1.00 27.10 17 GLU D O 1
ATOM 2256 N N . THR D 1 22 ? 52.641 52.945 63.172 1.00 26.40 18 THR D N 1
ATOM 2257 C CA . THR D 1 22 ? 52.045 52.609 64.472 1.00 27.37 18 THR D CA 1
ATOM 2258 C C . THR D 1 22 ? 50.525 52.822 64.416 1.00 28.54 18 THR D C 1
ATOM 2259 O O . THR D 1 22 ? 50.013 53.697 63.703 1.00 29.86 18 THR D O 1
ATOM 2263 N N . ALA D 1 23 ? 49.874 51.959 65.171 1.00 27.99 19 ALA D N 1
ATOM 2264 C CA . ALA D 1 23 ? 48.427 51.918 65.329 1.00 27.50 19 ALA D CA 1
ATOM 2265 C C . ALA D 1 23 ? 48.080 52.281 66.749 1.00 28.94 19 ALA D C 1
ATOM 2266 O O . ALA D 1 23 ? 48.801 51.913 67.682 1.00 27.32 19 ALA D O 1
ATOM 2268 N N . HIS D 1 24 ? 46.997 53.008 66.937 1.00 29.29 20 HIS D N 1
ATOM 2269 C CA . HIS D 1 24 ? 46.554 53.234 68.301 1.00 29.99 20 HIS D CA 1
ATOM 2270 C C . HIS D 1 24 ? 45.051 52.934 68.389 1.00 29.75 20 HIS D C 1
ATOM 2271 O O . HIS D 1 24 ? 44.272 53.191 67.464 1.00 28.64 20 HIS D O 1
ATOM 2278 N N . PHE D 1 25 ? 44.697 52.347 69.518 1.00 29.17 21 PHE D N 1
ATOM 2279 C CA . PHE D 1 25 ? 43.305 52.033 69.849 1.00 27.25 21 PHE D CA 1
ATOM 2280 C C . PHE D 1 25 ? 42.942 52.779 71.131 1.00 28.29 21 PHE D C 1
ATOM 2281 O O . PHE D 1 25 ? 43.804 53.065 71.976 1.00 28.06 21 PHE D O 1
ATOM 2289 N N . GLU D 1 26 ? 41.676 53.098 71.276 1.00 27.36 22 GLU D N 1
ATOM 2290 C CA . GLU D 1 26 ? 41.237 53.805 72.471 1.00 28.13 22 GLU D CA 1
ATOM 2291 C C . GLU D 1 26 ? 39.791 53.489 72.784 1.00 26.99 22 GLU D C 1
ATOM 2292 O O . GLU D 1 26 ? 38.976 53.226 71.903 1.00 25.68 22 GLU D O 1
ATOM 2298 N N . ILE D 1 27 ? 39.502 53.507 74.052 1.00 26.43 23 ILE D N 1
ATOM 2299 C CA . ILE D 1 27 ? 38.155 53.259 74.530 1.00 27.57 23 ILE D CA 1
ATOM 2300 C C . ILE D 1 27 ? 37.949 54.158 75.737 1.00 27.22 23 ILE D C 1
ATOM 2301 O O . ILE D 1 27 ? 38.885 54.423 76.489 1.00 27.79 23 ILE D O 1
ATOM 2306 N N . GLU D 1 28 ? 36.738 54.638 75.897 1.00 26.96 24 GLU D N 1
ATOM 2307 C CA . GLU D 1 28 ? 36.403 55.470 77.049 1.00 24.50 24 GLU D CA 1
ATOM 2308 C C . GLU D 1 28 ? 35.338 54.764 77.865 1.00 26.02 24 GLU D C 1
ATOM 2309 O O . GLU D 1 28 ? 34.265 54.420 77.357 1.00 25.89 24 GLU D O 1
ATOM 2315 N N . LEU D 1 29 ? 35.629 54.545 79.129 1.00 25.43 25 LEU D N 1
ATOM 2316 C CA . LEU D 1 29 ? 34.667 53.879 80.012 1.00 26.07 25 LEU D CA 1
ATOM 2317 C C . LEU D 1 29 ? 33.813 54.923 80.751 1.00 26.88 25 LEU D C 1
ATOM 2318 O O . LEU D 1 29 ? 34.097 56.134 80.716 1.00 27.74 25 LEU D O 1
ATOM 2323 N N . SER D 1 30 ? 32.774 54.425 81.407 1.00 25.24 26 SER D N 1
ATOM 2324 C CA . SER D 1 30 ? 31.846 55.276 82.143 1.00 23.42 26 SER D CA 1
ATOM 2325 C C . SER D 1 30 ? 32.426 55.737 83.489 1.00 23.80 26 SER D C 1
ATOM 2326 O O . SER D 1 30 ? 31.882 56.633 84.121 1.00 23.83 26 SER D O 1
ATOM 2329 N N . GLU D 1 31 ? 33.533 55.132 83.912 1.00 24.33 27 GLU D N 1
ATOM 2330 C CA . GLU D 1 31 ? 34.140 55.450 85.228 1.0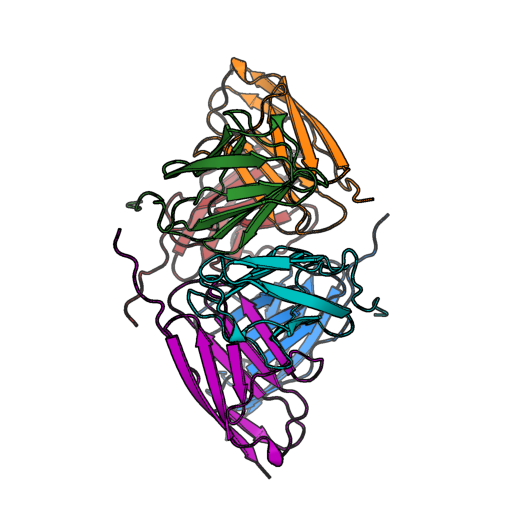0 24.33 27 GLU D CA 1
ATOM 2331 C C . GLU D 1 31 ? 35.642 55.530 85.153 1.00 24.21 27 GLU D C 1
ATOM 2332 O O . GLU D 1 31 ? 36.260 54.745 84.434 1.00 22.72 27 GLU D O 1
ATOM 2338 N N . PRO D 1 32 ? 36.306 56.463 85.886 1.00 23.74 28 PRO D N 1
ATOM 2339 C CA . PRO D 1 32 ? 37.744 56.587 85.828 1.00 24.73 28 PRO D CA 1
ATOM 2340 C C . PRO D 1 32 ? 38.408 55.481 86.688 1.00 25.54 28 PRO D C 1
ATOM 2341 O O . PRO D 1 32 ? 37.728 54.891 87.566 1.00 24.50 28 PRO D O 1
ATOM 2345 N N . ASP D 1 33 ? 39.681 55.228 86.448 1.00 25.85 29 ASP D N 1
ATOM 2346 C CA . ASP D 1 33 ? 40.512 54.369 87.335 1.00 25.73 29 ASP D CA 1
ATOM 2347 C C . ASP D 1 33 ? 40.086 52.909 87.478 1.00 25.67 29 ASP D C 1
ATOM 2348 O O . ASP D 1 33 ? 40.273 52.302 88.547 1.00 23.71 29 ASP D O 1
ATOM 2353 N N . VAL D 1 34 ? 39.535 52.370 86.418 1.00 24.30 30 VAL D N 1
ATOM 2354 C CA . VAL D 1 34 ? 39.110 50.964 86.381 1.00 23.23 30 VAL D CA 1
ATOM 2355 C C . VAL D 1 34 ? 40.231 50.209 85.718 1.00 23.55 30 VAL D C 1
ATOM 2356 O O . VAL D 1 34 ? 40.717 50.626 84.668 1.00 22.31 30 VAL D O 1
ATOM 2360 N N . HIS D 1 35 ? 40.659 49.107 86.312 1.00 23.01 31 HIS D N 1
ATOM 2361 C CA . HIS D 1 35 ? 41.798 48.361 85.733 1.00 25.10 31 HIS D CA 1
ATOM 2362 C C . HIS D 1 35 ? 41.368 47.670 84.444 1.00 26.95 31 HIS D C 1
ATOM 2363 O O . HIS D 1 35 ? 40.341 47.004 84.389 1.00 26.76 31 HIS D O 1
ATOM 2370 N N . GLY D 1 36 ? 42.175 47.844 83.405 1.00 28.41 32 GLY D N 1
ATOM 2371 C CA . GLY D 1 36 ? 41.858 47.268 82.089 1.00 29.57 32 GLY D CA 1
ATOM 2372 C C . GLY D 1 36 ? 42.916 46.276 81.607 1.00 30.01 32 GLY D C 1
ATOM 2373 O O . GLY D 1 36 ? 44.086 46.358 81.986 1.00 30.46 32 GLY D O 1
ATOM 2374 N N . GLN D 1 37 ? 42.443 45.362 80.766 1.00 29.41 33 GLN D N 1
ATOM 2375 C CA . GLN D 1 37 ? 43.260 44.302 80.154 1.00 30.35 33 GLN D CA 1
ATOM 2376 C C . GLN D 1 37 ? 43.020 44.316 78.643 1.00 28.35 33 GLN D C 1
ATOM 2377 O O . GLN D 1 37 ? 41.868 44.362 78.186 1.00 26.00 33 GLN D O 1
ATOM 2383 N N . TRP D 1 38 ? 44.113 44.282 77.894 1.00 25.64 34 TRP D N 1
ATOM 2384 C CA . TRP D 1 38 ? 44.058 44.271 76.424 1.00 25.85 34 TRP D CA 1
ATOM 2385 C C . TRP D 1 38 ? 44.540 42.951 75.856 1.00 24.32 34 TRP D C 1
ATOM 2386 O O . TRP D 1 38 ? 45.438 42.316 76.402 1.00 23.75 34 TRP D O 1
ATOM 2397 N N . LYS D 1 39 ? 43.938 42.559 74.761 1.00 23.75 35 LYS D N 1
ATOM 2398 C CA . LYS D 1 39 ? 44.364 41.360 74.041 1.00 26.39 35 LYS D CA 1
ATOM 2399 C C . LYS D 1 39 ? 44.462 41.649 72.539 1.00 26.61 35 LYS D C 1
ATOM 2400 O O . LYS D 1 39 ? 43.739 42.485 72.012 1.00 25.54 35 LYS D O 1
ATOM 2406 N N . LEU D 1 40 ? 45.374 40.955 71.880 1.00 27.67 36 LEU D N 1
ATOM 2407 C CA . LEU D 1 40 ? 45.474 40.989 70.384 1.00 28.89 36 LEU D CA 1
ATOM 2408 C C . LEU D 1 40 ? 45.382 39.516 69.939 1.00 29.68 36 LEU D C 1
ATOM 2409 O O . LEU D 1 40 ? 46.178 38.662 70.363 1.00 30.37 36 LEU D O 1
ATOM 2414 N N . LYS D 1 41 ? 44.398 39.264 69.101 1.00 29.33 37 LYS D N 1
ATOM 2415 C CA . LYS D 1 41 ? 44.107 37.930 68.570 1.00 29.59 37 LYS D CA 1
ATOM 2416 C C . LYS D 1 41 ? 43.914 36.927 69.729 1.00 29.70 37 LYS D C 1
ATOM 2417 O O . LYS D 1 41 ? 44.336 35.780 69.656 1.00 29.72 37 LYS D O 1
ATOM 2423 N N . GLY D 1 42 ? 43.275 37.393 70.793 1.00 31.18 38 GLY D N 1
ATOM 2424 C CA . GLY D 1 42 ? 42.946 36.544 71.957 1.00 30.92 38 GLY D CA 1
ATOM 2425 C C . GLY D 1 42 ? 44.099 36.328 72.945 1.00 30.70 38 GLY D C 1
ATOM 2426 O O . GLY D 1 42 ? 43.923 35.638 73.953 1.00 30.73 38 GLY D O 1
ATOM 2427 N N . GLN D 1 43 ? 45.257 36.914 72.658 1.00 30.95 39 GLN D N 1
ATOM 2428 C CA . GLN D 1 43 ? 46.441 36.759 73.532 1.00 30.71 39 GLN D CA 1
ATOM 2429 C C . GLN D 1 43 ? 46.683 38.043 74.329 1.00 29.25 39 GLN D C 1
ATOM 2430 O O . GLN D 1 43 ? 46.831 39.121 73.752 1.00 27.88 39 GLN D O 1
ATOM 2436 N N . PRO D 1 44 ? 46.708 37.935 75.667 1.00 29.54 40 PRO D N 1
ATOM 2437 C CA . PRO D 1 44 ? 46.924 39.087 76.549 1.00 29.09 40 PRO D CA 1
ATOM 2438 C C . PRO D 1 44 ? 48.219 39.790 76.201 1.00 30.65 40 PRO D C 1
ATOM 2439 O O . PRO D 1 44 ? 49.248 39.131 75.939 1.00 29.38 40 PRO D O 1
ATOM 2443 N N . LEU D 1 45 ? 48.166 41.108 76.183 1.00 31.23 41 LEU D N 1
ATOM 2444 C CA . LEU D 1 45 ? 49.329 41.915 75.819 1.00 33.29 41 LEU D CA 1
ATOM 2445 C C . LEU D 1 45 ? 50.035 42.465 77.062 1.00 34.00 41 LEU D C 1
ATOM 2446 O O . LEU D 1 45 ? 49.382 42.852 78.032 1.00 35.18 41 LEU D O 1
ATOM 2451 N N . ALA D 1 46 ? 51.365 42.482 76.996 1.00 35.70 42 ALA D N 1
ATOM 2452 C CA . ALA D 1 46 ? 52.205 43.060 78.062 1.00 36.27 42 ALA D CA 1
ATOM 2453 C C . ALA D 1 46 ? 52.931 44.286 77.508 1.00 36.21 42 ALA D C 1
ATOM 2454 O O . ALA D 1 46 ? 53.330 44.316 76.340 1.00 36.98 42 ALA D O 1
ATOM 2456 N N . ALA D 1 47 ? 53.084 45.279 78.356 1.00 35.54 43 ALA D N 1
ATOM 2457 C CA . ALA D 1 47 ? 53.806 46.499 78.000 1.00 33.59 43 ALA D CA 1
ATOM 2458 C C . ALA D 1 47 ? 55.251 46.173 77.547 1.00 31.33 43 ALA D C 1
ATOM 2459 O O . ALA D 1 47 ? 55.905 45.265 78.068 1.00 29.93 43 ALA D O 1
ATOM 2461 N N . SER D 1 48 ? 55.684 46.936 76.576 1.00 30.31 44 SER D N 1
ATOM 2462 C CA . SER D 1 48 ? 57.054 46.902 76.035 1.00 29.91 44 SER D CA 1
ATOM 2463 C C . SER D 1 48 ? 57.210 48.165 75.217 1.00 29.82 44 SER D C 1
ATOM 2464 O O . SER D 1 48 ? 56.220 48.894 75.003 1.00 30.79 44 SER D O 1
ATOM 2467 N N . PRO D 1 49 ? 58.413 48.519 74.749 1.00 30.83 45 PRO D N 1
ATOM 2468 C CA . PRO D 1 49 ? 58.574 49.697 73.920 1.00 29.93 45 PRO D CA 1
ATOM 2469 C C . PRO D 1 49 ? 57.663 49.768 72.704 1.00 28.94 45 PRO D C 1
ATOM 2470 O O . PRO D 1 49 ? 57.326 50.905 72.278 1.00 29.27 45 PRO D O 1
ATOM 2474 N N . ASP D 1 50 ? 57.249 48.635 72.172 1.00 27.23 46 ASP D N 1
ATOM 2475 C CA . ASP D 1 50 ? 56.411 48.615 70.950 1.00 27.36 46 ASP D CA 1
ATOM 2476 C C . ASP D 1 50 ? 54.941 48.296 71.208 1.00 26.84 46 ASP D C 1
ATOM 2477 O O . ASP D 1 50 ? 54.138 48.221 70.271 1.00 26.25 46 ASP D O 1
ATOM 2482 N N . CYS D 1 51 ? 54.614 48.111 72.450 1.00 28.29 47 CYS D N 1
ATOM 2483 C CA . CYS D 1 51 ? 53.257 47.801 72.865 1.00 26.91 47 CYS D CA 1
ATOM 2484 C C . CYS D 1 51 ? 53.048 48.564 74.139 1.00 27.34 47 CYS D C 1
ATOM 2485 O O . CYS D 1 51 ? 53.363 48.075 75.217 1.00 27.58 47 CYS D O 1
ATOM 2488 N N . GLU D 1 52 ? 52.535 49.775 74.014 1.00 26.44 48 GLU D N 1
ATOM 2489 C CA . GLU D 1 52 ? 52.346 50.632 75.196 1.00 26.57 48 GLU D CA 1
ATOM 2490 C C . GLU D 1 52 ? 50.872 50.649 75.609 1.00 27.14 48 GLU D C 1
ATOM 2491 O O . GLU D 1 52 ? 49.993 50.913 74.812 1.00 25.30 48 GLU D O 1
ATOM 2497 N N . ILE D 1 53 ? 50.658 50.340 76.886 1.00 27.42 49 ILE D N 1
ATOM 2498 C CA . ILE D 1 53 ? 49.315 50.265 77.503 1.00 26.68 49 ILE D CA 1
ATOM 2499 C C . ILE D 1 53 ? 49.177 51.449 78.438 1.00 27.30 49 ILE D C 1
ATOM 2500 O O . ILE D 1 53 ? 49.934 51.591 79.411 1.00 25.51 49 ILE D O 1
ATOM 2505 N N . ILE D 1 54 ? 48.207 52.264 78.120 1.00 26.15 50 ILE D N 1
ATOM 2506 C CA . ILE D 1 54 ? 47.995 53.527 78.812 1.00 26.23 50 ILE D CA 1
ATOM 2507 C C . ILE D 1 54 ? 46.614 53.638 79.467 1.00 26.21 50 ILE D C 1
ATOM 2508 O O . ILE D 1 54 ? 45.598 53.228 78.906 1.00 26.30 50 ILE D O 1
ATOM 2513 N N . GLU D 1 55 ? 46.616 54.205 80.660 1.00 24.35 51 GLU D N 1
ATOM 2514 C CA . GLU D 1 55 ? 45.383 54.459 81.411 1.00 25.09 51 GLU D CA 1
ATOM 2515 C C . GLU D 1 55 ? 45.418 55.902 81.936 1.00 25.37 51 GLU D C 1
ATOM 2516 O O . GLU D 1 55 ? 46.424 56.345 82.498 1.00 25.11 51 GLU D O 1
ATOM 2522 N N . ASP D 1 56 ? 44.320 56.633 81.739 1.00 23.82 52 ASP D N 1
ATOM 2523 C CA . ASP D 1 56 ? 44.199 58.025 82.256 1.00 23.53 52 ASP D CA 1
ATOM 2524 C C . ASP D 1 56 ? 42.722 58.365 82.458 1.00 24.38 52 ASP D C 1
ATOM 2525 O O . ASP D 1 56 ? 42.008 58.661 81.502 1.00 25.38 52 ASP D O 1
ATOM 2530 N N . GLY D 1 57 ? 42.283 58.318 83.711 1.00 24.34 53 GLY D N 1
ATOM 2531 C CA . GLY D 1 57 ? 40.888 58.586 84.041 1.00 24.29 53 GLY D CA 1
ATOM 2532 C C . GLY D 1 57 ? 40.018 57.519 83.370 1.00 25.66 53 GLY D C 1
ATOM 2533 O O . GLY D 1 57 ? 40.220 56.319 83.564 1.00 26.70 53 GLY D O 1
ATOM 2534 N N . LYS D 1 58 ? 39.067 57.975 82.577 1.00 25.22 54 LYS D N 1
ATOM 2535 C CA . LYS D 1 58 ? 38.118 57.081 81.890 1.00 25.15 54 LYS D CA 1
ATOM 2536 C C . LYS D 1 58 ? 38.662 56.498 80.575 1.00 27.18 54 LYS D C 1
ATOM 2537 O O . LYS D 1 58 ? 38.065 55.575 79.998 1.00 27.33 54 LYS D O 1
ATOM 2543 N N . LYS D 1 59 ? 39.780 57.028 80.116 1.00 27.58 55 LYS D N 1
ATOM 2544 C CA . LYS D 1 59 ? 40.361 56.606 78.838 1.00 28.90 55 LYS D CA 1
ATOM 2545 C C . LYS D 1 59 ? 41.430 55.513 78.981 1.00 29.00 55 LYS D C 1
ATOM 2546 O O . LYS D 1 59 ? 42.295 55.573 79.843 1.00 29.14 55 LYS D O 1
ATOM 2552 N N . HIS D 1 60 ? 41.332 54.523 78.106 1.00 28.01 56 HIS D N 1
ATOM 2553 C CA . HIS D 1 60 ? 42.318 53.433 78.012 1.00 27.86 56 HIS D CA 1
ATOM 2554 C C . HIS D 1 60 ? 42.848 53.485 76.577 1.00 27.31 56 HIS D C 1
ATOM 2555 O O . HIS D 1 60 ? 42.065 53.568 75.620 1.00 28.28 56 HIS D O 1
ATOM 2562 N N . ILE D 1 61 ? 44.161 53.449 76.447 1.00 25.66 57 ILE D N 1
ATOM 2563 C CA . ILE D 1 61 ? 44.815 53.551 75.137 1.00 25.09 57 ILE D CA 1
ATOM 2564 C C . ILE D 1 61 ? 45.857 52.444 74.944 1.00 25.91 57 ILE D C 1
ATOM 2565 O O . ILE D 1 61 ? 46.572 52.071 75.882 1.00 24.92 57 ILE D O 1
ATOM 2570 N N . LEU D 1 62 ? 45.924 51.926 73.726 1.00 24.00 58 LEU D N 1
ATOM 2571 C CA . LEU D 1 62 ? 46.934 50.915 73.353 1.00 25.41 58 LEU D CA 1
ATOM 2572 C C . LEU D 1 62 ? 47.672 51.457 72.138 1.00 26.03 58 LEU D C 1
ATOM 2573 O O . LEU D 1 62 ? 47.047 51.821 71.158 1.00 28.76 58 LEU D O 1
ATOM 2578 N N . ILE D 1 63 ? 48.990 51.526 72.222 1.00 26.32 59 ILE D N 1
ATOM 2579 C CA . ILE D 1 63 ? 49.818 51.996 71.095 1.00 26.97 59 ILE D CA 1
ATOM 2580 C C . ILE D 1 63 ? 50.686 50.845 70.655 1.00 26.99 59 ILE D C 1
ATOM 2581 O O . ILE D 1 63 ? 51.435 50.282 71.453 1.00 26.33 59 ILE D O 1
ATOM 2586 N N . LEU D 1 64 ? 50.564 50.499 69.396 1.00 27.35 60 LEU D N 1
ATOM 2587 C CA . LEU D 1 64 ? 51.345 49.413 68.827 1.00 27.14 60 LEU D CA 1
ATOM 2588 C C . LEU D 1 64 ? 52.271 49.993 67.767 1.00 27.38 60 LEU D C 1
ATOM 2589 O O . LEU D 1 64 ? 51.815 50.425 66.705 1.00 26.77 60 LEU D O 1
ATOM 2594 N N . HIS D 1 65 ? 53.558 50.000 68.071 1.00 24.32 61 HIS D N 1
ATOM 2595 C CA . HIS D 1 65 ? 54.570 50.528 67.144 1.00 24.84 61 HIS D CA 1
ATOM 2596 C C . HIS D 1 65 ? 55.094 49.440 66.214 1.00 24.42 61 HIS D C 1
ATOM 2597 O O . HIS D 1 65 ? 55.071 48.262 66.554 1.00 24.42 61 HIS D O 1
ATOM 2604 N N . ASN D 1 66 ? 55.562 49.882 65.049 1.00 25.66 62 ASN D N 1
ATOM 2605 C CA . ASN D 1 66 ? 56.191 49.008 64.032 1.00 25.79 62 ASN D CA 1
ATOM 2606 C C . ASN D 1 66 ? 55.317 47.793 63.708 1.00 25.19 62 ASN D C 1
ATOM 2607 O O . ASN D 1 66 ? 55.761 46.647 63.776 1.00 25.68 62 ASN D O 1
ATOM 2612 N N . CYS D 1 67 ? 54.077 48.057 63.341 1.00 25.38 63 CYS D N 1
ATOM 2613 C CA . CYS D 1 67 ? 53.109 46.973 63.061 1.00 24.59 63 CYS D CA 1
ATOM 2614 C C . CYS D 1 67 ? 53.561 46.080 61.897 1.00 24.16 63 CYS D C 1
ATOM 2615 O O . CYS D 1 67 ? 54.122 46.535 60.895 1.00 24.02 63 CYS D O 1
ATOM 2618 N N . GLN D 1 68 ? 53.291 44.795 62.077 1.00 23.66 64 GLN D N 1
ATOM 2619 C CA . GLN D 1 68 ? 53.686 43.768 61.111 1.00 25.64 64 GLN D CA 1
ATOM 2620 C C . GLN D 1 68 ? 52.458 42.992 60.646 1.00 24.64 64 GLN D C 1
ATOM 2621 O O . GLN D 1 68 ? 51.483 42.844 61.370 1.00 23.98 64 GLN D O 1
ATOM 2627 N N . LEU D 1 69 ? 52.542 42.502 59.430 1.00 25.08 65 LEU D N 1
ATOM 2628 C CA . LEU D 1 69 ? 51.427 41.798 58.787 1.00 27.43 65 LEU D CA 1
ATOM 2629 C C . LEU D 1 69 ? 50.753 40.757 59.705 1.00 28.84 65 LEU D C 1
ATOM 2630 O O . LEU D 1 69 ? 49.509 40.667 59.753 1.00 27.31 65 LEU D O 1
ATOM 2635 N N . GLY D 1 70 ? 51.572 40.005 60.412 1.00 29.92 66 GLY D N 1
ATOM 2636 C CA . GLY D 1 70 ? 51.097 38.935 61.304 1.00 31.16 66 GLY D CA 1
ATOM 2637 C C . GLY D 1 70 ? 50.295 39.435 62.513 1.00 31.37 66 GLY D C 1
ATOM 2638 O O . GLY D 1 70 ? 49.761 38.631 63.278 1.00 32.76 66 GLY D O 1
ATOM 2639 N N . MET D 1 71 ? 50.204 40.749 62.686 1.00 30.82 67 MET D N 1
ATOM 2640 C CA . MET D 1 71 ? 49.479 41.313 63.845 1.00 30.15 67 MET D CA 1
ATOM 2641 C C . MET D 1 71 ? 47.986 41.549 63.546 1.00 27.72 67 MET D C 1
ATOM 2642 O O . MET D 1 71 ? 47.211 41.793 64.465 1.00 26.30 67 MET D O 1
ATOM 2647 N N . THR D 1 72 ? 47.622 41.459 62.262 1.00 25.92 68 THR D N 1
ATOM 2648 C CA . THR D 1 72 ? 46.223 41.646 61.802 1.00 25.42 68 THR D CA 1
ATOM 2649 C C . THR D 1 72 ? 45.289 40.685 62.563 1.00 25.82 68 THR D C 1
ATOM 2650 O O . THR D 1 72 ? 45.529 39.474 62.657 1.00 25.29 68 THR D O 1
ATOM 2654 N N . GLY D 1 73 ? 44.223 41.250 63.099 1.00 25.91 69 GLY D N 1
ATOM 2655 C CA . GLY D 1 73 ? 43.253 40.479 63.881 1.00 25.42 69 GLY D CA 1
ATOM 2656 C C . GLY D 1 73 ? 42.566 41.364 64.915 1.00 25.01 69 GLY D C 1
ATOM 2657 O O . GLY D 1 73 ? 42.721 42.585 64.918 1.00 24.93 69 GLY D O 1
ATOM 2658 N N . GLU D 1 74 ? 41.837 40.715 65.787 1.00 24.89 70 GLU D N 1
ATOM 2659 C CA . GLU D 1 74 ? 41.007 41.401 66.761 1.00 26.54 70 GLU D CA 1
ATOM 2660 C C . GLU D 1 74 ? 41.762 41.941 67.963 1.00 26.98 70 GLU D C 1
ATOM 2661 O O . GLU D 1 74 ? 42.528 41.235 68.603 1.00 27.49 70 GLU D O 1
ATOM 2667 N N . VAL D 1 75 ? 41.534 43.219 68.228 1.00 26.01 71 VAL D N 1
ATOM 2668 C CA . VAL D 1 75 ? 42.046 43.847 69.441 1.00 26.24 71 VAL D CA 1
ATOM 2669 C C . VAL D 1 75 ? 40.847 43.878 70.374 1.00 25.64 71 VAL D C 1
ATOM 2670 O O . VAL D 1 75 ? 39.751 44.295 69.974 1.00 25.05 71 VAL D O 1
ATOM 2674 N N . SER D 1 76 ? 41.034 43.422 71.600 1.00 25.87 72 SER D N 1
ATOM 2675 C CA . SER D 1 76 ? 39.922 43.426 72.570 1.00 27.10 72 SER D CA 1
ATOM 2676 C C . SER D 1 76 ? 40.393 43.997 73.919 1.00 26.11 72 SER D C 1
ATOM 2677 O O . SER D 1 76 ? 41.575 43.938 74.268 1.00 26.12 72 SER D O 1
ATOM 2680 N N . PHE D 1 77 ? 39.422 44.553 74.624 1.00 24.77 73 PHE D N 1
ATOM 2681 C CA . PHE D 1 77 ? 39.634 45.208 75.910 1.00 25.51 73 PHE D CA 1
ATOM 2682 C C . PHE D 1 77 ? 38.515 44.819 76.882 1.00 25.75 73 PHE D C 1
ATOM 2683 O O . PHE D 1 77 ? 37.350 44.739 76.501 1.00 25.20 73 PHE D O 1
ATOM 2691 N N . GLN D 1 78 ? 38.905 44.588 78.128 1.00 26.41 74 GLN D N 1
ATOM 2692 C CA . GLN D 1 78 ? 37.973 44.235 79.224 1.00 27.82 74 GLN D CA 1
ATOM 2693 C C . GLN D 1 78 ? 38.415 44.988 80.496 1.00 29.25 74 GLN D C 1
ATOM 2694 O O . GLN D 1 78 ? 39.599 45.005 80.848 1.00 28.63 74 GLN D O 1
ATOM 2700 N N . ALA D 1 79 ? 37.442 45.599 81.130 1.00 29.87 75 ALA D N 1
ATOM 2701 C CA . ALA D 1 79 ? 37.608 46.343 82.399 1.00 31.41 75 ALA D CA 1
ATOM 2702 C C . ALA D 1 79 ? 36.336 46.083 83.175 1.00 33.53 75 ALA D C 1
ATOM 2703 O O . ALA D 1 79 ? 35.267 46.575 82.804 1.00 34.29 75 ALA D O 1
ATOM 2705 N N . ALA D 1 80 ? 36.493 45.307 84.231 1.00 35.65 76 ALA D N 1
ATOM 2706 C CA . ALA D 1 80 ? 35.358 44.850 85.056 1.00 36.94 76 ALA D CA 1
ATOM 2707 C C . ALA D 1 80 ? 34.443 44.058 84.100 1.00 36.55 76 ALA D C 1
ATOM 2708 O O . ALA D 1 80 ? 34.892 43.138 83.406 1.00 39.33 76 ALA D O 1
ATOM 2710 N N . ASN D 1 81 ? 33.161 44.389 84.020 1.00 34.42 77 ASN D N 1
ATOM 2711 C CA . ASN D 1 81 ? 32.272 43.617 83.117 1.00 33.01 77 ASN D CA 1
ATOM 2712 C C . ASN D 1 81 ? 32.164 44.282 81.720 1.00 32.48 77 ASN D C 1
ATOM 2713 O O . ASN D 1 81 ? 31.514 43.762 80.817 1.00 34.24 77 ASN D O 1
ATOM 2718 N N . THR D 1 82 ? 32.815 45.415 81.574 1.00 31.94 78 THR D N 1
ATOM 2719 C CA . THR D 1 82 ? 32.844 46.187 80.303 1.00 30.29 78 THR D CA 1
ATOM 2720 C C . THR D 1 82 ? 33.806 45.527 79.280 1.00 28.91 78 THR D C 1
ATOM 2721 O O . THR D 1 82 ? 34.989 45.313 79.555 1.00 28.61 78 THR D O 1
ATOM 2725 N N . LYS D 1 83 ? 33.281 45.218 78.102 1.00 26.65 79 LYS D N 1
ATOM 2726 C CA . LYS D 1 83 ? 34.075 44.582 77.024 1.00 25.64 79 LYS D CA 1
ATOM 2727 C C . LYS D 1 83 ? 33.827 45.284 75.678 1.00 26.39 79 LYS D C 1
ATOM 2728 O O . LYS D 1 83 ? 32.716 45.737 75.389 1.00 28.24 79 LYS D O 1
ATOM 2734 N N . SER D 1 84 ? 34.884 45.352 74.885 1.00 26.08 80 SER D N 1
ATOM 2735 C CA . SER D 1 84 ? 34.846 45.967 73.539 1.00 25.94 80 SER D CA 1
ATOM 2736 C C . SER D 1 84 ? 35.897 45.304 72.649 1.00 25.55 80 SER D C 1
ATOM 2737 O O . SER D 1 84 ? 36.941 44.850 73.127 1.00 24.26 80 SER D O 1
ATOM 2740 N N . ALA D 1 85 ? 35.619 45.233 71.355 1.00 23.34 81 ALA D N 1
ATOM 2741 C CA . ALA D 1 85 ? 36.600 44.681 70.401 1.00 24.73 81 ALA D CA 1
ATOM 2742 C C . ALA D 1 85 ? 36.482 45.403 69.054 1.00 26.00 81 ALA D C 1
ATOM 2743 O O . ALA D 1 85 ? 35.403 45.877 68.681 1.00 22.88 81 ALA D O 1
ATOM 2745 N N . ALA D 1 86 ? 37.610 45.476 68.351 1.00 26.54 82 ALA D N 1
ATOM 2746 C CA . ALA D 1 86 ? 37.665 46.086 67.000 1.00 26.21 82 ALA D CA 1
ATOM 2747 C C . ALA D 1 86 ? 38.822 45.444 66.219 1.00 27.32 82 ALA D C 1
ATOM 2748 O O . ALA D 1 86 ? 39.695 44.776 66.788 1.00 26.50 82 ALA D O 1
ATOM 2750 N N . ASN D 1 87 ? 38.855 45.638 64.911 1.00 26.37 83 ASN D N 1
ATOM 2751 C CA . ASN D 1 87 ? 39.904 44.979 64.123 1.00 27.29 83 ASN D CA 1
ATOM 2752 C C . ASN D 1 87 ? 41.109 45.877 63.777 1.00 26.81 83 ASN D C 1
ATOM 2753 O O . ASN D 1 87 ? 40.982 47.068 63.490 1.00 25.52 83 ASN D O 1
ATOM 2758 N N . LEU D 1 88 ? 42.254 45.227 63.841 1.00 26.54 84 LEU D N 1
ATOM 2759 C CA . LEU D 1 88 ? 43.545 45.788 63.453 1.00 26.36 84 LEU D CA 1
ATOM 2760 C C . LEU D 1 88 ? 43.803 45.190 62.084 1.00 26.10 84 LEU D C 1
ATOM 2761 O O . LEU D 1 88 ? 43.912 43.967 61.956 1.00 25.02 84 LEU D O 1
ATOM 2766 N N . LYS D 1 89 ? 43.847 46.030 61.086 1.00 25.29 85 LYS D N 1
ATOM 2767 C CA . LYS D 1 89 ? 44.163 45.597 59.720 1.00 27.16 85 LYS D CA 1
ATOM 2768 C C . LYS D 1 89 ? 45.530 46.162 59.328 1.00 27.81 85 LYS D C 1
ATOM 2769 O O . LYS D 1 89 ? 45.693 47.378 59.167 1.00 27.33 85 LYS D O 1
ATOM 2775 N N . VAL D 1 90 ? 46.553 45.340 59.299 1.00 27.40 86 VAL D N 1
ATOM 2776 C CA . VAL D 1 90 ? 47.870 45.806 58.844 1.00 27.78 86 VAL D CA 1
ATOM 2777 C C . VAL D 1 90 ? 47.981 45.533 57.346 1.00 30.43 86 VAL D C 1
ATOM 2778 O O . VAL D 1 90 ? 47.806 44.401 56.887 1.00 31.33 86 VAL D O 1
ATOM 2782 N N . LYS D 1 91 ? 48.265 46.563 56.540 1.00 32.06 87 LYS D N 1
ATOM 2783 C CA . LYS D 1 91 ? 48.384 46.309 55.083 1.00 34.47 87 LYS D CA 1
ATOM 2784 C C . LYS D 1 91 ? 49.861 46.472 54.637 1.00 36.07 87 LYS D C 1
ATOM 2785 O O . LYS D 1 91 ? 50.613 47.286 55.203 1.00 35.58 87 LYS D O 1
ATOM 2791 N N . GLU D 1 92 ? 50.156 45.643 53.625 1.00 36.79 88 GLU D N 1
ATOM 2792 C CA . GLU D 1 92 ? 51.509 45.423 53.014 1.00 39.86 88 GLU D CA 1
ATOM 2793 C C . GLU D 1 92 ? 51.668 46.252 51.752 1.00 39.92 88 GLU D C 1
ATOM 2794 O O . GLU D 1 92 ? 51.910 45.618 50.649 1.00 42.32 88 GLU D O 1
ATOM 2800 N N . LEU D 1 93 ? 51.498 47.425 52.306 1.00 40.48 89 LEU D N 1
ATOM 2801 C CA . LEU D 1 93 ? 51.410 48.819 51.882 1.00 40.44 89 LEU D CA 1
ATOM 2802 C C . LEU D 1 93 ? 50.130 49.028 51.139 1.00 41.45 89 LEU D C 1
ATOM 2803 O O . LE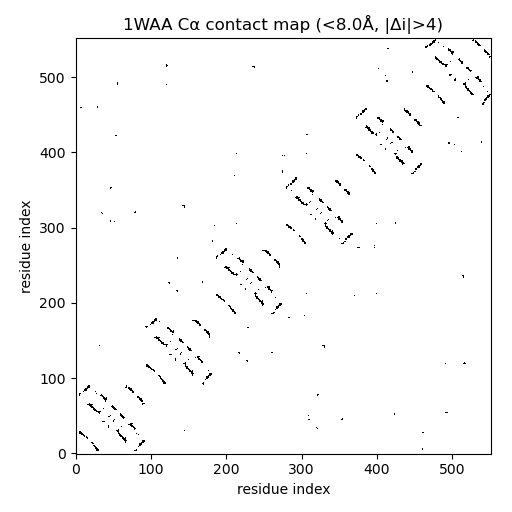U D 1 93 ? 49.592 48.104 50.535 1.00 43.61 89 LEU D O 1
ATOM 2808 N N . GLY E 2 1 ? 25.459 70.595 92.117 1.00 25.16 -3 GLY E N 1
ATOM 2809 C CA . GLY E 2 1 ? 24.104 69.978 92.285 1.00 25.53 -3 GLY E CA 1
ATOM 2810 C C . GLY E 2 1 ? 24.270 68.893 93.321 1.00 25.26 -3 GLY E C 1
ATOM 2811 O O . GLY E 2 1 ? 25.243 68.903 94.092 1.00 24.83 -3 GLY E O 1
ATOM 2812 N N . ALA E 2 2 ? 23.359 67.928 93.333 1.00 24.92 -2 ALA E N 1
ATOM 2813 C CA . ALA E 2 2 ? 23.436 66.841 94.312 1.00 23.89 -2 ALA E CA 1
ATOM 2814 C C . ALA E 2 2 ? 24.664 65.991 94.082 1.00 24.42 -2 ALA E C 1
ATOM 2815 O O . ALA E 2 2 ? 24.943 65.563 92.961 1.00 24.17 -2 ALA E O 1
ATOM 2817 N N . MET E 2 3 ? 25.407 65.765 95.155 1.00 25.11 -1 MET E N 1
ATOM 2818 C CA . MET E 2 3 ? 26.516 64.843 95.139 1.00 26.55 -1 MET E CA 1
ATOM 2819 C C . MET E 2 3 ? 26.221 63.735 96.139 1.00 27.28 -1 MET E C 1
ATOM 2820 O O . MET E 2 3 ? 25.798 63.999 97.262 1.00 26.01 -1 MET E O 1
ATOM 2825 N N . ALA E 2 4 ? 26.461 62.496 95.734 1.00 28.44 0 ALA E N 1
ATOM 2826 C CA . ALA E 2 4 ? 26.285 61.378 96.640 1.00 30.17 0 ALA E CA 1
ATOM 2827 C C . ALA E 2 4 ? 27.389 61.409 97.696 1.00 31.55 0 ALA E C 1
ATOM 2828 O O . ALA E 2 4 ? 28.499 61.875 97.441 1.00 32.16 0 ALA E O 1
ATOM 2830 N N . LEU E 2 5 ? 27.055 61.011 98.858 1.00 32.06 1 LEU E N 1
ATOM 2831 C CA . LEU E 2 5 ? 28.029 60.778 99.914 1.00 30.09 1 LEU E CA 1
ATOM 2832 C C . LEU E 2 5 ? 28.930 59.638 99.477 1.00 29.27 1 LEU E C 1
ATOM 2833 O O . LEU E 2 5 ? 28.518 58.805 98.662 1.00 28.26 1 LEU E O 1
ATOM 2838 N N . ILE E 2 6 ? 30.154 59.575 99.995 1.00 28.06 2 ILE E N 1
ATOM 2839 C CA . ILE E 2 6 ? 31.009 58.427 99.715 1.00 26.55 2 ILE E CA 1
ATOM 2840 C C . ILE E 2 6 ? 30.528 57.311 100.606 1.00 26.94 2 ILE E C 1
ATOM 2841 O O . ILE E 2 6 ? 30.249 57.531 101.777 1.00 25.88 2 ILE E O 1
ATOM 2846 N N . GLU E 2 7 ? 30.399 56.110 100.051 1.00 26.80 3 GLU E N 1
ATOM 2847 C CA . GLU E 2 7 ? 29.961 54.966 100.845 1.00 25.23 3 GLU E CA 1
ATOM 2848 C C . GLU E 2 7 ? 30.999 53.862 100.815 1.00 25.46 3 GLU E C 1
ATOM 2849 O O . GLU E 2 7 ? 31.848 53.820 99.924 1.00 25.57 3 GLU E O 1
ATOM 28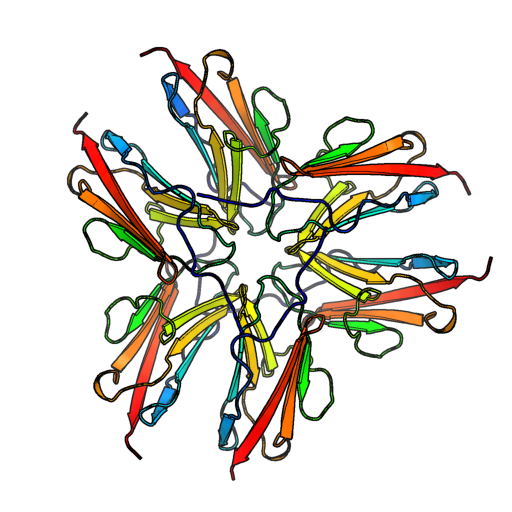55 N N . VAL E 2 8 ? 30.891 52.959 101.780 1.00 26.25 4 VAL E N 1
ATOM 2856 C CA . VAL E 2 8 ? 31.671 51.730 101.778 1.00 28.34 4 VAL E CA 1
ATOM 2857 C C . VAL E 2 8 ? 30.948 50.707 100.916 1.00 27.99 4 VAL E C 1
ATOM 2858 O O . VAL E 2 8 ? 29.790 50.367 101.177 1.00 25.78 4 VAL E O 1
ATOM 2862 N N . GLU E 2 9 ? 31.637 50.228 99.883 1.00 27.19 5 GLU E N 1
ATOM 2863 C CA . GLU E 2 9 ? 31.035 49.235 98.996 1.00 26.57 5 GLU E CA 1
ATOM 2864 C C . GLU E 2 9 ? 31.359 47.805 99.449 1.00 26.86 5 GLU E C 1
ATOM 2865 O O . GLU E 2 9 ? 30.485 46.948 99.498 1.00 25.45 5 GLU E O 1
ATOM 2871 N N . LYS E 2 10 ? 32.609 47.539 99.706 1.00 27.05 6 LYS E N 1
ATOM 2872 C CA . LYS E 2 10 ? 33.033 46.237 100.232 1.00 27.03 6 LYS E CA 1
ATOM 2873 C C . LYS E 2 10 ? 33.799 46.462 101.548 1.00 26.07 6 LYS E C 1
ATOM 2874 O O . LYS E 2 10 ? 34.860 47.105 101.569 1.00 25.96 6 LYS E O 1
ATOM 2880 N N . PRO E 2 11 ? 33.156 46.256 102.733 1.00 27.21 7 PRO E N 1
ATOM 2881 C CA . PRO E 2 11 ? 33.714 46.668 104.016 1.00 27.92 7 PRO E CA 1
ATOM 2882 C C . PRO E 2 11 ? 34.997 45.928 104.398 1.00 29.29 7 PRO E C 1
ATOM 2883 O O . PRO E 2 11 ? 35.320 44.892 103.813 1.00 29.21 7 PRO E O 1
ATOM 2887 N N . LEU E 2 12 ? 35.723 46.466 105.373 1.00 28.53 8 LEU E N 1
ATOM 2888 C CA . LEU E 2 12 ? 36.800 45.750 105.993 1.00 28.70 8 LEU E CA 1
ATOM 2889 C C . LEU E 2 12 ? 36.254 44.476 106.610 1.00 30.13 8 LEU E C 1
ATOM 2890 O O . LEU E 2 12 ? 35.141 44.456 107.164 1.00 29.90 8 LEU E O 1
ATOM 2895 N N . TYR E 2 13 ? 37.020 43.400 106.524 1.00 32.98 9 TYR E N 1
ATOM 2896 C CA . TYR E 2 13 ? 36.711 42.230 107.354 1.00 35.47 9 TYR E CA 1
ATOM 2897 C C . TYR E 2 13 ? 37.923 41.804 108.169 1.00 34.94 9 TYR E C 1
ATOM 2898 O O . TYR E 2 13 ? 39.065 42.202 107.876 1.00 34.23 9 TYR E O 1
ATOM 2907 N N . GLY E 2 14 ? 37.646 41.036 109.222 1.00 33.44 10 GLY E N 1
ATOM 2908 C CA . GLY E 2 14 ? 38.658 40.612 110.172 1.00 32.48 10 GLY E CA 1
ATOM 2909 C C . GLY E 2 14 ? 39.702 39.748 109.514 1.00 32.02 10 GLY E C 1
ATOM 2910 O O . GLY E 2 14 ? 39.390 39.019 108.567 1.00 32.30 10 GLY E O 1
ATOM 2911 N N . VAL E 2 15 ? 40.937 39.858 110.015 1.00 30.34 11 VAL E N 1
ATOM 2912 C CA . VAL E 2 15 ? 42.091 39.078 109.569 1.00 29.28 11 VAL E CA 1
ATOM 2913 C C . VAL E 2 15 ? 42.711 38.425 110.792 1.00 29.07 11 VAL E C 1
ATOM 2914 O O . VAL E 2 15 ? 42.811 39.045 111.861 1.00 26.68 11 VAL E O 1
ATOM 2918 N N . GLU E 2 16 ? 43.075 37.124 110.611 1.00 28.76 12 GLU E N 1
ATOM 2919 C CA . GLU E 2 16 ? 43.880 36.550 111.693 1.00 30.33 12 GLU E CA 1
ATOM 2920 C C . GLU E 2 16 ? 45.211 36.024 111.137 1.00 29.96 12 GLU E C 1
ATOM 2921 O O . GLU E 2 16 ? 45.258 35.397 110.068 1.00 31.75 12 GLU E O 1
ATOM 2927 N N . VAL E 2 17 ? 46.299 36.369 111.839 1.00 27.75 13 VAL E N 1
ATOM 2928 C CA . VAL E 2 17 ? 47.646 35.968 111.456 1.00 27.35 13 VAL E CA 1
ATOM 2929 C C . VAL E 2 17 ? 48.347 35.456 112.696 1.00 26.79 13 VAL E C 1
ATOM 2930 O O . VAL E 2 17 ? 47.923 35.752 113.798 1.00 28.40 13 VAL E O 1
ATOM 2934 N N . PHE E 2 18 ? 49.412 34.690 112.501 1.00 26.50 14 PHE E N 1
ATOM 2935 C CA . PHE E 2 18 ? 50.297 34.271 113.580 1.00 25.76 14 PHE E CA 1
ATOM 2936 C C . PHE E 2 18 ? 51.406 35.307 113.798 1.00 25.24 14 PHE E C 1
ATOM 2937 O O . PHE E 2 18 ? 51.681 36.126 112.915 1.00 25.29 14 PHE E O 1
ATOM 2945 N N . VAL E 2 19 ? 52.028 35.282 114.977 1.00 24.92 15 VAL E N 1
ATOM 2946 C CA . VAL E 2 19 ? 53.067 36.242 115.319 1.00 24.50 15 VAL E CA 1
ATOM 2947 C C . VAL E 2 19 ? 54.170 36.269 114.253 1.00 24.54 15 VAL E C 1
ATOM 2948 O O . VAL E 2 19 ? 54.664 35.226 113.822 1.00 24.05 15 VAL E O 1
ATOM 2952 N N . GLY E 2 20 ? 54.533 37.474 113.819 1.00 24.58 16 GLY E N 1
ATOM 2953 C CA . GLY E 2 20 ? 55.632 37.666 112.885 1.00 24.60 16 GLY E CA 1
ATOM 2954 C C . GLY E 2 20 ? 55.224 37.657 111.423 1.00 24.69 16 GLY E C 1
ATOM 2955 O O . GLY E 2 20 ? 56.026 37.992 110.557 1.00 25.46 16 GLY E O 1
ATOM 2956 N N . GLU E 2 21 ? 53.990 37.272 111.127 1.00 25.03 17 GLU E N 1
ATOM 2957 C CA . GLU E 2 21 ? 53.545 37.313 109.746 1.00 27.25 17 GLU E CA 1
ATOM 2958 C C . GLU E 2 21 ? 52.818 38.605 109.390 1.00 26.59 17 GLU E C 1
ATOM 2959 O O . GLU E 2 21 ? 52.610 39.470 110.249 1.00 25.90 17 GLU E O 1
ATOM 2965 N N . THR E 2 22 ? 52.454 38.752 108.124 1.00 26.54 18 THR E N 1
ATOM 2966 C CA . THR E 2 22 ? 51.836 39.996 107.727 1.00 26.23 18 THR E CA 1
ATOM 2967 C C . THR E 2 22 ? 50.354 39.846 107.487 1.00 26.84 18 THR E C 1
ATOM 2968 O O . THR E 2 22 ? 49.883 38.794 107.053 1.00 27.86 18 THR E O 1
ATOM 2972 N N . ALA E 2 23 ? 49.630 40.905 107.803 1.00 25.27 19 ALA E N 1
ATOM 2973 C CA . ALA E 2 23 ? 48.197 40.950 107.658 1.00 25.53 19 ALA E CA 1
ATOM 2974 C C . ALA E 2 23 ? 47.901 42.043 106.639 1.00 25.72 19 ALA E C 1
ATOM 2975 O O . ALA E 2 23 ? 48.573 43.068 106.629 1.00 25.89 19 ALA E O 1
ATOM 2977 N N . HIS E 2 24 ? 46.928 41.801 105.770 1.00 26.98 20 HIS E N 1
ATOM 2978 C CA . HIS E 2 24 ? 46.533 42.757 104.744 1.00 28.15 20 HIS E CA 1
ATOM 2979 C C . HIS E 2 24 ? 45.071 43.019 104.969 1.00 29.49 20 HIS E C 1
ATOM 2980 O O . HIS E 2 24 ? 44.307 42.080 105.166 1.00 30.17 20 HIS E O 1
ATOM 2987 N N . PHE E 2 25 ? 44.691 44.295 104.990 1.00 29.18 21 PHE E N 1
ATOM 2988 C CA . PHE E 2 25 ? 43.287 44.689 105.075 1.00 27.61 21 PHE E CA 1
ATOM 2989 C C . PHE E 2 25 ? 42.917 45.408 103.774 1.00 29.11 21 PHE E C 1
ATOM 2990 O O . PHE E 2 25 ? 43.779 46.033 103.101 1.00 27.07 21 PHE E O 1
ATOM 2998 N N . GLU E 2 26 ? 41.633 45.338 103.449 1.00 28.31 22 GLU E N 1
ATOM 2999 C CA . GLU E 2 26 ? 41.168 45.779 102.150 1.00 28.65 22 GLU E CA 1
ATOM 3000 C C . GLU E 2 26 ? 39.771 46.382 102.2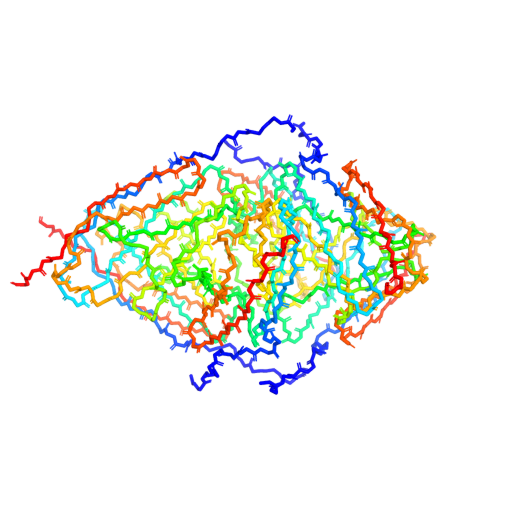98 1.00 27.97 22 GLU E C 1
ATOM 3001 O O . GLU E 2 26 ? 38.877 45.762 102.871 1.00 26.01 22 GLU E O 1
ATOM 3007 N N . ILE E 2 27 ? 39.582 47.596 101.788 1.00 26.36 23 ILE E N 1
ATOM 3008 C CA . ILE E 2 27 ? 38.228 48.181 101.746 1.00 24.82 23 ILE E CA 1
ATOM 3009 C C . ILE E 2 27 ? 37.986 48.842 100.408 1.00 25.22 23 ILE E C 1
ATOM 3010 O O . ILE E 2 27 ? 38.908 49.419 99.822 1.00 25.83 23 ILE E O 1
ATOM 3015 N N . GLU E 2 28 ? 36.752 48.760 99.913 1.00 25.25 24 GLU E N 1
ATOM 3016 C CA . GLU E 2 28 ? 36.410 49.376 98.634 1.00 25.67 24 GLU E CA 1
ATOM 3017 C C . GLU E 2 28 ? 35.356 50.460 98.823 1.00 25.50 24 GLU E C 1
ATOM 3018 O O . GLU E 2 28 ? 34.315 50.232 99.451 1.00 26.94 24 GLU E O 1
ATOM 3024 N N . LEU E 2 29 ? 35.605 51.630 98.262 1.00 26.42 25 LEU E N 1
ATOM 3025 C CA . LEU E 2 29 ? 34.670 52.744 98.389 1.00 24.00 25 LEU E CA 1
ATOM 3026 C C . LEU E 2 29 ? 33.821 52.844 97.146 1.00 23.67 25 LEU E C 1
ATOM 3027 O O . LEU E 2 29 ? 34.090 52.185 96.148 1.00 24.31 25 LEU E O 1
ATOM 3032 N N . SER E 2 30 ? 32.799 53.692 97.214 1.00 22.75 26 SER E N 1
ATOM 3033 C CA . SER E 2 30 ? 31.878 53.915 96.102 1.00 24.03 26 SER E CA 1
ATOM 3034 C C . SER E 2 30 ? 32.487 54.786 94.999 1.00 24.85 26 SER E C 1
ATOM 3035 O O . SER E 2 30 ? 31.943 54.848 93.897 1.00 24.73 26 SER E O 1
ATOM 3038 N N . GLU E 2 31 ? 33.614 55.429 95.309 1.00 25.34 27 GLU E N 1
ATOM 3039 C CA . GLU E 2 31 ? 34.268 56.428 94.443 1.00 25.72 27 GLU E CA 1
ATOM 3040 C C . GLU E 2 31 ? 35.769 56.334 94.543 1.00 24.62 27 GLU E C 1
ATOM 3041 O O . GLU E 2 31 ? 36.308 56.040 95.633 1.00 25.04 27 GLU E O 1
ATOM 3047 N N . PRO E 2 32 ? 36.455 56.562 93.413 1.00 23.68 28 PRO E N 1
ATOM 3048 C CA . PRO E 2 32 ? 37.922 56.548 93.386 1.00 23.81 28 PRO E CA 1
ATOM 3049 C C . PRO E 2 32 ? 38.521 57.844 93.937 1.00 24.05 28 PRO E C 1
ATOM 3050 O O . PRO E 2 32 ? 37.813 58.860 94.050 1.00 25.34 28 PRO E O 1
ATOM 3054 N N . ASP E 2 33 ? 39.807 57.806 94.284 1.00 24.62 29 ASP E N 1
ATOM 3055 C CA . ASP E 2 33 ? 40.551 59.025 94.583 1.00 24.60 29 ASP E CA 1
ATOM 3056 C C . ASP E 2 33 ? 40.028 59.777 95.803 1.00 24.46 29 ASP E C 1
ATOM 3057 O O . ASP E 2 33 ? 40.087 60.993 95.850 1.00 26.25 29 ASP E O 1
ATOM 3062 N N . VAL E 2 34 ? 39.492 59.054 96.762 1.00 24.70 30 VAL E N 1
ATOM 3063 C CA . VAL E 2 34 ? 39.031 59.652 98.014 1.00 24.95 30 VAL E CA 1
ATOM 3064 C C . VAL E 2 34 ? 40.134 59.419 99.031 1.00 25.56 30 VAL E C 1
ATOM 3065 O O . VAL E 2 34 ? 40.591 58.283 99.189 1.00 27.41 30 VAL E O 1
ATOM 3069 N N . HIS E 2 35 ? 40.556 60.489 99.696 1.00 24.49 31 HIS E N 1
ATOM 3070 C CA . HIS E 2 35 ? 41.619 60.431 100.695 1.00 27.25 31 HIS E CA 1
ATOM 3071 C C . HIS E 2 35 ? 41.159 59.746 101.975 1.00 28.39 31 HIS E C 1
ATOM 3072 O O . HIS E 2 35 ? 40.166 60.157 102.587 1.00 30.62 31 HIS E O 1
ATOM 3079 N N . GLY E 2 36 ? 41.871 58.693 102.356 1.00 29.85 32 GLY E N 1
ATOM 3080 C CA . GLY E 2 36 ? 41.457 57.882 103.500 1.00 30.77 32 GLY E CA 1
ATOM 3081 C C . GLY E 2 36 ? 42.485 57.838 104.617 1.00 30.19 32 GLY E C 1
ATOM 3082 O O . GLY E 2 36 ? 43.670 58.086 104.393 1.00 31.15 32 GLY E O 1
ATOM 3083 N N . GLN E 2 37 ? 42.089 57.518 105.829 1.00 27.74 33 GLN E N 1
ATOM 3084 C CA . GLN E 2 37 ? 42.934 57.455 107.042 1.00 27.01 33 GLN E CA 1
ATOM 3085 C C . GLN E 2 37 ? 42.681 56.127 107.761 1.00 26.27 33 GLN E C 1
ATOM 3086 O O . GLN E 2 37 ? 41.526 55.732 107.988 1.00 26.38 33 GLN E O 1
ATOM 3092 N N . TRP E 2 38 ? 43.767 55.473 108.111 1.00 24.94 34 TRP E N 1
ATOM 3093 C CA . TRP E 2 38 ? 43.703 54.213 108.859 1.00 23.40 34 TRP E CA 1
ATOM 3094 C C . TRP E 2 38 ? 44.102 54.408 110.322 1.00 26.07 34 TRP E C 1
ATOM 3095 O O . TRP E 2 38 ? 44.872 55.323 110.665 1.00 23.49 34 TRP E O 1
ATOM 3106 N N . LYS E 2 39 ? 43.560 53.524 111.137 1.00 25.57 35 LYS E N 1
ATOM 3107 C CA . LYS E 2 39 ? 43.822 53.488 112.574 1.00 26.32 35 LYS E CA 1
ATOM 3108 C C . LYS E 2 39 ? 43.828 52.033 113.056 1.00 26.05 35 LYS E C 1
ATOM 3109 O O . LYS E 2 39 ? 43.124 51.176 112.503 1.00 25.90 35 LYS E O 1
ATOM 3115 N N . LEU E 2 40 ? 44.649 51.819 114.059 1.00 27.52 36 LEU E N 1
ATOM 3116 C CA . LEU E 2 40 ? 44.804 50.528 114.743 1.00 29.07 36 LEU E CA 1
ATOM 3117 C C . LEU E 2 40 ? 44.651 50.814 116.226 1.00 30.35 36 LEU E C 1
ATOM 3118 O O . LEU E 2 40 ? 45.469 51.520 116.823 1.00 30.81 36 LEU E O 1
ATOM 3123 N N . LYS E 2 41 ? 43.601 50.282 116.793 1.00 31.46 37 LYS E N 1
ATOM 3124 C CA . LYS E 2 41 ? 43.304 50.472 118.212 1.00 31.58 37 LYS E CA 1
ATOM 3125 C C . LYS E 2 41 ? 43.190 51.986 118.540 1.00 31.94 37 LYS E C 1
ATOM 3126 O O . LYS E 2 41 ? 43.745 52.467 119.535 1.00 31.74 37 LYS E O 1
ATOM 3132 N N . GLY E 2 42 ? 42.472 52.689 117.663 1.00 32.25 38 GLY E N 1
ATOM 3133 C CA . GLY E 2 42 ? 42.163 54.143 117.804 1.00 32.36 38 GLY E CA 1
ATOM 3134 C C . GLY E 2 42 ? 43.332 55.131 117.541 1.00 32.63 38 GLY E C 1
ATOM 3135 O O . GLY E 2 42 ? 43.190 56.349 117.723 1.00 32.81 38 GLY E O 1
ATOM 3136 N N . GLN E 2 43 ? 44.485 54.650 117.112 1.00 33.29 39 GLN E N 1
ATOM 3137 C CA . GLN E 2 43 ? 45.628 55.562 116.842 1.00 33.45 39 GLN E CA 1
ATOM 3138 C C . GLN E 2 43 ? 45.920 55.660 115.334 1.00 34.06 39 GLN E C 1
ATOM 3139 O O . GLN E 2 43 ? 46.008 54.638 114.634 1.00 33.45 39 GLN E O 1
ATOM 3145 N N . PRO E 2 44 ? 46.080 56.892 114.795 1.00 33.32 40 PRO E N 1
ATOM 3146 C CA . PRO E 2 44 ? 46.357 57.089 113.371 1.00 33.62 40 PRO E CA 1
ATOM 3147 C C . PRO E 2 44 ? 47.638 56.377 112.978 1.00 33.80 40 PRO E C 1
ATOM 3148 O O . PRO E 2 44 ? 48.671 56.520 113.689 1.00 32.91 40 PRO E O 1
ATOM 3152 N N . LEU E 2 45 ? 47.559 55.635 111.876 1.00 34.21 41 LEU E N 1
ATOM 3153 C CA . LEU E 2 45 ? 48.706 54.865 111.355 1.00 35.04 41 LEU E CA 1
ATOM 3154 C C . LEU E 2 45 ? 49.637 55.746 110.515 1.00 35.94 41 LEU E C 1
ATOM 3155 O O . LEU E 2 45 ? 49.191 56.504 109.638 1.00 35.56 41 LEU E O 1
ATOM 3160 N N . ALA E 2 46 ? 50.913 55.601 110.830 1.00 37.39 42 ALA E N 1
ATOM 3161 C CA . ALA E 2 46 ? 52.005 56.310 110.159 1.00 38.37 42 ALA E CA 1
ATOM 3162 C C . ALA E 2 46 ? 52.677 55.364 109.165 1.00 38.31 42 ALA E C 1
ATOM 3163 O O . ALA E 2 46 ? 53.065 54.241 109.522 1.00 38.78 42 ALA E O 1
ATOM 3165 N N . ALA E 2 47 ? 52.634 55.691 107.893 1.00 37.60 43 ALA E N 1
ATOM 3166 C CA . ALA E 2 47 ? 53.244 54.841 106.847 1.00 37.32 43 ALA E CA 1
ATOM 3167 C C . ALA E 2 47 ? 54.736 54.582 107.124 1.00 36.24 43 ALA E C 1
ATOM 3168 O O . ALA E 2 47 ? 55.507 55.507 107.400 1.00 36.47 43 ALA E O 1
ATOM 3170 N N . SER E 2 48 ? 55.121 53.303 107.045 1.00 35.81 44 SER E N 1
ATOM 3171 C CA . SER E 2 48 ? 56.489 52.839 107.320 1.00 36.01 44 SER E CA 1
ATOM 3172 C C . SER E 2 48 ? 56.834 51.623 106.459 1.00 35.02 44 SER E C 1
ATOM 3173 O O . SER E 2 48 ? 55.985 51.142 105.694 1.00 35.30 44 SER E O 1
ATOM 3176 N N . PRO E 2 49 ? 58.070 51.106 106.586 1.00 33.93 45 PRO E N 1
ATOM 3177 C CA . PRO E 2 49 ? 58.392 49.832 105.936 1.00 33.42 45 PRO E CA 1
ATOM 3178 C C . PRO E 2 49 ? 57.474 48.701 106.405 1.00 32.71 45 PRO E C 1
ATOM 3179 O O . PRO E 2 49 ? 57.030 47.902 105.584 1.00 33.59 45 PRO E O 1
ATOM 3183 N N . ASP E 2 50 ? 57.179 48.661 107.702 1.00 30.65 46 ASP E N 1
ATOM 3184 C CA . ASP E 2 50 ? 56.332 47.613 108.291 1.00 31.33 46 ASP E CA 1
ATOM 3185 C C . ASP E 2 50 ? 54.831 47.960 108.286 1.00 29.54 46 ASP E C 1
ATOM 3186 O O . ASP E 2 50 ? 53.996 47.152 108.679 1.00 29.33 46 ASP E O 1
ATOM 3191 N N . CYS E 2 51 ? 54.487 49.169 107.844 1.00 28.15 47 CYS E N 1
ATOM 3192 C CA . CYS E 2 51 ? 53.119 49.638 107.904 1.00 26.57 47 CYS E CA 1
ATOM 3193 C C . CYS E 2 51 ? 52.792 50.427 106.637 1.00 26.79 47 CYS E C 1
ATOM 3194 O O . CYS E 2 51 ? 52.986 51.640 106.579 1.00 27.48 47 CYS E O 1
ATOM 3197 N N . GLU E 2 52 ? 52.311 49.723 105.616 1.00 25.83 48 GLU E N 1
ATOM 3198 C CA . GLU E 2 52 ? 52.195 50.309 104.272 1.00 25.37 48 GLU E CA 1
ATOM 3199 C C . GLU E 2 52 ? 50.742 50.653 103.993 1.00 25.20 48 GLU E C 1
ATOM 3200 O O . GLU E 2 52 ? 49.852 49.829 104.185 1.00 24.98 48 GLU E O 1
ATOM 3206 N N . ILE E 2 53 ? 50.515 51.886 103.569 1.00 24.95 49 ILE E N 1
ATOM 3207 C CA . ILE E 2 53 ? 49.184 52.425 103.295 1.00 26.10 49 ILE E CA 1
ATOM 3208 C C . ILE E 2 53 ? 49.081 52.644 101.777 1.00 26.40 49 ILE E C 1
ATOM 3209 O O . ILE E 2 53 ? 49.855 53.401 101.198 1.00 26.18 49 ILE E O 1
ATOM 3214 N N . ILE E 2 54 ? 48.142 51.938 101.159 1.00 26.32 50 ILE E N 1
ATOM 3215 C CA . ILE E 2 54 ? 48.033 51.810 99.705 1.00 26.24 50 ILE E CA 1
ATOM 3216 C C . ILE E 2 54 ? 46.667 52.313 99.249 1.00 26.27 50 ILE E C 1
ATOM 3217 O O . ILE E 2 54 ? 45.638 52.032 99.907 1.00 25.61 50 ILE E O 1
ATOM 3222 N N . GLU E 2 55 ? 46.658 53.078 98.158 1.00 25.17 51 GLU E N 1
ATOM 3223 C CA . GLU E 2 55 ? 45.400 53.459 97.490 1.00 26.54 51 GLU E CA 1
ATOM 3224 C C . GLU E 2 55 ? 45.501 53.246 95.982 1.00 26.26 51 GLU E C 1
ATOM 3225 O O . GLU E 2 55 ? 46.516 53.569 95.350 1.00 26.42 51 GLU E O 1
ATOM 3227 N N . GLU E 2 56 ? 44.450 52.677 95.411 1.00 25.33 52 GLU E N 1
ATOM 3228 C CA . GLU E 2 56 ? 44.321 52.638 93.986 1.00 24.52 52 GLU E CA 1
ATOM 3229 C C . GLU E 2 56 ? 42.877 52.610 93.559 1.00 24.64 52 GLU E C 1
ATOM 3230 O O . GLU E 2 56 ? 42.181 51.612 93.783 1.00 23.25 52 GLU E O 1
ATOM 3236 N N . GLY E 2 57 ? 42.437 53.710 92.942 1.00 22.96 53 GLY E N 1
ATOM 3237 C CA . GLY E 2 57 ? 41.029 53.864 92.528 1.00 25.47 53 GLY E CA 1
ATOM 3238 C C . GLY E 2 57 ? 40.125 53.780 93.749 1.00 25.00 53 GLY E C 1
ATOM 3239 O O . GLY E 2 57 ? 40.363 54.476 94.735 1.00 27.67 53 GLY E O 1
ATOM 3240 N N . LYS E 2 58 ? 39.128 52.902 93.692 1.00 24.39 54 LYS E N 1
ATOM 3241 C CA . LYS E 2 58 ? 38.178 52.683 94.794 1.00 24.64 54 LYS E CA 1
ATOM 3242 C C . LYS E 2 58 ? 38.731 51.865 95.957 1.00 24.60 54 LYS E C 1
ATOM 3243 O O . LYS E 2 58 ? 38.122 51.786 97.046 1.00 24.50 54 LYS E O 1
ATOM 3249 N N . LYS E 2 59 ? 39.892 51.269 95.721 1.00 24.69 55 LYS E N 1
ATOM 3250 C CA . LYS E 2 59 ? 40.542 50.372 96.659 1.00 26.01 55 LYS E CA 1
ATOM 3251 C C . LYS E 2 59 ? 41.506 51.049 97.638 1.00 28.13 55 LYS E C 1
ATOM 3252 O O . LYS E 2 59 ? 42.339 51.872 97.253 1.00 28.63 55 LYS E O 1
ATOM 3258 N N . HIS E 2 60 ? 41.375 50.698 98.914 1.00 27.96 56 HIS E N 1
ATOM 3259 C CA . HIS E 2 60 ? 42.306 51.122 99.937 1.00 26.18 56 HIS E CA 1
ATOM 3260 C C . HIS E 2 60 ? 42.833 49.901 100.669 1.00 26.37 56 HIS E C 1
ATOM 3261 O O . HIS E 2 60 ? 42.065 49.044 101.077 1.00 26.18 56 HIS E O 1
ATOM 3268 N N . ILE E 2 61 ? 44.150 49.817 100.804 1.00 25.63 57 ILE E N 1
ATOM 3269 C CA . ILE E 2 61 ? 44.774 48.650 101.406 1.00 25.22 57 ILE E CA 1
ATOM 3270 C C . ILE E 2 61 ? 45.701 49.043 102.530 1.00 25.57 57 ILE E C 1
ATOM 3271 O O . ILE E 2 61 ? 46.366 50.072 102.448 1.00 25.53 57 ILE E O 1
ATOM 3276 N N . LEU E 2 62 ? 45.745 48.223 103.579 1.00 25.28 58 LEU E N 1
ATOM 3277 C CA . LEU E 2 62 ? 46.705 48.413 104.650 1.00 24.30 58 LEU E CA 1
ATOM 3278 C C . LEU E 2 62 ? 47.475 47.113 104.800 1.00 25.44 58 LEU E C 1
ATOM 3279 O O . LEU E 2 62 ? 46.851 46.050 104.942 1.00 25.00 58 LEU E O 1
ATOM 3284 N N . ILE E 2 63 ? 48.802 47.199 104.725 1.00 22.43 59 ILE E N 1
ATOM 3285 C CA . ILE E 2 63 ? 49.684 46.047 104.971 1.00 23.17 59 ILE E CA 1
ATOM 3286 C C . ILE E 2 63 ? 50.500 46.247 106.257 1.00 24.36 59 ILE E C 1
ATOM 3287 O O . ILE E 2 63 ? 51.165 47.268 106.415 1.00 24.67 59 ILE E O 1
ATOM 3292 N N . LEU E 2 64 ? 50.422 45.275 107.157 1.00 24.05 60 LEU E N 1
ATOM 3293 C CA . LEU E 2 64 ? 51.170 45.314 108.412 1.00 23.85 60 LEU E CA 1
ATOM 3294 C C . LEU E 2 64 ? 52.043 44.063 108.474 1.00 24.31 60 LEU E C 1
ATOM 3295 O O . LEU E 2 64 ? 51.547 42.936 108.524 1.00 24.74 60 LEU E O 1
ATOM 3300 N N . HIS E 2 65 ? 53.346 44.284 108.415 1.00 23.98 61 HIS E N 1
ATOM 3301 C CA . HIS E 2 65 ? 54.335 43.235 108.395 1.00 23.10 61 HIS E CA 1
ATOM 3302 C C . HIS E 2 65 ? 54.764 42.941 109.799 1.00 25.67 61 HIS E C 1
ATOM 3303 O O . HIS E 2 65 ? 54.673 43.808 110.683 1.00 26.34 61 HIS E O 1
ATOM 3310 N N . ASN E 2 66 ? 55.269 41.720 109.994 1.00 25.16 62 ASN E N 1
ATOM 3311 C CA . ASN E 2 66 ? 55.848 41.320 111.258 1.00 27.33 62 ASN E CA 1
ATOM 3312 C C . ASN E 2 66 ? 54.919 41.672 112.434 1.00 27.42 62 ASN E C 1
ATOM 3313 O O . ASN E 2 66 ? 55.318 42.339 113.398 1.00 26.65 62 ASN E O 1
ATOM 3318 N N . CYS E 2 67 ? 53.665 41.216 112.324 1.00 27.90 63 CYS E N 1
ATOM 3319 C CA . CYS E 2 67 ? 52.656 41.429 113.363 1.00 27.99 63 CYS E CA 1
ATOM 3320 C C . CYS E 2 67 ? 53.061 40.849 114.713 1.00 29.40 63 CYS E C 1
ATOM 3321 O O . CYS E 2 67 ? 53.724 39.802 114.798 1.00 29.32 63 CYS E O 1
ATOM 3324 N N . GLN E 2 68 ? 52.649 41.547 115.762 1.00 29.95 64 GLN E N 1
ATOM 3325 C CA . GLN E 2 68 ? 52.967 41.143 117.127 1.00 30.73 64 GLN E CA 1
ATOM 3326 C C . GLN E 2 68 ? 51.662 40.994 117.930 1.00 31.30 64 GLN E C 1
ATOM 3327 O O . GLN E 2 68 ? 50.657 41.658 117.631 1.00 29.66 64 GLN E O 1
ATOM 3333 N N . LEU E 2 69 ? 51.702 40.113 118.941 1.00 31.33 65 LEU E N 1
ATOM 3334 C CA . LEU E 2 69 ? 50.518 39.814 119.780 1.00 31.76 65 LEU E CA 1
ATOM 3335 C C . LEU E 2 69 ? 49.887 41.107 120.313 1.00 32.42 65 LEU E C 1
ATOM 3336 O O . LEU E 2 69 ? 48.664 41.243 120.333 1.00 33.38 65 LEU E O 1
ATOM 3341 N N . GLY E 2 70 ? 50.730 42.050 120.711 1.00 31.99 66 GLY E N 1
ATOM 3342 C CA . GLY E 2 70 ? 50.275 43.360 121.182 1.00 31.40 66 GLY E CA 1
ATOM 3343 C C . GLY E 2 70 ? 49.432 44.152 120.163 1.00 32.08 66 GLY E C 1
ATOM 3344 O O . GLY E 2 70 ? 48.727 45.088 120.542 1.00 32.61 66 GLY E O 1
ATOM 3345 N N . MET E 2 71 ? 49.500 43.785 118.876 1.00 31.28 67 MET E N 1
ATOM 3346 C CA . MET E 2 71 ? 48.748 44.518 117.827 1.00 30.70 67 MET E CA 1
ATOM 3347 C C . MET E 2 71 ? 47.292 44.028 117.647 1.00 28.97 67 MET E C 1
ATOM 3348 O O . MET E 2 71 ? 46.516 44.642 116.911 1.00 27.67 67 MET E O 1
ATOM 3353 N N . THR E 2 72 ? 46.930 42.934 118.314 1.00 27.50 68 THR E N 1
ATOM 3354 C CA . THR E 2 72 ? 45.537 42.451 118.293 1.00 26.60 68 THR E CA 1
ATOM 3355 C C . THR E 2 72 ? 44.601 43.593 118.716 1.00 26.38 68 THR E C 1
ATOM 3356 O O . THR E 2 72 ? 44.808 44.248 119.759 1.00 24.30 68 THR E O 1
ATOM 3360 N N . GLY E 2 73 ? 43.600 43.837 117.878 1.00 26.33 69 GLY E N 1
ATOM 3361 C CA . GLY E 2 73 ? 42.671 44.937 118.071 1.00 25.06 69 GLY E CA 1
ATOM 3362 C C . GLY E 2 73 ? 41.953 45.366 116.802 1.00 25.40 69 GLY E C 1
ATOM 3363 O O . GLY E 2 73 ? 42.091 44.762 115.724 1.00 23.94 69 GLY E O 1
ATOM 3364 N N . GLU E 2 74 ? 41.195 46.446 116.934 1.00 26.81 70 GLU E N 1
ATOM 3365 C CA . GLU E 2 74 ? 40.411 46.990 115.835 1.00 27.53 70 GLU E CA 1
ATOM 3366 C C . GLU E 2 74 ? 41.200 47.876 114.890 1.00 27.66 70 GLU E C 1
ATOM 3367 O O . GLU E 2 74 ? 41.854 48.846 115.300 1.00 28.08 70 GLU E O 1
ATOM 3373 N N . VAL E 2 75 ? 41.079 47.544 113.614 1.00 26.45 71 VAL E N 1
ATOM 3374 C CA . VAL E 2 75 ? 41.614 48.333 112.538 1.00 26.76 71 VAL E CA 1
ATOM 3375 C C . VAL E 2 75 ? 40.416 49.091 111.980 1.00 27.79 71 VAL E C 1
ATOM 3376 O O . VAL E 2 75 ? 39.360 48.501 111.727 1.00 28.19 71 VAL E O 1
ATOM 3380 N N . SER E 2 76 ? 40.555 50.402 111.814 1.00 27.68 72 SER E N 1
ATOM 3381 C CA . SER E 2 76 ? 39.463 51.191 111.255 1.00 28.33 72 SER E CA 1
ATOM 3382 C C . SER E 2 76 ? 39.943 52.081 110.108 1.00 27.84 72 SER E C 1
ATOM 3383 O O . SER E 2 76 ? 41.138 52.399 109.990 1.00 25.86 72 SER E O 1
ATOM 3386 N N . PHE E 2 77 ? 39.004 52.448 109.238 1.00 29.11 73 PHE E N 1
ATOM 3387 C CA . PHE E 2 77 ? 39.321 53.280 108.086 1.00 26.73 73 PHE E CA 1
ATOM 3388 C C . PHE E 2 77 ? 38.244 54.346 107.996 1.00 27.54 73 PHE E C 1
ATOM 3389 O O . PHE E 2 77 ? 37.084 54.069 108.270 1.00 27.07 73 PHE E O 1
ATOM 3397 N N . GLN E 2 78 ? 38.627 55.509 107.520 1.00 29.17 74 GLN E N 1
ATOM 3398 C CA . GLN E 2 78 ? 37.624 56.553 107.293 1.00 29.71 74 GLN E CA 1
ATOM 3399 C C . GLN E 2 78 ? 38.029 57.414 106.113 1.00 30.24 74 GLN E C 1
ATOM 3400 O O . GLN E 2 78 ? 39.204 57.763 105.954 1.00 30.27 74 GLN E O 1
ATOM 3406 N N . ALA E 2 79 ? 37.101 57.639 105.263 1.00 30.42 75 ALA E N 1
ATOM 3407 C CA . ALA E 2 79 ? 37.289 58.508 104.106 1.00 32.29 75 ALA E CA 1
ATOM 3408 C C . ALA E 2 79 ? 36.039 59.342 103.945 1.00 35.47 75 ALA E C 1
ATOM 3409 O O . ALA E 2 79 ? 34.966 58.815 103.646 1.00 36.95 75 ALA E O 1
ATOM 3411 N N . ALA E 2 80 ? 36.206 60.630 104.153 1.00 36.74 76 ALA E N 1
ATOM 3412 C CA . ALA E 2 80 ? 35.118 61.586 104.026 1.00 37.07 76 ALA E CA 1
ATOM 3413 C C . ALA E 2 80 ? 34.003 61.227 105.022 1.00 38.14 76 ALA E C 1
ATOM 3414 O O . ALA E 2 80 ? 34.090 61.561 106.205 1.00 39.73 76 ALA E O 1
ATOM 3416 N N . ASN E 2 81 ? 32.982 60.547 104.512 1.00 37.77 77 ASN E N 1
ATOM 3417 C CA . ASN E 2 81 ? 31.789 60.137 105.293 1.00 37.55 77 ASN E CA 1
ATOM 3418 C C . ASN E 2 81 ? 31.747 58.625 105.594 1.00 36.32 77 ASN E C 1
ATOM 3419 O O . ASN E 2 81 ? 31.002 58.164 106.454 1.00 36.21 77 ASN E O 1
ATOM 3424 N N . THR E 2 82 ? 32.549 57.879 104.874 1.00 35.75 78 THR E N 1
ATOM 3425 C CA . THR E 2 82 ? 32.568 56.417 104.967 1.00 35.33 78 THR E CA 1
ATOM 3426 C C . THR E 2 82 ? 33.521 55.919 106.046 1.00 34.90 78 THR E C 1
ATOM 3427 O O . THR E 2 82 ? 34.682 56.340 106.112 1.00 34.35 78 THR E O 1
ATOM 3431 N N . LYS E 2 83 ? 33.013 55.008 106.871 1.00 33.37 79 LYS E N 1
ATOM 3432 C CA . LYS E 2 83 ? 33.811 54.385 107.942 1.00 32.38 79 LYS E CA 1
ATOM 3433 C C . LYS E 2 83 ? 33.562 52.866 107.993 1.00 30.13 79 LYS E C 1
ATOM 3434 O O . LYS E 2 83 ? 32.465 52.383 107.677 1.00 31.08 79 LYS E O 1
ATOM 3440 N N . SER E 2 84 ? 34.625 52.126 108.297 1.00 27.85 80 SER E N 1
ATOM 3441 C CA . SER E 2 84 ? 34.564 50.673 108.424 1.00 26.83 80 SER E CA 1
ATOM 3442 C C . SER E 2 84 ? 35.580 50.284 109.486 1.00 26.69 80 SER E C 1
ATOM 3443 O O . SER E 2 84 ? 36.621 50.954 109.616 1.00 26.62 80 SER E O 1
ATOM 3446 N N . ALA E 2 85 ? 35.263 49.230 110.244 1.00 24.35 81 ALA E N 1
ATOM 3447 C CA . ALA E 2 85 ? 36.163 48.635 111.231 1.00 24.08 81 ALA E CA 1
ATOM 3448 C C . ALA E 2 85 ? 36.074 47.123 111.172 1.00 25.24 81 ALA E C 1
ATOM 3449 O O . ALA E 2 85 ? 35.001 46.562 110.930 1.00 25.51 81 ALA E O 1
ATOM 3451 N N . ALA E 2 86 ? 37.210 46.470 111.406 1.00 25.32 82 ALA E N 1
ATOM 3452 C CA . ALA E 2 86 ? 37.268 45.028 111.584 1.00 25.22 82 ALA E CA 1
ATOM 3453 C C . ALA E 2 86 ? 38.393 44.701 112.561 1.00 25.61 82 ALA E C 1
ATOM 3454 O O . ALA E 2 86 ? 39.199 45.568 112.919 1.00 26.37 82 ALA E O 1
ATOM 3456 N N . ASN E 2 87 ? 38.452 43.451 112.987 1.00 24.83 83 ASN E N 1
ATOM 3457 C CA . ASN E 2 87 ? 39.409 43.040 114.002 1.00 25.37 83 ASN E CA 1
ATOM 3458 C C . ASN E 2 87 ? 40.671 42.415 113.442 1.00 25.66 83 ASN E C 1
ATOM 3459 O O . ASN E 2 87 ? 40.623 41.609 112.515 1.00 26.53 83 ASN E O 1
ATOM 3464 N N . LEU E 2 88 ? 41.804 42.825 113.990 1.00 24.63 84 LEU E N 1
ATOM 3465 C CA . LEU E 2 88 ? 43.054 42.130 113.783 1.00 25.04 84 LEU E CA 1
ATOM 3466 C C . LEU E 2 88 ? 43.233 41.231 114.988 1.00 26.00 84 LEU E C 1
ATOM 3467 O O . LEU E 2 88 ? 43.298 41.720 116.121 1.00 26.91 84 LEU E O 1
ATOM 3472 N N . LYS E 2 89 ? 43.305 39.927 114.745 1.00 26.63 85 LYS E N 1
ATOM 3473 C CA . LYS E 2 89 ? 43.674 39.000 115.819 1.00 25.88 85 LYS E CA 1
ATOM 3474 C C . LYS E 2 89 ? 45.074 38.414 115.515 1.00 26.73 85 LYS E C 1
ATOM 3475 O O . LYS E 2 89 ? 45.303 37.814 114.456 1.00 27.16 85 LYS E O 1
ATOM 3481 N N . VAL E 2 90 ? 46.165 38.810 116.319 1.00 27.06 86 VAL E N 1
ATOM 3482 C CA . VAL E 2 90 ? 47.427 38.069 116.243 1.00 26.56 86 VAL E CA 1
ATOM 3483 C C . VAL E 2 90 ? 47.347 36.872 117.203 1.00 28.36 86 VAL E C 1
ATOM 3484 O O . VAL E 2 90 ? 47.183 37.032 118.433 1.00 26.58 86 VAL E O 1
ATOM 3488 N N . LYS E 2 91 ? 47.457 35.686 116.598 1.00 29.22 87 LYS E N 1
ATOM 3489 C CA . LYS E 2 91 ? 47.274 34.418 117.301 1.00 29.21 87 LYS E CA 1
ATOM 3490 C C . LYS E 2 91 ? 48.570 33.825 117.721 1.00 30.51 87 LYS E C 1
ATOM 3491 O O . LYS E 2 91 ? 49.554 33.798 116.952 1.00 30.43 87 LYS E O 1
ATOM 3497 N N . GLU E 2 92 ? 48.507 33.357 118.931 1.00 31.76 88 GLU E N 1
ATOM 3498 C CA . GLU E 2 92 ? 49.642 32.885 119.582 1.00 33.77 88 GLU E CA 1
ATOM 3499 C C . GLU E 2 92 ? 50.108 31.534 119.088 1.00 33.68 88 GLU E C 1
ATOM 3500 O O . GLU E 2 92 ? 49.250 30.605 118.971 1.00 33.71 88 GLU E O 1
ATOM 3506 N N . GLY F 3 1 ? 67.912 47.288 96.183 1.00 15.66 -3 GLY F N 1
ATOM 3507 C CA . GLY F 3 1 ? 68.398 47.792 94.867 1.00 13.64 -3 GLY F CA 1
ATOM 3508 C C . GLY F 3 1 ? 69.530 48.759 95.199 1.00 21.16 -3 GLY F C 1
ATOM 3509 O O . GLY F 3 1 ? 70.647 48.642 94.665 1.00 22.34 -3 GLY F O 1
ATOM 3510 N N . ALA F 3 2 ? 69.271 49.602 96.178 1.00 19.72 -2 ALA F N 1
ATOM 3511 C CA . ALA F 3 2 ? 70.134 50.723 96.598 1.00 23.91 -2 ALA F CA 1
ATOM 3512 C C . ALA F 3 2 ? 69.441 52.025 96.197 1.00 24.89 -2 ALA F C 1
ATOM 3513 O O . ALA F 3 2 ? 69.706 52.551 95.123 1.00 26.73 -2 ALA F O 1
ATOM 3515 N N . MET F 3 3 ? 68.556 52.525 97.059 1.00 25.30 -1 MET F N 1
ATOM 3516 C CA . MET F 3 3 ? 67.631 53.592 96.707 1.00 26.91 -1 MET F CA 1
ATOM 3517 C C . MET F 3 3 ? 67.910 54.812 97.560 1.00 27.26 -1 MET F C 1
ATOM 3518 O O . MET F 3 3 ? 68.184 54.686 98.752 1.00 26.09 -1 MET F O 1
ATOM 3523 N N . ALA F 3 4 ? 67.806 55.989 96.950 1.00 27.67 0 ALA F N 1
ATOM 3524 C CA . ALA F 3 4 ? 67.932 57.231 97.691 1.00 27.42 0 ALA F CA 1
ATOM 3525 C C . ALA F 3 4 ? 66.776 57.409 98.667 1.00 26.43 0 ALA F C 1
ATOM 3526 O O . ALA F 3 4 ? 65.620 57.033 98.412 1.00 24.98 0 ALA F O 1
ATOM 3528 N N . LEU F 3 5 ? 67.118 57.990 99.801 1.00 25.01 1 LEU F N 1
ATOM 3529 C CA . LEU F 3 5 ? 66.152 58.338 100.798 1.00 25.05 1 LEU F CA 1
ATOM 3530 C C . LEU F 3 5 ? 65.309 59.462 100.212 1.00 25.71 1 LEU F C 1
ATOM 3531 O O . LEU F 3 5 ? 65.786 60.196 99.345 1.00 26.82 1 LEU F O 1
ATOM 3536 N N . ILE F 3 6 ? 64.075 59.604 100.682 1.00 24.04 2 ILE F N 1
ATOM 3537 C CA . ILE F 3 6 ? 63.247 60.685 100.214 1.00 24.37 2 ILE F CA 1
ATOM 3538 C C . ILE F 3 6 ? 63.799 61.967 100.837 1.00 24.31 2 ILE F C 1
ATOM 3539 O O . ILE F 3 6 ? 64.200 61.972 101.985 1.00 22.35 2 ILE F O 1
ATOM 3544 N N . GLU F 3 7 ? 63.857 63.031 100.056 1.00 24.22 3 GLU F N 1
ATOM 3545 C CA . GLU F 3 7 ? 64.352 64.295 100.570 1.00 24.89 3 GLU F CA 1
ATOM 3546 C C . GLU F 3 7 ? 63.337 65.394 100.303 1.00 24.84 3 GLU F C 1
ATOM 3547 O O . GLU F 3 7 ? 62.381 65.194 99.575 1.00 24.53 3 GLU F O 1
ATOM 3553 N N . VAL F 3 8 ? 63.531 66.538 100.949 1.00 24.95 4 VAL F N 1
ATOM 3554 C CA . VAL F 3 8 ? 62.700 67.719 100.770 1.00 26.74 4 VAL F CA 1
ATOM 3555 C C . VAL F 3 8 ? 63.416 68.616 99.765 1.00 26.79 4 VAL F C 1
ATOM 3556 O O . VAL F 3 8 ? 64.559 69.056 100.000 1.00 25.87 4 VAL F O 1
ATOM 3560 N N . GLU F 3 9 ? 62.748 68.851 98.634 1.00 27.37 5 GLU F N 1
ATOM 3561 C CA . GLU F 3 9 ? 63.254 69.731 97.602 1.00 28.91 5 GLU F CA 1
ATOM 3562 C C . GLU F 3 9 ? 62.827 71.177 97.869 1.00 27.46 5 GLU F C 1
ATOM 3563 O O . GLU F 3 9 ? 63.591 72.115 97.633 1.00 28.19 5 GLU F O 1
ATOM 3569 N N . LYS F 3 10 ? 61.626 71.351 98.397 1.00 27.78 6 LYS F N 1
ATOM 3570 C CA . LYS F 3 10 ? 61.150 72.688 98.777 1.00 28.24 6 LYS F CA 1
ATOM 3571 C C . LYS F 3 10 ? 60.397 72.549 100.072 1.00 26.65 6 LYS F C 1
ATOM 3572 O O . LYS F 3 10 ? 59.371 71.855 100.119 1.00 25.67 6 LYS F O 1
ATOM 3578 N N . PRO F 3 11 ? 60.934 73.160 101.138 1.00 25.09 7 PRO F N 1
ATOM 3579 C CA . PRO F 3 11 ? 60.340 73.031 102.479 1.00 25.55 7 PRO F CA 1
ATOM 3580 C C . PRO F 3 11 ? 59.046 73.820 102.636 1.00 26.22 7 PRO F C 1
ATOM 3581 O O . PRO F 3 11 ? 58.747 74.716 101.833 1.00 26.09 7 PRO F O 1
ATOM 3585 N N . LEU F 3 12 ? 58.282 73.457 103.665 1.00 26.19 8 LEU F N 1
ATOM 3586 C CA . LEU F 3 12 ? 57.131 74.219 104.114 1.00 26.21 8 LEU F CA 1
ATOM 3587 C C . LEU F 3 12 ? 57.550 75.663 104.414 1.00 25.50 8 LEU F C 1
ATOM 3588 O O . LEU F 3 12 ? 58.616 75.905 104.969 1.00 25.12 8 LEU F O 1
ATOM 3593 N N . TYR F 3 13 ? 56.716 76.622 104.052 1.00 24.81 9 TYR F N 1
ATOM 3594 C CA . TYR F 3 13 ? 56.924 77.996 104.490 1.00 26.50 9 TYR F CA 1
ATOM 3595 C C . TYR F 3 13 ? 55.865 78.351 105.546 1.00 27.80 9 TYR F C 1
ATOM 3596 O O . TYR F 3 13 ? 54.771 77.766 105.547 1.00 30.20 9 TYR F O 1
ATOM 3605 N N . GLY F 3 14 ? 56.154 79.327 106.395 1.00 27.27 10 GLY F N 1
ATOM 3606 C CA . GLY F 3 14 ? 55.164 79.774 107.379 1.00 28.07 10 GLY F CA 1
ATOM 3607 C C . GLY F 3 14 ? 53.952 80.419 106.722 1.00 28.74 10 GLY F C 1
ATOM 3608 O O . GLY F 3 14 ? 54.071 80.950 105.635 1.00 30.61 10 GLY F O 1
ATOM 3609 N N . VAL F 3 15 ? 52.794 80.370 107.383 1.00 27.92 11 VAL F N 1
ATOM 3610 C CA . VAL F 3 15 ? 51.565 81.002 106.885 1.00 29.36 11 VAL F CA 1
ATOM 3611 C C . VAL F 3 15 ? 50.940 81.787 108.029 1.00 28.93 11 VAL F C 1
ATOM 3612 O O . VAL F 3 15 ? 50.908 81.306 109.171 1.00 29.16 11 VAL F O 1
ATOM 3616 N N . GLU F 3 16 ? 50.497 83.008 107.761 1.00 28.97 12 GLU F N 1
ATOM 3617 C CA . GLU F 3 16 ? 49.638 83.699 108.710 1.00 30.40 12 GLU F CA 1
ATOM 3618 C C . GLU F 3 16 ? 48.284 84.106 108.114 1.00 30.94 12 GLU F C 1
ATOM 3619 O O . GLU F 3 16 ? 48.237 84.606 106.985 1.00 32.46 12 GLU F O 1
ATOM 3625 N N . VAL F 3 17 ? 47.193 83.868 108.852 1.00 28.19 13 VAL F N 1
ATOM 3626 C CA . VAL F 3 17 ? 45.830 84.097 108.342 1.00 27.41 13 VAL F CA 1
ATOM 3627 C C . VAL F 3 17 ? 44.938 84.669 109.436 1.00 29.64 13 VAL F C 1
ATOM 3628 O O . VAL F 3 17 ? 45.227 84.457 110.620 1.00 29.74 13 VAL F O 1
ATOM 3632 N N . PHE F 3 18 ? 43.888 85.415 109.060 1.00 27.81 14 PHE F N 1
ATOM 3633 C CA . PHE F 3 18 ? 42.908 85.903 110.035 1.00 28.78 14 PHE F CA 1
ATOM 3634 C C . PHE F 3 18 ? 41.960 84.759 110.343 1.00 27.71 14 PHE F C 1
ATOM 3635 O O . PHE F 3 18 ? 41.817 83.881 109.523 1.00 28.04 14 PHE F O 1
ATOM 3643 N N . VAL F 3 19 ? 41.324 84.750 111.512 1.00 27.96 15 VAL F N 1
ATOM 3644 C CA . VAL F 3 19 ? 40.437 83.642 111.833 1.00 27.29 15 VAL F CA 1
ATOM 3645 C C . VAL F 3 19 ? 39.313 83.584 110.793 1.00 27.37 15 VAL F C 1
ATOM 3646 O O . VAL F 3 19 ? 38.819 84.620 110.329 1.00 25.86 15 VAL F O 1
ATOM 3650 N N . GLY F 3 20 ? 38.914 82.369 110.428 1.00 26.66 16 GLY F N 1
ATOM 3651 C CA . GLY F 3 20 ? 37.829 82.202 109.491 1.00 25.90 16 GLY F CA 1
ATOM 3652 C C . GLY F 3 20 ? 38.364 82.052 108.088 1.00 27.33 16 GLY F C 1
ATOM 3653 O O . GLY F 3 20 ? 37.642 81.557 107.210 1.00 27.41 16 GLY F O 1
ATOM 3654 N N . GLU F 3 21 ? 39.619 82.469 107.867 1.00 26.18 17 GLU F N 1
ATOM 3655 C CA . GLU F 3 21 ? 40.234 82.373 106.536 1.00 25.94 17 GLU F CA 1
ATOM 3656 C C . GLU F 3 21 ? 40.926 81.012 106.352 1.00 26.73 17 GLU F C 1
ATOM 3657 O O . GLU F 3 21 ? 41.063 80.236 107.307 1.00 25.05 17 GLU F O 1
ATOM 3663 N N . THR F 3 22 ? 41.402 80.743 105.131 1.00 25.80 18 THR F N 1
ATOM 3664 C CA . THR F 3 22 ? 42.088 79.482 104.848 1.00 28.09 18 THR F CA 1
ATOM 3665 C C . THR F 3 22 ? 43.608 79.610 104.682 1.00 26.21 18 THR F C 1
ATOM 3666 O O . THR F 3 22 ? 44.109 80.571 104.125 1.00 25.75 18 THR F O 1
ATOM 3670 N N . ALA F 3 23 ? 44.305 78.643 105.252 1.00 26.12 19 ALA F N 1
ATOM 3671 C CA . ALA F 3 23 ? 45.754 78.524 105.144 1.00 26.63 19 ALA F CA 1
ATOM 3672 C C . ALA F 3 23 ? 46.055 77.396 104.180 1.00 26.38 19 ALA F C 1
ATOM 3673 O O . ALA F 3 23 ? 45.338 76.397 104.160 1.00 27.46 19 ALA F O 1
ATOM 3675 N N . HIS F 3 24 ? 47.124 77.542 103.403 1.00 27.46 20 HIS F N 1
ATOM 3676 C CA . HIS F 3 24 ? 47.528 76.534 102.446 1.00 25.05 20 HIS F CA 1
ATOM 3677 C C . HIS F 3 24 ? 49.006 76.285 102.671 1.00 26.36 20 HIS F C 1
ATOM 3678 O O . HIS F 3 24 ? 49.815 77.235 102.652 1.00 26.93 20 HIS F O 1
ATOM 3685 N N . PHE F 3 25 ? 49.378 75.016 102.856 1.00 25.80 21 PHE F N 1
ATOM 3686 C CA . PHE F 3 25 ? 50.800 74.657 102.960 1.00 25.09 21 PHE F CA 1
ATOM 3687 C C . PHE F 3 25 ? 51.201 73.751 101.803 1.00 24.38 21 PHE F C 1
ATOM 3688 O O . PHE F 3 25 ? 50.355 73.022 101.220 1.00 23.16 21 PHE F O 1
ATOM 3696 N N . GLU F 3 26 ? 52.495 73.774 101.486 1.00 25.48 22 GLU F N 1
ATOM 3697 C CA . GLU F 3 26 ? 53.012 73.112 100.283 1.00 25.07 22 GLU F CA 1
ATOM 3698 C C . GLU F 3 26 ? 54.441 72.682 100.543 1.00 26.49 22 GLU F C 1
ATOM 3699 O O . GLU F 3 26 ? 55.306 73.487 100.952 1.00 25.51 22 GLU F O 1
ATOM 3705 N N . ILE F 3 27 ? 54.684 71.402 100.285 1.00 25.07 23 ILE F N 1
ATOM 3706 C CA . ILE F 3 27 ? 56.032 70.854 100.383 1.00 24.43 23 ILE F CA 1
ATOM 3707 C C . ILE F 3 27 ? 56.269 70.029 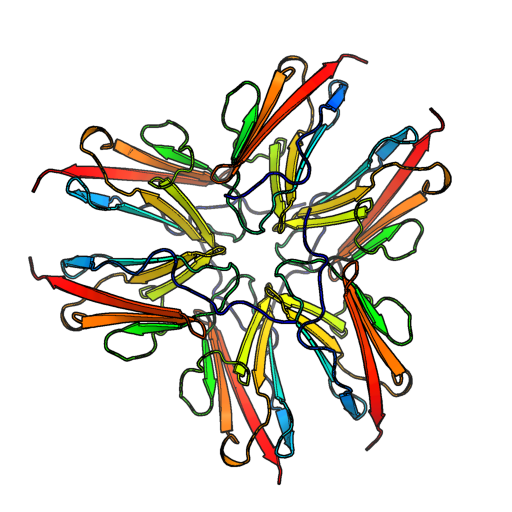99.129 1.00 24.54 23 ILE F C 1
ATOM 3708 O O . ILE F 3 27 ? 55.350 69.386 98.635 1.00 25.56 23 ILE F O 1
ATOM 3713 N N . GLU F 3 28 ? 57.494 70.075 98.619 1.00 23.36 24 GLU F N 1
ATOM 3714 C CA . GLU F 3 28 ? 57.856 69.325 97.434 1.00 23.56 24 GLU F CA 1
ATOM 3715 C C . GLU F 3 28 ? 58.906 68.312 97.889 1.00 24.50 24 GLU F C 1
ATOM 3716 O O . GLU F 3 28 ? 59.932 68.699 98.504 1.00 25.54 24 GLU F O 1
ATOM 3722 N N . LEU F 3 29 ? 58.656 67.038 97.578 1.00 24.18 25 LEU F N 1
ATOM 3723 C CA . LEU F 3 29 ? 59.601 65.956 97.858 1.00 23.51 25 LEU F CA 1
ATOM 3724 C C . LEU F 3 29 ? 60.472 65.611 96.648 1.00 25.16 25 LEU F C 1
ATOM 3725 O O . LEU F 3 29 ? 60.219 66.057 95.546 1.00 26.30 25 LEU F O 1
ATOM 3730 N N . SER F 3 30 ? 61.521 64.829 96.872 1.00 24.40 26 SER F N 1
ATOM 3731 C CA . SER F 3 30 ? 62.397 64.412 95.792 1.00 24.59 26 SER F CA 1
ATOM 3732 C C . SER F 3 30 ? 61.810 63.358 94.877 1.00 25.73 26 SER F C 1
ATOM 3733 O O . SER F 3 30 ? 62.396 63.074 93.836 1.00 26.63 26 SER F O 1
ATOM 3736 N N . GLU F 3 31 ? 60.699 62.736 95.273 1.00 24.53 27 GLU F N 1
ATOM 3737 C CA . GLU F 3 31 ? 60.098 61.674 94.464 1.00 23.77 27 GLU F CA 1
ATOM 3738 C C . GLU F 3 31 ? 58.578 61.779 94.506 1.00 22.69 27 GLU F C 1
ATOM 3739 O O . GLU F 3 31 ? 58.024 62.178 95.525 1.00 21.55 27 GLU F O 1
ATOM 3745 N N . PRO F 3 32 ? 57.896 61.399 93.403 1.00 21.99 28 PRO F N 1
ATOM 3746 C CA . PRO F 3 32 ? 56.429 61.390 93.364 1.00 23.30 28 PRO F CA 1
ATOM 3747 C C . PRO F 3 32 ? 55.905 60.149 94.084 1.00 23.21 28 PRO F C 1
ATOM 3748 O O . PRO F 3 32 ? 56.666 59.195 94.259 1.00 23.10 28 PRO F O 1
ATOM 3752 N N . ASP F 3 33 ? 54.621 60.156 94.467 1.00 23.82 29 ASP F N 1
ATOM 3753 C CA . ASP F 3 33 ? 53.892 58.942 94.927 1.00 24.67 29 ASP F CA 1
ATOM 3754 C C . ASP F 3 33 ? 54.401 58.427 96.276 1.00 25.18 29 ASP F C 1
ATOM 3755 O O . ASP F 3 33 ? 54.311 57.228 96.590 1.00 23.00 29 ASP F O 1
ATOM 3760 N N . VAL F 3 34 ? 54.975 59.334 97.048 1.00 23.88 30 VAL F N 1
ATOM 3761 C CA . VAL F 3 34 ? 55.454 58.963 98.360 1.00 25.54 30 VAL F CA 1
ATOM 3762 C C . VAL F 3 34 ? 54.350 59.309 99.317 1.00 26.23 30 VAL F C 1
ATOM 3763 O O . VAL F 3 34 ? 53.708 60.353 99.196 1.00 26.90 30 VAL F O 1
ATOM 3767 N N . HIS F 3 35 ? 54.090 58.423 100.251 1.00 26.82 31 HIS F N 1
ATOM 3768 C CA . HIS F 3 35 ? 53.018 58.687 101.188 1.00 31.16 31 HIS F CA 1
ATOM 3769 C C . HIS F 3 35 ? 53.515 59.410 102.419 1.00 30.54 31 HIS F C 1
ATOM 3770 O O . HIS F 3 35 ? 54.565 59.094 102.969 1.00 31.83 31 HIS F O 1
ATOM 3777 N N . GLY F 3 36 ? 52.781 60.424 102.813 1.00 31.00 32 GLY F N 1
ATOM 3778 C CA . GLY F 3 36 ? 53.180 61.210 103.966 1.00 32.54 32 GLY F CA 1
ATOM 3779 C C . GLY F 3 36 ? 52.019 61.482 104.912 1.00 31.16 32 GLY F C 1
ATOM 3780 O O . GLY F 3 36 ? 50.866 61.161 104.607 1.00 31.59 32 GLY F O 1
ATOM 3781 N N . GLN F 3 37 ? 52.344 62.071 106.052 1.00 30.16 33 GLN F N 1
ATOM 3782 C CA . GLN F 3 37 ? 51.368 62.431 107.078 1.00 30.77 33 GLN F CA 1
ATOM 3783 C C . GLN F 3 37 ? 51.618 63.876 107.539 1.00 28.98 33 GLN F C 1
ATOM 3784 O O . GLN F 3 37 ? 52.788 64.300 107.729 1.00 27.52 33 GLN F O 1
ATOM 3790 N N . TRP F 3 38 ? 50.522 64.621 107.708 1.00 26.49 34 TRP F N 1
ATOM 3791 C CA . TRP F 3 38 ? 50.583 65.975 108.254 1.00 25.45 34 TRP F CA 1
ATOM 3792 C C . TRP F 3 38 ? 50.186 65.980 109.731 1.00 25.03 34 TRP F C 1
ATOM 3793 O O . TRP F 3 38 ? 49.341 65.184 110.154 1.00 21.87 34 TRP F O 1
ATOM 3804 N N . LYS F 3 39 ? 50.784 66.907 110.491 1.00 25.10 35 LYS F N 1
ATOM 3805 C CA . LYS F 3 39 ? 50.454 67.125 111.905 1.00 24.99 35 LYS F CA 1
ATOM 3806 C C . LYS F 3 39 ? 50.266 68.610 112.175 1.00 24.39 35 LYS F C 1
ATOM 3807 O O . LYS F 3 39 ? 50.843 69.445 111.492 1.00 24.67 35 LYS F O 1
ATOM 3813 N N . LEU F 3 40 ? 49.407 68.932 113.125 1.00 25.11 36 LEU F N 1
ATOM 3814 C CA . LEU F 3 40 ? 49.237 70.296 113.563 1.00 27.27 36 LEU F CA 1
ATOM 3815 C C . LEU F 3 40 ? 49.500 70.263 115.057 1.00 29.53 36 LEU F C 1
ATOM 3816 O O . LEU F 3 40 ? 48.858 69.496 115.775 1.00 29.07 36 LEU F O 1
ATOM 3821 N N . LYS F 3 41 ? 50.483 71.054 115.505 1.00 30.06 37 LYS F N 1
ATOM 3822 C CA . LYS F 3 41 ? 50.872 71.121 116.906 1.00 30.97 37 LYS F CA 1
ATOM 3823 C C . LYS F 3 41 ? 51.178 69.732 117.486 1.00 32.13 37 LYS F C 1
ATOM 3824 O O . LYS F 3 41 ? 50.811 69.430 118.631 1.00 32.29 37 LYS F O 1
ATOM 3830 N N . GLY F 3 42 ? 51.823 68.891 116.681 1.00 32.70 38 GLY F N 1
ATOM 3831 C CA . GLY F 3 42 ? 52.174 67.528 117.062 1.00 32.81 38 GLY F CA 1
ATOM 3832 C C . GLY F 3 42 ? 51.070 66.482 116.945 1.00 33.66 38 GLY F C 1
ATOM 3833 O O . GLY F 3 42 ? 51.299 65.307 117.250 1.00 33.52 38 GLY F O 1
ATOM 3834 N N . GLN F 3 43 ? 49.876 66.892 116.506 1.00 34.27 39 GLN F N 1
ATOM 3835 C CA . GLN F 3 43 ? 48.744 65.961 116.393 1.00 34.94 39 GLN F CA 1
ATOM 3836 C C . GLN F 3 43 ? 48.412 65.590 114.940 1.00 34.82 39 GLN F C 1
ATOM 3837 O O . GLN F 3 43 ? 48.228 66.479 114.095 1.00 34.89 39 GLN F O 1
ATOM 3843 N N . PRO F 3 44 ? 48.332 64.281 114.642 1.00 34.49 40 PRO F N 1
ATOM 3844 C CA . PRO F 3 44 ? 47.956 63.827 113.281 1.00 35.03 40 PRO F CA 1
ATOM 3845 C C . PRO F 3 44 ? 46.668 64.489 112.793 1.00 34.76 40 PRO F C 1
ATOM 3846 O O . PRO F 3 44 ? 45.725 64.619 113.562 1.00 33.78 40 PRO F O 1
ATOM 3850 N N . LEU F 3 45 ? 46.623 64.913 111.538 1.00 36.18 41 LEU F N 1
ATOM 3851 C CA . LEU F 3 45 ? 45.421 65.610 111.047 1.00 37.37 41 LEU F CA 1
ATOM 3852 C C . LEU F 3 45 ? 44.418 64.667 110.422 1.00 38.55 41 LEU F C 1
ATOM 3853 O O . LEU F 3 45 ? 44.797 63.839 109.589 1.00 38.48 41 LEU F O 1
ATOM 3858 N N . ALA F 3 46 ? 43.156 64.795 110.856 1.00 39.78 42 ALA F N 1
ATOM 3859 C CA . ALA F 3 46 ? 42.002 64.115 110.253 1.00 41.38 42 ALA F CA 1
ATOM 3860 C C . ALA F 3 46 ? 41.384 64.998 109.143 1.00 43.17 42 ALA F C 1
ATOM 3861 O O . ALA F 3 46 ? 41.217 66.206 109.326 1.00 44.96 42 ALA F O 1
ATOM 3863 N N . ALA F 3 47 ? 41.017 64.382 108.015 1.00 43.94 43 ALA F N 1
ATOM 3864 C CA . ALA F 3 47 ? 40.778 65.082 106.735 1.00 43.45 43 ALA F CA 1
ATOM 3865 C C . ALA F 3 47 ? 39.366 65.632 106.370 1.00 43.68 43 ALA F C 1
ATOM 3866 O O . ALA F 3 47 ? 39.044 65.726 105.180 1.00 45.81 43 ALA F O 1
ATOM 3868 N N . SER F 3 48 ? 38.562 66.022 107.352 1.00 41.25 44 SER F N 1
ATOM 3869 C CA . SER F 3 48 ? 37.280 66.748 107.138 1.00 39.28 44 SER F CA 1
ATOM 3870 C C . SER F 3 48 ? 37.129 67.706 105.909 1.00 38.03 44 SER F C 1
ATOM 3871 O O . SER F 3 48 ? 38.062 67.875 105.113 1.00 37.64 44 SER F O 1
ATOM 3874 N N . PRO F 3 49 ? 35.939 68.335 105.746 1.00 36.76 45 PRO F N 1
ATOM 3875 C CA . PRO F 3 49 ? 35.797 69.407 104.741 1.00 35.15 45 PRO F CA 1
ATOM 3876 C C . PRO F 3 49 ? 36.679 70.633 105.006 1.00 34.59 45 PRO F C 1
ATOM 3877 O O . PRO F 3 49 ? 37.075 71.302 104.036 1.00 34.76 45 PRO F O 1
ATOM 3881 N N . ASP F 3 50 ? 36.987 70.904 106.275 1.00 32.17 46 ASP F N 1
ATOM 3882 C CA . ASP F 3 50 ? 37.856 72.005 106.660 1.00 31.19 46 ASP F CA 1
ATOM 3883 C C . ASP F 3 50 ? 39.354 71.668 106.677 1.00 30.22 46 ASP F C 1
ATOM 3884 O O . ASP F 3 50 ? 40.202 72.548 106.914 1.00 28.33 46 ASP F O 1
ATOM 3889 N N . CYS F 3 51 ? 39.680 70.400 106.458 1.00 29.47 47 CYS F N 1
ATOM 3890 C CA . CYS F 3 51 ? 41.070 69.935 106.519 1.00 28.12 47 CYS F CA 1
ATOM 3891 C C . CYS F 3 51 ? 41.327 68.956 105.375 1.00 27.16 47 CYS F C 1
ATOM 3892 O O . CYS F 3 51 ? 40.981 67.780 105.453 1.00 28.14 47 CYS F O 1
ATOM 3895 N N . GLU F 3 52 ? 41.908 69.463 104.293 1.00 26.82 48 GLU F N 1
ATOM 3896 C CA . GLU F 3 52 ? 42.022 68.703 103.044 1.00 26.39 48 GLU F CA 1
ATOM 3897 C C . GLU F 3 52 ? 43.477 68.376 102.762 1.00 27.05 48 GLU F C 1
ATOM 3898 O O . GLU F 3 52 ? 44.312 69.272 102.720 1.00 28.47 48 GLU F O 1
ATOM 3904 N N . ILE F 3 53 ? 43.746 67.093 102.534 1.00 26.14 49 ILE F N 1
ATOM 3905 C CA . ILE F 3 53 ? 45.087 66.582 102.355 1.00 26.51 49 ILE F CA 1
ATOM 3906 C C . ILE F 3 53 ? 45.207 66.181 100.872 1.00 23.77 49 ILE F C 1
ATOM 3907 O O . ILE F 3 53 ? 44.367 65.449 100.363 1.00 24.21 49 ILE F O 1
ATOM 3912 N N . ILE F 3 54 ? 46.196 66.737 100.188 1.00 23.57 50 ILE F N 1
ATOM 3913 C CA . ILE F 3 54 ? 46.311 66.644 98.747 1.00 24.19 50 ILE F CA 1
ATOM 3914 C C . ILE F 3 54 ? 47.710 66.167 98.338 1.00 24.97 50 ILE F C 1
ATOM 3915 O O . ILE F 3 54 ? 48.732 66.555 98.939 1.00 24.32 50 ILE F O 1
ATOM 3920 N N . GLU F 3 55 ? 47.767 65.325 97.307 1.00 23.72 51 GLU F N 1
ATOM 3921 C CA . GLU F 3 55 ? 49.071 64.910 96.761 1.00 25.39 51 GLU F CA 1
ATOM 3922 C C . GLU F 3 55 ? 49.005 64.919 95.239 1.00 25.65 51 GLU F C 1
ATOM 3923 O O . GLU F 3 55 ? 47.987 64.529 94.657 1.00 23.25 51 GLU F O 1
ATOM 3929 N N . ASP F 3 56 ? 50.098 65.349 94.597 1.00 24.91 52 ASP F N 1
ATOM 3930 C CA . ASP F 3 56 ? 50.171 65.306 93.133 1.00 25.56 52 ASP F CA 1
ATOM 3931 C C . ASP F 3 56 ? 51.633 65.205 92.785 1.00 25.36 52 ASP F C 1
ATOM 3932 O O . ASP F 3 56 ? 52.354 66.190 92.900 1.00 23.99 52 ASP F O 1
ATOM 3937 N N . GLY F 3 57 ? 52.061 64.017 92.365 1.00 24.96 53 GLY F N 1
ATOM 3938 C CA . GLY F 3 57 ? 53.448 63.784 92.033 1.00 24.95 53 GLY F CA 1
ATOM 3939 C C . GLY F 3 57 ? 54.297 64.055 93.258 1.00 25.46 53 GLY F C 1
ATOM 3940 O O . GLY F 3 57 ? 54.019 63.550 94.348 1.00 26.57 53 GLY F O 1
ATOM 3941 N N . LYS F 3 58 ? 55.308 64.897 93.100 1.00 25.75 54 LYS F N 1
ATOM 3942 C CA . LYS F 3 58 ? 56.214 65.171 94.201 1.00 27.02 54 LYS F CA 1
ATOM 3943 C C . LYS F 3 58 ? 55.679 66.196 95.189 1.00 25.82 54 LYS F C 1
ATOM 3944 O O . LYS F 3 58 ? 56.308 66.455 96.232 1.00 24.48 54 LYS F O 1
ATOM 3950 N N . LYS F 3 59 ? 54.533 66.759 94.878 1.00 23.89 55 LYS F N 1
ATOM 3951 C CA . LYS F 3 59 ? 53.999 67.825 95.746 1.00 24.60 55 LYS F CA 1
ATOM 3952 C C . LYS F 3 59 ? 52.932 67.347 96.723 1.00 25.36 55 LYS F C 1
ATOM 3953 O O . LYS F 3 59 ? 52.043 66.583 96.356 1.00 23.78 55 LYS F O 1
ATOM 3959 N N . HIS F 3 60 ? 53.005 67.845 97.956 1.00 24.44 56 HIS F N 1
ATOM 3960 C CA . HIS F 3 60 ? 52.018 67.545 98.972 1.00 24.56 56 HIS F CA 1
ATOM 3961 C C . HIS F 3 60 ? 51.475 68.846 99.498 1.00 24.16 56 HIS F C 1
ATOM 3962 O O . HIS F 3 60 ? 52.244 69.769 99.743 1.00 25.07 56 HIS F O 1
ATOM 3969 N N . ILE F 3 61 ? 50.148 68.920 99.631 1.00 26.59 57 ILE F N 1
ATOM 3970 C CA . ILE F 3 61 ? 49.472 70.173 100.024 1.00 25.74 57 ILE F CA 1
ATOM 3971 C C . ILE F 3 61 ? 48.501 69.922 101.220 1.00 26.43 57 ILE F C 1
ATOM 3972 O O . ILE F 3 61 ? 47.838 68.890 101.304 1.00 26.39 57 ILE F O 1
ATOM 3977 N N . LEU F 3 62 ? 48.444 70.882 102.132 1.00 25.52 58 LEU F N 1
ATOM 3978 C CA . LEU F 3 62 ? 47.486 70.846 103.226 1.00 25.44 58 LEU F CA 1
ATOM 3979 C C . LEU F 3 62 ? 46.662 72.120 103.111 1.00 23.48 58 LEU F C 1
ATOM 3980 O O . LEU F 3 62 ? 47.239 73.214 103.047 1.00 25.41 58 LEU F O 1
ATOM 3985 N N . ILE F 3 63 ? 45.350 71.975 103.035 1.00 24.03 59 ILE F N 1
ATOM 3986 C CA . ILE F 3 63 ? 44.432 73.135 103.089 1.00 24.22 59 ILE F CA 1
ATOM 3987 C C . ILE F 3 63 ? 43.623 73.126 104.389 1.00 24.18 59 ILE F C 1
ATOM 3988 O O . ILE F 3 63 ? 42.956 72.148 104.710 1.00 22.74 59 ILE F O 1
ATOM 3993 N N . LEU F 3 64 ? 43.674 74.234 105.108 1.00 23.91 60 LEU F N 1
ATOM 3994 C CA . LEU F 3 64 ? 42.930 74.367 106.363 1.00 25.62 60 LEU F CA 1
ATOM 3995 C C . LEU F 3 64 ? 41.967 75.521 106.236 1.00 24.87 60 LEU F C 1
ATOM 3996 O O . LEU F 3 64 ? 42.401 76.662 106.198 1.00 25.20 60 LEU F O 1
ATOM 4001 N N . HIS F 3 65 ? 40.680 75.204 106.149 1.00 24.40 61 HIS F N 1
ATOM 4002 C CA . HIS F 3 65 ? 39.625 76.225 106.063 1.00 24.55 61 HIS F CA 1
ATOM 4003 C C . HIS F 3 65 ? 39.179 76.662 107.437 1.00 24.57 61 HIS F C 1
ATOM 4004 O O . HIS F 3 65 ? 39.267 75.901 108.409 1.00 24.71 61 HIS F O 1
ATOM 4011 N N . ASN F 3 66 ? 38.640 77.872 107.504 1.00 24.40 62 ASN F N 1
ATOM 4012 C CA . ASN F 3 66 ? 38.002 78.333 108.712 1.00 24.12 62 ASN F CA 1
ATOM 4013 C C . ASN F 3 66 ? 38.962 78.236 109.917 1.00 24.38 62 ASN F C 1
ATOM 4014 O O . ASN F 3 66 ? 38.594 77.781 110.992 1.00 25.75 62 ASN F O 1
ATOM 4019 N N . CYS F 3 67 ? 40.201 78.679 109.733 1.00 24.33 63 CYS F N 1
ATOM 4020 C CA . CYS F 3 67 ? 41.190 78.651 110.791 1.00 24.25 63 CYS F CA 1
ATOM 4021 C C . CYS F 3 67 ? 40.739 79.377 112.048 1.00 25.30 63 CYS F C 1
ATOM 4022 O O . CYS F 3 67 ? 40.143 80.461 111.977 1.00 23.83 63 CYS F O 1
ATOM 4025 N N . GLN F 3 68 ? 41.017 78.768 113.195 1.00 24.45 64 GLN F N 1
ATOM 4026 C CA . GLN F 3 68 ? 40.655 79.369 114.477 1.00 24.75 64 GLN F CA 1
ATOM 4027 C C . GLN F 3 68 ? 41.907 79.682 115.301 1.00 24.35 64 GLN F C 1
ATOM 4028 O O . GLN F 3 68 ? 42.996 79.206 114.971 1.00 22.67 64 GLN F O 1
ATOM 4034 N N . LEU F 3 69 ? 41.767 80.512 116.340 1.00 24.04 65 LEU F N 1
ATOM 4035 C CA . LEU F 3 69 ? 42.938 80.961 117.119 1.00 24.74 65 LEU F CA 1
ATOM 4036 C C . LEU F 3 69 ? 43.685 79.812 117.763 1.00 25.53 65 LEU F C 1
ATOM 4037 O O . LEU F 3 69 ? 44.918 79.825 117.811 1.00 25.86 65 LEU F O 1
ATOM 4042 N N . GLY F 3 70 ? 42.938 78.832 118.266 1.00 25.22 66 GLY F N 1
ATOM 4043 C CA . GLY F 3 70 ? 43.511 77.616 118.826 1.00 26.06 66 GLY F CA 1
ATOM 4044 C C . GLY F 3 70 ? 44.425 76.825 117.907 1.00 26.94 66 GLY F C 1
ATOM 4045 O O . GLY F 3 70 ? 45.150 75.960 118.376 1.00 29.21 66 GLY F O 1
ATOM 4046 N N . MET F 3 71 ? 44.425 77.128 116.607 1.00 25.53 67 MET F N 1
ATOM 4047 C CA . MET F 3 71 ? 45.226 76.378 115.651 1.00 26.68 67 MET F CA 1
ATOM 4048 C C . MET F 3 71 ? 46.650 76.896 115.484 1.00 26.26 67 MET F C 1
ATOM 4049 O O . MET F 3 71 ? 47.474 76.238 114.830 1.00 27.96 67 MET F O 1
ATOM 4054 N N . THR F 3 72 ? 46.946 78.051 116.081 1.00 25.11 68 THR F N 1
ATOM 4055 C CA . THR F 3 72 ? 48.293 78.626 116.035 1.00 24.25 68 THR F CA 1
ATOM 4056 C C . THR F 3 72 ? 49.337 77.659 116.596 1.00 24.61 68 THR F C 1
ATOM 4057 O O . THR F 3 72 ? 49.223 77.190 117.734 1.00 24.47 68 THR F O 1
ATOM 4061 N N . GLY F 3 73 ? 50.362 77.384 115.799 1.00 24.28 69 GLY F N 1
ATOM 4062 C CA . GLY F 3 73 ? 51.350 76.380 116.154 1.00 25.70 69 GLY F CA 1
ATOM 4063 C C . GLY F 3 73 ? 52.075 75.800 114.957 1.00 25.22 69 GLY F C 1
ATOM 4064 O O . GLY F 3 73 ? 51.969 76.300 113.842 1.00 26.58 69 GLY F O 1
ATOM 4065 N N . GLU F 3 74 ? 52.808 74.726 115.187 1.00 26.87 70 GLU F N 1
ATOM 4066 C CA . GLU F 3 74 ? 53.660 74.164 114.143 1.00 26.94 70 GLU F CA 1
ATOM 4067 C C . GLU F 3 74 ? 52.916 73.155 113.278 1.00 28.50 70 GLU F C 1
ATOM 4068 O O . GLU F 3 74 ? 52.357 72.176 113.802 1.00 29.67 70 GLU F O 1
ATOM 4074 N N . VAL F 3 75 ? 52.935 73.398 111.964 1.00 27.59 71 VAL F N 1
ATOM 4075 C CA . VAL F 3 75 ? 52.446 72.437 110.951 1.00 28.31 71 VAL F CA 1
ATOM 4076 C C . VAL F 3 75 ? 53.663 71.613 110.473 1.00 28.36 71 VAL F C 1
ATOM 4077 O O . VAL F 3 75 ? 54.667 72.174 110.058 1.00 28.91 71 VAL F O 1
ATOM 4081 N N . SER F 3 76 ? 53.591 70.295 110.589 1.00 28.71 72 SER F N 1
ATOM 4082 C CA . SER F 3 76 ? 54.687 69.436 110.154 1.00 27.68 72 SER F CA 1
ATOM 4083 C C . SER F 3 76 ? 54.192 68.375 109.187 1.00 29.19 72 SER F C 1
ATOM 4084 O O . SER F 3 76 ? 52.991 68.042 109.150 1.00 28.90 72 SER F O 1
ATOM 4087 N N . PHE F 3 77 ? 55.127 67.887 108.382 1.00 28.30 73 PHE F N 1
ATOM 4088 C CA . PHE F 3 77 ? 54.855 66.895 107.376 1.00 28.27 73 PHE F CA 1
ATOM 4089 C C . PHE F 3 77 ? 55.965 65.865 107.475 1.00 28.59 73 PHE F C 1
ATOM 4090 O O . PHE F 3 77 ? 57.112 66.220 107.683 1.00 28.72 73 PHE F O 1
ATOM 4098 N N . GLN F 3 78 ? 55.603 64.596 107.324 1.00 29.29 74 GLN F N 1
ATOM 4099 C CA . GLN F 3 78 ? 56.599 63.520 107.311 1.00 30.78 74 GLN F CA 1
ATOM 4100 C C . GLN F 3 78 ? 56.248 62.471 106.265 1.00 30.83 74 GLN F C 1
ATOM 4101 O O . GLN F 3 78 ? 55.105 62.021 106.175 1.00 30.99 74 GLN F O 1
ATOM 4107 N N . ALA F 3 79 ? 57.234 62.122 105.462 1.00 30.64 75 ALA F N 1
ATOM 4108 C CA . ALA F 3 79 ? 57.092 61.058 104.454 1.00 33.38 75 ALA F CA 1
ATOM 4109 C C . ALA F 3 79 ? 58.367 60.266 104.512 1.00 34.69 75 ALA F C 1
ATOM 4110 O O . ALA F 3 79 ? 59.390 60.689 103.963 1.00 35.61 75 ALA F O 1
ATOM 4112 N N . ALA F 3 80 ? 58.275 59.162 105.207 1.00 36.23 76 ALA F N 1
ATOM 4113 C CA . ALA F 3 80 ? 59.433 58.313 105.492 1.00 36.55 76 ALA F CA 1
ATOM 4114 C C . ALA F 3 80 ? 60.505 59.102 106.252 1.00 37.43 76 ALA F C 1
ATOM 4115 O O . ALA F 3 80 ? 60.320 59.411 107.435 1.00 38.33 76 ALA F O 1
ATOM 4117 N N . GLN F 3 81 ? 61.580 59.428 105.532 1.00 37.56 77 GLN F N 1
ATOM 4118 C CA . GLN F 3 81 ? 62.793 60.128 106.012 1.00 37.99 77 GLN F CA 1
ATOM 4119 C C . GLN F 3 81 ? 62.610 61.647 106.018 1.00 37.95 77 GLN F C 1
ATOM 4120 O O . GLN F 3 81 ? 63.228 62.361 106.829 1.00 39.00 77 GLN F O 1
ATOM 4126 N N . THR F 3 82 ? 61.863 62.077 105.050 1.00 35.94 78 THR F N 1
ATOM 4127 C CA . THR F 3 82 ? 61.628 63.472 104.757 1.00 35.80 78 THR F CA 1
ATOM 4128 C C . THR F 3 82 ? 60.725 64.073 105.819 1.00 34.34 78 THR F C 1
ATOM 4129 O O . THR F 3 82 ? 59.697 63.492 106.181 1.00 33.90 78 THR F O 1
ATOM 4133 N N . LYS F 3 83 ? 61.135 65.233 106.269 1.00 32.73 79 LYS F N 1
ATOM 4134 C CA . LYS F 3 83 ? 60.374 65.967 107.284 1.00 32.37 79 LYS F CA 1
ATOM 4135 C C . LYS F 3 83 ? 60.685 67.464 107.183 1.00 30.65 79 LYS F C 1
ATOM 4136 O O . LYS F 3 83 ? 61.768 67.865 106.735 1.00 30.23 79 LYS F O 1
ATOM 4142 N N . SER F 3 84 ? 59.610 68.212 107.443 1.00 28.08 80 SER F N 1
ATOM 4143 C CA . SER F 3 84 ? 59.567 69.667 107.335 1.00 27.80 80 SER F CA 1
ATOM 4144 C C . SER F 3 84 ? 58.512 70.210 108.307 1.00 27.77 80 SER F C 1
ATOM 4145 O O . SER F 3 84 ? 57.539 69.522 108.629 1.00 28.58 80 SER F O 1
ATOM 4148 N N . ALA F 3 85 ? 58.707 71.446 108.749 1.00 27.36 81 ALA F N 1
ATOM 4149 C CA . ALA F 3 85 ? 57.780 72.110 109.666 1.00 26.59 81 ALA F CA 1
ATOM 4150 C C . ALA F 3 85 ? 57.798 73.615 109.448 1.00 26.75 81 ALA F C 1
ATOM 4151 O O . ALA F 3 85 ? 58.813 74.181 109.071 1.00 27.07 81 ALA F O 1
ATOM 4153 N N . ALA F 3 86 ? 56.664 74.249 109.698 1.00 27.07 82 ALA F N 1
ATOM 4154 C CA . ALA F 3 86 ? 56.514 75.684 109.568 1.00 27.02 82 ALA F CA 1
ATOM 4155 C C . ALA F 3 86 ? 55.404 76.151 110.497 1.00 28.27 82 ALA F C 1
ATOM 4156 O O . ALA F 3 86 ? 54.535 75.355 110.901 1.00 28.30 82 ALA F O 1
ATOM 4158 N N . ASN F 3 87 ? 55.442 77.445 110.815 1.00 28.01 83 ASN F N 1
ATOM 4159 C CA . ASN F 3 87 ? 54.494 78.095 111.698 1.00 28.03 83 ASN F CA 1
ATOM 4160 C C . ASN F 3 87 ? 53.213 78.447 110.971 1.00 27.54 83 ASN F C 1
ATOM 4161 O O . ASN F 3 87 ? 53.245 78.979 109.859 1.00 25.59 83 ASN F O 1
ATOM 4166 N N . LEU F 3 88 ? 52.096 78.093 111.609 1.00 27.17 84 LEU F N 1
ATOM 4167 C CA . LEU F 3 88 ? 50.791 78.657 111.306 1.00 27.96 84 LEU F CA 1
ATOM 4168 C C . LEU F 3 88 ? 50.475 79.689 112.370 1.00 26.87 84 LEU F C 1
ATOM 4169 O O . LEU F 3 88 ? 50.474 79.373 113.565 1.00 26.92 84 LEU F O 1
ATOM 4174 N N . LYS F 3 89 ? 50.224 80.919 111.945 1.00 25.60 85 LYS F N 1
ATOM 4175 C CA . LYS F 3 89 ? 49.824 81.977 112.847 1.00 26.24 85 LYS F CA 1
ATOM 4176 C C . LYS F 3 89 ? 48.408 82.411 112.471 1.00 25.74 85 LYS F C 1
ATOM 4177 O O . LYS F 3 89 ? 48.175 82.835 111.335 1.00 28.35 85 LYS F O 1
ATOM 4183 N N . VAL F 3 90 ? 47.463 82.276 113.405 1.00 25.34 86 VAL F N 1
ATOM 4184 C CA . VAL F 3 90 ? 46.079 82.732 113.196 1.00 25.05 86 VAL F CA 1
ATOM 4185 C C . VAL F 3 90 ? 45.876 84.061 113.948 1.00 25.62 86 VAL F C 1
ATOM 4186 O O . VAL F 3 90 ? 46.107 84.157 115.171 1.00 23.78 86 VAL F O 1
ATOM 4190 N N . LYS F 3 91 ? 45.491 85.105 113.221 1.00 26.39 87 LYS F N 1
ATOM 4191 C CA . LYS F 3 91 ? 45.367 86.442 113.824 1.00 28.92 87 LYS F CA 1
ATOM 4192 C C . LYS F 3 91 ? 43.912 86.834 113.997 1.00 29.77 87 LYS F C 1
ATOM 4193 O O . LYS F 3 91 ? 43.062 86.378 113.257 1.00 28.55 87 LYS F O 1
ATOM 4199 N N . GLU F 3 92 ? 43.652 87.702 114.974 1.00 31.89 88 GLU F N 1
ATOM 4200 C CA . GLU F 3 92 ? 42.337 88.312 115.161 1.00 33.27 88 GLU F CA 1
ATOM 4201 C C . GLU F 3 92 ? 42.336 89.713 114.544 1.00 34.79 88 GLU F C 1
ATOM 4202 O O . GLU F 3 92 ? 43.229 90.526 114.813 1.00 34.53 88 GLU F O 1
ATOM 4208 N N . LEU F 3 93 ? 41.323 89.983 113.723 1.00 36.59 89 LEU F N 1
ATOM 4209 C CA . LEU F 3 93 ? 41.185 91.259 113.000 1.00 38.26 89 LEU F CA 1
ATOM 4210 C C . LEU F 3 93 ? 41.180 92.528 113.861 1.00 39.20 89 LEU F C 1
ATOM 4211 O O . LEU F 3 93 ? 41.537 92.519 115.043 1.00 39.34 89 LEU F O 1
#

Solvent-accessible surface area: 25959 Å² total; per-residue (Å²): 151,92,91,123,28,86,42,28,91,70,12,173,55,33,96,9,80,56,32,101,36,0,31,3,36,2,23,0,13,68,10,50,24,67,36,41,5,66,18,116,42,127,43,31,52,33,48,105,70,12,23,26,3,54,19,11,62,25,4,4,0,0,3,33,79,0,84,87,54,39,60,15,92,0,5,1,75,1,67,81,3,108,11,49,15,84,0,91,9,58,127,195,171,29,81,43,53,87,86,11,88,49,24,103,8,73,55,40,87,48,2,21,0,8,1,21,0,18,66,8,49,18,55,6,49,5,82,19,109,46,122,54,39,49,23,50,98,74,12,16,28,1,56,22,10,64,18,2,1,0,0,4,36,78,0,82,91,61,40,58,14,88,0,25,4,86,1,60,84,7,144,15,50,14,82,0,104,8,64,133,122,80,106,91,94,129,24,87,36,37,99,77,11,110,48,29,103,10,73,59,36,106,50,1,30,2,8,1,24,0,18,66,6,48,22,68,34,36,6,67,23,110,48,121,52,21,67,32,53,118,69,13,25,18,6,58,36,8,51,20,4,4,0,0,5,42,77,0,81,85,57,42,56,17,94,0,10,1,82,0,64,63,7,106,9,42,15,77,0,85,11,70,129,188,67,112,65,79,125,21,93,39,21,106,82,10,85,48,24,107,10,91,55,39,99,50,2,20,0,9,2,27,0,15,56,7,40,20,54,14,31,4,64,18,110,51,123,43,38,48,32,50,96,76,14,17,37,4,50,22,6,64,20,5,1,0,0,4,32,80,0,92,82,58,42,62,20,91,0,25,3,59,1,60,119,6,146,16,53,14,77,0,95,12,64,135,163,72,114,74,90,129,16,92,35,48,87,85,9,115,47,26,113,12,110,68,35,78,46,0,29,2,19,0,12,0,19,55,6,56,20,74,16,36,2,62,18,98,45,112,44,34,54,38,51,103,87,15,12,40,3,50,39,10,54,18,7,2,0,1,3,44,92,0,86,76,59,45,61,18,83,0,8,1,74,1,75,68,5,103,11,48,14,76,0,120,10,75,176,70,102,80,85,118,24,112,46,86,105,71,11,167,53,32,90,12,66,56,43,84,44,0,29,3,28,0,17,0,24,56,10,50,25,69,30,40,7,71,19,113,52,125,40,35,57,34,59,114,66,10,28,20,5,63,36,11,61,16,3,2,0,1,2,26,77,0,87,87,56,41,58,16,99,0,11,1,79,0,54,111,5,96,11,45,14,81,0,92,7,59,128,185

Foldseek 3Di:
DDDDKEWPAAWEEEEEEAQAKDKTKTFIPWFPFDKFKDQQNHTDDDDPQWHWDGDIRMTMIMGGRDDQVRWAKMKMDGPPYIHIYTYHYHHD/DKEWDAFWEEDEEEAQAKDKTKTFIPWFPFDKWKDQQRHTDDDDPQWHWDGDTRMTMIMGGRDDQVRWGKMKMDTPHYIHIYTYHYHHD/DDDDDKEWPAAWEEFEEEAQAKDKIKTFIPWFPFDKFKAQPNHTDDDDPQWDWDGDTRMTMIMGGRDDQVSWAKMKMDGPVYIHIYTYHYHHD/DDDDAKEWPAAWEEDEAEAQAKDKTKTFIPWFDFDKWKDQQNHTDDDDPQWHWDGDTRMTMTMGGRDDQVRWGKMKMDTGNYIHIYTYHYDND/DDDDFKEWDAAWEEDEEAAQAKDKTKTFIPWFPFDKWKDQQPHTDDDDPQWHWDGDTRMTMIMGGRDHQVRWGKMKMDTRHYIHIYTYHHDD/DDDDDKEWPAAWEEDEEEAQAKDKTKTFIPWFPFDKFKAQQNHTDDDPPQWHWDGDTRMTMIMGGRHDQVRWGKIKMDGGPYIHIYTYHYDHD

GO terms:
  GO:0004713 protein tyrosine kinase activity (F, IDA)
  GO:0035995 detection of muscle stretch (P, IDA)
  GO:0030018 Z disc (C, IDA)
  GO:0005576 extracellular region (C, TAS)
  GO:0005829 cytosol (C, TAS)
  GO:0042802 identical protein binding (F, IPI)
  GO:0005515 protein binding (F, IPI)
  GO:0051015 actin filament binding (F, IDA)
  GO:0097493 structural molecule activity conferring elasticity (F, IDA)
  GO:0004674 protein serine/threonine kinase activity (F, IDA)
  GO:0031674 I band (C, IDA)
  GO:0005509 calcium ion binding (F, IDA)
  GO:0000794 condensed nuclear chromosome (C, IDA)
  GO:0005865 striated muscle thin filament (C, IDA)
  GO:0031430 M band (C, IDA)
  GO:0042805 actinin binding (F, IDA)
  GO:0051592 response to calcium ion (P, IDA)
  GO:0007076 mitotic chromosome condensation (P, IEP)
  GO:0097493 structural molecule activity conferring elasticity (F, TAS)
  GO:0035995 detection of muscle stretch (P, TAS)